Protein AF-0000000086454124 (afdb_homodimer)

InterPro domains:
  IPR001675 Glycosyl transferase family 29 [PF00777] (122-345)
  IPR012163 Sialyltransferase [PIRSF005557] (55-354)
  IPR038578 GT29-like superfamiliy [G3DSA:3.90.1480.20] (63-355)
  IPR050943 Glycosyltransferase 29 (Sialyltransferase) [PTHR11987] (55-355)

pLDDT: mean 83.04, std 25.39, range [16.98, 98.88]

Secondary structure (DSSP, 8-state):
-----TT--------S-TT--TTGGG-TT----------------HHHHHHHHHHH--GGGGTS----HHHHHHHHHHHHTT--HHHHSS--TTT--TT-EEE-TTS-TTBEEEPPHHHHHHS-SS-TTTT--EEEEEEE--BGGGTT---HHHHHTSSEEEESTT---TT-HHHH-S--SEEE--THHHHHHTGGG-BHHHHHHHHHHHHTTTTSEEE--TTS-GGGHHHHHHHHHHHHHTGGG--PEEE--STHHHHHHHHHHTTT---SS--HHHHHHHHHHHHEEEEEEES---SSB-TTT--B--SBTTSPTTPPPP-GGGGT--HHHHHHHHHHHHHHTS-EEE-S---/--S---GGGGGS--TTGGGS---S---S-----------------HHHHHHHHHHH--GGGGTS----HHHHHHHHHHHHTT--HHHHSS--TTT--TT-EEE-TTS-TTBEEEPPHHHHHHS-SS-TTTT--EEEEEEE--BGGGTT---HHHHHTSSEEEESTT---TT-HHHH-S--SEEE--THHHHHHTGGG-BHHHHHHHHHHHHTTTTSEEE--TTS-GGGHHHHHHHHHHHHHTGGG--PEEE--STHHHHHHHHHHTTT---SS--HHHHHHHHHHHHEEEEEEES---SSB-TTT--B--SBTTPPTTPPPP-GGGGT--HHHHHHHHHHHHHHTSSEEE-S---

Radius of gyration: 34.83 Å; Cα contacts (8 Å, |Δi|>4): 1162; chains: 2; bounding box: 110×134×71 Å

Foldseek 3Di:
DPPPDDDDDDDDDDPDDPPDDPPDDPPDPCPPDPPPPPPPPPPPDFVVNVVVVLVVPCVVLLPDFDADLVLLVVLQVLLVVLDDCQQQLFDALVRDDAQDWAAALLDPRVQTAGHHPLNSVQGHNGRPCRPAAFAEEEEEEFFLLLAVQQCLVVRVVGPAYEYEALDDCVVPNRRGHQDHQEYEHELVCCVPVQVLVPDPVSLVVVLVSQQSQANHEYRYAQRNDSVSRVSVVVVSVSCVVCVVVGRYRYGYGGCSQVSLQVSCVVVVFHWSHEDRSSVVVSSNSNRYSAYEYHRQDLDQAQSPPRHGGDGGSPDDPPDDHDPPCVNTGDSVVSVVVVSVCSSVNNYRYDSHHPD/DDDDPDDPPDDPDDDPDPPDDPDDDPDDDPPCPDPPPPPPPPPPDFVVNVVVVLVVPCVVLLPDFDADLVLLVVLQVLLVVLDDCQQQLFDALVNDDAQDWAAALLDPRVQTAGHHPLNSVQGHNGRPCRPAAFAEEEEEEFFLLLAVQQCLVVRVVGPAYEYEALDDCVVPNRRGHQDHQEYEHELVCCVPVQVLVPDPVSLVVVLVSQQSQANHEYRYAQRNDSVSRVSVVVVSVSCVVCVVVGRYRYGYGGCSQVSLQVSCVVVVFHWSHEDRRSVVVSSCSNRYSAYEYHRQDLGQAQSPPRHGGDGGNPDDPPDDHDPPCVNTGDSVVSVVVVSVCSSVNNYRYDSHHPD

Organism: Eptatretus burgeri (NCBI:txid7764)

Solvent-accessible surface area (backbone atoms only — not comparable to full-atom values): 39840 Å² total; per-residue (Å²): 136,96,77,80,71,84,83,73,72,99,77,84,74,93,73,78,74,92,70,73,73,89,69,71,85,72,68,87,66,78,76,73,67,74,78,70,75,77,71,73,75,66,79,70,53,70,66,66,42,41,52,50,42,53,68,63,48,53,61,71,61,57,69,73,75,59,85,25,67,66,42,30,50,48,54,34,52,58,46,52,76,58,38,59,59,54,66,32,51,12,46,24,50,83,77,52,55,64,67,42,74,40,62,24,71,72,34,66,80,62,32,44,45,67,36,40,63,68,52,44,70,60,35,31,82,60,30,75,66,58,93,54,75,39,62,30,28,24,40,36,47,52,14,18,64,30,58,84,13,46,32,2,67,67,42,53,68,34,75,36,25,37,37,44,66,63,62,82,33,84,97,38,36,60,29,64,13,74,69,59,44,30,30,31,40,54,60,69,49,39,54,69,79,26,59,61,50,38,29,65,64,35,42,47,54,52,50,51,57,45,46,74,39,50,74,11,34,43,36,31,59,51,42,37,39,63,87,35,50,55,55,44,51,54,48,45,52,52,49,63,76,40,46,94,74,47,53,47,41,62,30,41,33,59,66,41,65,53,34,51,48,53,54,40,42,75,69,77,43,81,51,84,36,79,48,70,63,59,52,50,51,55,55,44,45,70,37,34,66,36,42,37,40,36,21,80,60,83,60,54,42,37,88,82,84,56,45,80,31,41,51,37,55,83,50,62,88,86,49,72,56,72,68,69,56,62,80,38,30,48,54,67,60,54,46,51,52,50,50,51,34,28,74,54,16,40,30,43,70,51,77,60,63,63,113,141,84,85,91,74,77,80,76,73,78,79,77,76,72,89,65,71,80,72,71,78,84,72,68,83,86,65,80,89,71,76,74,71,76,78,72,76,80,74,73,78,71,79,74,58,69,67,68,44,43,53,51,41,52,67,63,48,54,61,71,60,57,68,74,72,59,85,25,69,66,43,29,50,49,54,32,54,57,46,51,74,56,40,59,58,52,69,32,51,13,48,25,48,83,78,50,55,65,68,41,77,39,62,24,70,70,35,65,78,64,34,45,45,68,35,41,64,69,53,46,70,62,35,30,83,58,31,75,65,57,93,54,76,40,64,31,28,25,39,37,47,52,16,18,63,30,58,86,14,47,31,2,68,67,42,53,68,34,75,36,24,37,36,45,66,62,62,82,31,85,98,38,36,59,30,64,11,73,69,58,45,30,29,31,40,54,59,70,49,38,55,70,78,27,59,60,49,37,27,66,63,35,40,46,55,51,50,50,56,47,47,74,36,52,74,12,33,42,36,30,60,51,41,38,39,64,87,35,51,56,56,44,52,52,48,46,52,51,48,63,77,40,48,92,74,48,53,47,39,62,28,42,32,59,66,40,63,52,36,52,49,53,54,40,42,77,67,76,43,81,50,83,37,79,48,70,63,59,51,50,51,55,53,42,45,70,38,33,66,36,41,36,39,36,21,81,62,83,60,53,43,37,87,79,83,56,45,80,31,41,50,37,56,82,52,61,89,85,48,70,56,72,68,70,56,61,80,37,31,48,52,66,62,52,46,51,50,51,51,52,34,27,75,54,16,39,31,43,70,49,76,60,63,62,113

Nearest PDB structures (foldseek):
  5bo6-assembly1_A  TM=9.804E-01  e=1.115E-44  Homo sapiens
  5bo7-assembly1_A  TM=9.816E-01  e=5.156E-44  Homo sapiens
  5bo9-assembly1_A  TM=9.900E-01  e=6.348E-43  Homo sapiens
  5bo9-assembly1_B  TM=9.878E-01  e=1.842E-41  Homo sapiens
  5bo8-assembly1_B  TM=9.859E-01  e=8.010E-41  Homo sapiens

Sequence (710 aa):
MARLAFVLGLLMVAGALLTLSLLGLASERAAMTPPVPRNSATRLTGRKNLKTYRQRLNLQELKHWSLNPAAVHHQRTELASFVDVSAELSLTRSTLLPGQLLHFDYSPKHYVFVVSAALHSLLPILPPFHGRHFNSCAVVGNGGVLTGSGCGQRIDTADFVIRCNFAPTTGYVHDVGNRTSLTTFNPSIIDGRYGGLLTANDRERFLNRLQELDGAVLWIPAFLFHTSAVITRTLVDFFLENKSRLGVQLAWPGPLVGHITRFWRTRALAPKRLSTGMLMYTIASAFCDEISLYGFWPFAWEPISGRPLPYHYYARRGARFTTAWQEAHQLPAEFRLFQQLHGQGALRLHLGSCTMARLAFVLGLLMVAGALLTLSLLGLASERAAMTPPVPRNSATRLTGRKNLKTYRQRLNLQELKHWSLNPAAVHHQRTELASFVDVSAELSLTRSTLLPGQLLHFDYSPKHYVFVVSAALHSLLPILPPFHGRHFNSCAVVGNGGVLTGSGCGQRIDTADFVIRCNFAPTTGYVHDVGNRTSLTTFNPSIIDGRYGGLLTANDRERFLNRLQELDGAVLWIPAFLFHTSAVITRTLVDFFLENKSRLGVQLAWPGPLVGHITRFWRTRALAPKRLSTGMLMYTIASAFCDEISLYGFWPFAWEPISGRPLPYHYYARRGARFTTAWQEAHQLPAEFRLFQQLHGQGALRLHLGSCT

Structure (mmCIF, N/CA/C/O backbone):
data_AF-0000000086454124-model_v1
#
loop_
_entity.id
_entity.type
_entity.pdbx_description
1 polymer 'ST8 alpha-N-acetyl-neuraminide alpha-2,8-sialyltransferase 3'
#
loop_
_atom_site.group_PDB
_atom_site.id
_atom_site.type_symbol
_atom_site.label_atom_id
_atom_site.label_alt_id
_atom_site.label_comp_id
_atom_site.label_asym_id
_atom_site.label_entity_id
_atom_site.label_seq_id
_atom_site.pdbx_PDB_ins_code
_atom_site.Cartn_x
_atom_site.Cartn_y
_atom_site.Cartn_z
_atom_site.occupancy
_atom_site.B_iso_or_equiv
_atom_site.auth_seq_id
_atom_site.auth_comp_id
_atom_site.auth_asym_id
_atom_site.auth_atom_id
_atom_site.pdbx_PDB_model_num
ATOM 1 N N . MET A 1 1 ? -44.25 -65.75 -2.162 1 18.28 1 MET A N 1
ATOM 2 C CA . MET A 1 1 ? -45.438 -65.125 -2.732 1 18.28 1 MET A CA 1
ATOM 3 C C . MET A 1 1 ? -45.469 -63.625 -2.531 1 18.28 1 MET A C 1
ATOM 5 O O . MET A 1 1 ? -45.062 -62.875 -3.428 1 18.28 1 MET A O 1
ATOM 9 N N . ALA A 1 2 ? -46.375 -63.125 -1.549 1 19.14 2 ALA A N 1
ATOM 10 C CA . ALA A 1 2 ? -47.469 -62.188 -1.529 1 19.14 2 ALA A CA 1
ATOM 11 C C . ALA A 1 2 ? -47.031 -60.781 -1.153 1 19.14 2 ALA A C 1
ATOM 13 O O . ALA A 1 2 ? -47.062 -60.406 0.017 1 19.14 2 ALA A O 1
ATOM 14 N N . ARG A 1 3 ? -45.719 -60.406 -1.26 1 18.89 3 ARG A N 1
ATOM 15 C CA . ARG A 1 3 ? -44.562 -59.594 -0.812 1 18.89 3 ARG A CA 1
ATOM 16 C C . ARG A 1 3 ? -44.75 -58.125 -1.19 1 18.89 3 ARG A C 1
ATOM 18 O O . ARG A 1 3 ? -43.875 -57.312 -0.883 1 18.89 3 ARG A O 1
ATOM 25 N N . LEU A 1 4 ? -45.5 -57.938 -2.346 1 19.77 4 LEU A N 1
ATOM 26 C CA . LEU A 1 4 ? -45.375 -56.906 -3.385 1 19.77 4 LEU A CA 1
ATOM 27 C C . LEU A 1 4 ? -45.781 -55.531 -2.855 1 19.77 4 LEU A C 1
ATOM 29 O O . LEU A 1 4 ? -45.406 -54.531 -3.441 1 19.77 4 LEU A O 1
ATOM 33 N N . ALA A 1 5 ? -46.688 -55.438 -2.023 1 17.55 5 ALA A N 1
ATOM 34 C CA . ALA A 1 5 ? -47.875 -54.562 -2.123 1 17.55 5 ALA A CA 1
ATOM 35 C C . ALA A 1 5 ? -47.531 -53.125 -1.677 1 17.55 5 ALA A C 1
ATOM 37 O O . ALA A 1 5 ? -48.094 -52.188 -2.213 1 17.55 5 ALA A O 1
ATOM 38 N N . PHE A 1 6 ? -46.875 -52.969 -0.569 1 18.17 6 PHE A N 1
ATOM 39 C CA . PHE A 1 6 ? -47.438 -52 0.36 1 18.17 6 PHE A CA 1
ATOM 40 C C . PHE A 1 6 ? -47.062 -50.594 -0.039 1 18.17 6 PHE A C 1
ATOM 42 O O . PHE A 1 6 ? -47.375 -49.625 0.686 1 18.17 6 PHE A O 1
ATOM 49 N N . VAL A 1 7 ? -46 -50.344 -0.861 1 21.08 7 VAL A N 1
ATOM 50 C CA . VAL A 1 7 ? -45.094 -49.219 -0.773 1 21.08 7 VAL A CA 1
ATOM 51 C C . VAL A 1 7 ? -45.781 -47.969 -1.356 1 21.08 7 VAL A C 1
ATOM 53 O O . VAL A 1 7 ? -45.125 -46.938 -1.551 1 21.08 7 VAL A O 1
ATOM 56 N N . LEU A 1 8 ? -46.938 -48 -1.892 1 18.8 8 LEU A N 1
ATOM 57 C CA . LEU A 1 8 ? -47.5 -47.188 -2.957 1 18.8 8 LEU A CA 1
ATOM 58 C C . LEU A 1 8 ? -47.625 -45.75 -2.514 1 18.8 8 LEU A C 1
ATOM 60 O O . LEU A 1 8 ? -47.156 -44.812 -3.199 1 18.8 8 LEU A O 1
ATOM 64 N N . GLY A 1 9 ? -48.844 -45.156 -2.025 1 17.78 9 GLY A N 1
ATOM 65 C CA . GLY A 1 9 ? -49.812 -44.219 -2.537 1 17.78 9 GLY A CA 1
ATOM 66 C C . GLY A 1 9 ? -49.594 -42.812 -2.016 1 17.78 9 GLY A C 1
ATOM 67 O O . GLY A 1 9 ? -50.219 -41.875 -2.523 1 17.78 9 GLY A O 1
ATOM 68 N N . LEU A 1 10 ? -49.062 -42.5 -0.886 1 19.31 10 LEU A N 1
ATOM 69 C CA . LEU A 1 10 ? -49.75 -41.469 -0.128 1 19.31 10 LEU A CA 1
ATOM 70 C C . LEU A 1 10 ? -49.438 -40.094 -0.706 1 19.31 10 LEU A C 1
ATOM 72 O O . LEU A 1 10 ? -48.281 -39.625 -0.637 1 19.31 10 LEU A O 1
ATOM 76 N N . LEU A 1 11 ? -49.969 -39.5 -1.928 1 18.52 11 LEU A N 1
ATOM 77 C CA . LEU A 1 11 ? -50.062 -38.438 -2.939 1 18.52 11 LEU A CA 1
ATOM 78 C C . LEU A 1 11 ? -50.375 -37.094 -2.299 1 18.52 11 LEU A C 1
ATOM 80 O O . LEU A 1 11 ? -49.781 -36.062 -2.654 1 18.52 11 LEU A O 1
ATOM 84 N N . MET A 1 12 ? -51.531 -36.781 -1.708 1 17.45 12 MET A N 1
ATOM 85 C CA . MET A 1 12 ? -52.562 -35.812 -2.039 1 17.45 12 MET A CA 1
ATOM 86 C C . MET A 1 12 ? -52.125 -34.406 -1.562 1 17.45 12 MET A C 1
ATOM 88 O O . MET A 1 12 ? -52.156 -33.469 -2.336 1 17.45 12 MET A O 1
ATOM 92 N N . VAL A 1 13 ? -52.688 -33.875 -0.429 1 19.14 13 VAL A N 1
ATOM 93 C CA . VAL A 1 13 ? -53.625 -32.781 -0.104 1 19.14 13 VAL A CA 1
ATOM 94 C C . VAL A 1 13 ? -52.812 -31.5 0.193 1 19.14 13 VAL A C 1
ATOM 96 O O . VAL A 1 13 ? -53.375 -30.406 0.188 1 19.14 13 VAL A O 1
ATOM 99 N N . ALA A 1 14 ? -51.594 -31.438 0.467 1 16.98 14 ALA A N 1
ATOM 100 C CA . ALA A 1 14 ? -51.312 -30.406 1.469 1 16.98 14 ALA A CA 1
ATOM 101 C C . ALA A 1 14 ? -51.281 -29.016 0.843 1 16.98 14 ALA A C 1
ATOM 103 O O . ALA A 1 14 ? -50.312 -28.625 0.231 1 16.98 14 ALA A O 1
ATOM 104 N N . GLY A 1 15 ? -52.125 -28.484 -0.05 1 17.19 15 GLY A N 1
ATOM 105 C CA . GLY A 1 15 ? -52.125 -27.281 -0.883 1 17.19 15 GLY A CA 1
ATOM 106 C C . GLY A 1 15 ? -52.219 -26 -0.085 1 17.19 15 GLY A C 1
ATOM 107 O O . GLY A 1 15 ? -51.688 -24.969 -0.491 1 17.19 15 GLY A O 1
ATOM 108 N N . ALA A 1 16 ? -53.125 -25.828 0.739 1 18.72 16 ALA A N 1
ATOM 109 C CA . ALA A 1 16 ? -54 -24.672 0.873 1 18.72 16 ALA A CA 1
ATOM 110 C C . ALA A 1 16 ? -53.25 -23.469 1.431 1 18.72 16 ALA A C 1
ATOM 112 O O . ALA A 1 16 ? -53.375 -22.359 0.907 1 18.72 16 ALA A O 1
ATOM 113 N N . LEU A 1 17 ? -53.094 -23.359 2.719 1 18.64 17 LEU A N 1
ATOM 114 C CA . LEU A 1 17 ? -53.531 -22.266 3.592 1 18.64 17 LEU A CA 1
ATOM 115 C C . LEU A 1 17 ? -52.5 -21.125 3.568 1 18.64 17 LEU A C 1
ATOM 117 O O . LEU A 1 17 ? -52.781 -20.031 4.07 1 18.64 17 LEU A O 1
ATOM 121 N N . LEU A 1 18 ? -51.312 -21.297 3.322 1 17.5 18 LEU A N 1
ATOM 122 C CA . LEU A 1 18 ? -50.438 -20.375 4.059 1 17.5 18 LEU A CA 1
ATOM 123 C C . LEU A 1 18 ? -50.5 -18.984 3.455 1 17.5 18 LEU A C 1
ATOM 125 O O . LEU A 1 18 ? -49.812 -18.703 2.461 1 17.5 18 LEU A O 1
ATOM 129 N N . THR A 1 19 ? -51.562 -18.328 3.027 1 18.62 19 THR A N 1
ATOM 130 C CA . THR A 1 19 ? -51.875 -17.094 2.324 1 18.62 19 THR A CA 1
ATOM 131 C C . THR A 1 19 ? -51.469 -15.875 3.158 1 18.62 19 THR A C 1
ATOM 133 O O . THR A 1 19 ? -51.125 -14.828 2.611 1 18.62 19 THR A O 1
ATOM 136 N N . LEU A 1 20 ? -51.719 -15.758 4.332 1 18.47 20 LEU A N 1
ATOM 137 C CA . LEU A 1 20 ? -52.312 -14.578 4.934 1 18.47 20 LEU A CA 1
ATOM 138 C C . LEU A 1 20 ? -51.344 -13.414 4.977 1 18.47 20 LEU A C 1
ATOM 140 O O . LEU A 1 20 ? -51.688 -12.297 4.582 1 18.47 20 LEU A O 1
ATOM 144 N N . SER A 1 21 ? -50.5 -13.305 5.98 1 18.58 21 SER A N 1
ATOM 145 C CA . SER A 1 21 ? -50.25 -12.078 6.719 1 18.58 21 SER A CA 1
ATOM 146 C C . SER A 1 21 ? -49.25 -11.195 5.973 1 18.58 21 SER A C 1
ATOM 148 O O . SER A 1 21 ? -48.812 -10.164 6.492 1 18.58 21 SER A O 1
ATOM 150 N N . LEU A 1 22 ? -48.625 -11.469 4.93 1 18.95 22 LEU A N 1
ATOM 151 C CA . LEU A 1 22 ? -47.5 -10.586 4.609 1 18.95 22 LEU A CA 1
ATOM 152 C C . LEU A 1 22 ? -48 -9.18 4.277 1 18.95 22 LEU A C 1
ATOM 154 O O . LEU A 1 22 ? -47.375 -8.453 3.521 1 18.95 22 LEU A O 1
ATOM 158 N N . LEU A 1 23 ? -49.062 -8.602 4.66 1 21.16 23 LEU A N 1
ATOM 159 C CA . LEU A 1 23 ? -49.844 -7.367 4.457 1 21.16 23 LEU A CA 1
ATOM 160 C C . LEU A 1 23 ? -49.062 -6.16 4.984 1 21.16 23 LEU A C 1
ATOM 162 O O . LEU A 1 23 ? -49.312 -5.031 4.547 1 21.16 23 LEU A O 1
ATOM 166 N N . GLY A 1 24 ? -48.531 -6.176 6.133 1 19.98 24 GLY A N 1
ATOM 167 C CA . GLY A 1 24 ? -48.562 -4.965 6.938 1 19.98 24 GLY A CA 1
ATOM 168 C C . GLY A 1 24 ? -47.656 -3.867 6.402 1 19.98 24 GLY A C 1
ATOM 169 O O . GLY A 1 24 ? -47.938 -2.68 6.566 1 19.98 24 GLY A O 1
ATOM 170 N N . LEU A 1 25 ? -46.406 -4.129 6.188 1 20.56 25 LEU A N 1
ATOM 171 C CA . LEU A 1 25 ? -45.375 -3.135 6.41 1 20.56 25 LEU A CA 1
ATOM 172 C C . LEU A 1 25 ? -45.281 -2.186 5.223 1 20.56 25 LEU A C 1
ATOM 174 O O . LEU A 1 25 ? -44.219 -1.544 5.027 1 20.56 25 LEU A O 1
ATOM 178 N N . ALA A 1 26 ? -46.125 -2.094 4.316 1 20.7 26 ALA A N 1
ATOM 179 C CA . ALA A 1 26 ? -46.094 -1.288 3.098 1 20.7 26 ALA A CA 1
ATOM 180 C C . ALA A 1 26 ? -46.094 0.202 3.426 1 20.7 26 ALA A C 1
ATOM 182 O O . ALA A 1 26 ? -45.781 1.034 2.572 1 20.7 26 ALA A O 1
ATOM 183 N N . SER A 1 27 ? -46.812 0.566 4.449 1 20.48 27 SER A N 1
ATOM 184 C CA . SER A 1 27 ? -47.5 1.856 4.426 1 20.48 27 SER A CA 1
ATOM 185 C C . SER A 1 27 ? -46.5 3.008 4.516 1 20.48 27 SER A C 1
ATOM 187 O O . SER A 1 27 ? -46.812 4.129 4.094 1 20.48 27 SER A O 1
ATOM 189 N N . GLU A 1 28 ? -45.562 2.996 5.402 1 22.2 28 GLU A N 1
ATOM 190 C CA . GLU A 1 28 ? -45.312 4.332 5.93 1 22.2 28 GLU A CA 1
ATOM 191 C C . GLU A 1 28 ? -44.406 5.137 4.988 1 22.2 28 GLU A C 1
ATOM 193 O O . GLU A 1 28 ? -43.219 5.344 5.27 1 22.2 28 GLU A O 1
ATOM 198 N N . ARG A 1 29 ? -44.281 4.879 3.846 1 21.3 29 ARG A N 1
ATOM 199 C CA . ARG A 1 29 ? -43.25 5.422 2.959 1 21.3 29 ARG A CA 1
ATOM 200 C C . ARG A 1 29 ? -43.375 6.938 2.852 1 21.3 29 ARG A C 1
ATOM 202 O O . ARG A 1 29 ? -42.375 7.645 2.803 1 21.3 29 ARG A O 1
ATOM 209 N N . ALA A 1 30 ? -44.5 7.477 2.289 1 24.25 30 ALA A N 1
ATOM 210 C CA . ALA A 1 30 ? -44.5 8.656 1.436 1 24.25 30 ALA A CA 1
ATOM 211 C C . ALA A 1 30 ? -44.5 9.938 2.27 1 24.25 30 ALA A C 1
ATOM 213 O O . ALA A 1 30 ? -45.469 10.703 2.275 1 24.25 30 ALA A O 1
ATOM 214 N N . ALA A 1 31 ? -44.031 10.023 3.402 1 24.33 31 ALA A N 1
ATOM 215 C CA . ALA A 1 31 ? -44.188 11.344 4 1 24.33 31 ALA A CA 1
ATOM 216 C C . ALA A 1 31 ? -43.375 12.391 3.23 1 24.33 31 ALA A C 1
ATOM 218 O O . ALA A 1 31 ? -42.156 12.359 3.242 1 24.33 31 ALA A O 1
ATOM 219 N N . MET A 1 32 ? -43.781 12.883 2.133 1 25.86 32 MET A N 1
ATOM 220 C CA . MET A 1 32 ? -43.281 13.914 1.233 1 25.86 32 MET A CA 1
ATOM 221 C C . MET A 1 32 ? -42.812 15.148 2.016 1 25.86 32 MET A C 1
ATOM 223 O O . MET A 1 32 ? -43.625 15.812 2.66 1 25.86 32 MET A O 1
ATOM 227 N N . THR A 1 33 ? -41.75 15.039 2.756 1 27.17 33 THR A N 1
ATOM 228 C CA . THR A 1 33 ? -41.438 16.297 3.418 1 27.17 33 THR A CA 1
ATOM 229 C C . THR A 1 33 ? -41.5 17.469 2.428 1 27.17 33 THR A C 1
ATOM 231 O O . THR A 1 33 ? -41.188 17.297 1.247 1 27.17 33 THR A O 1
ATOM 234 N N . PRO A 1 34 ? -42.188 18.531 2.742 1 31.14 34 PRO A N 1
ATOM 235 C CA . PRO A 1 34 ? -42.375 19.672 1.837 1 31.14 34 PRO A CA 1
ATOM 236 C C . PRO A 1 34 ? -41.062 20.078 1.125 1 31.14 34 PRO A C 1
ATOM 238 O O . PRO A 1 34 ? -39.969 19.828 1.632 1 31.14 34 PRO A O 1
ATOM 241 N N . PRO A 1 35 ? -41.062 20.156 -0.224 1 30.64 35 PRO A N 1
ATOM 242 C CA . PRO A 1 35 ? -39.938 20.609 -1.025 1 30.64 35 PRO A CA 1
ATOM 243 C C . PRO A 1 35 ? -39.156 21.734 -0.36 1 30.64 35 PRO A C 1
ATOM 245 O O . PRO A 1 35 ? -39.75 22.703 0.111 1 30.64 35 PRO A O 1
ATOM 248 N N . VAL A 1 36 ? -38.156 21.359 0.377 1 31.11 36 VAL A N 1
ATOM 249 C CA . VAL A 1 36 ? -37.406 22.484 0.872 1 31.11 36 VAL A CA 1
ATOM 250 C C . VAL A 1 36 ? -37.156 23.484 -0.263 1 31.11 36 VAL A C 1
ATOM 252 O O . VAL A 1 36 ? -36.844 23.078 -1.392 1 31.11 36 VAL A O 1
ATOM 255 N N . PRO A 1 37 ? -37.594 24.609 -0.187 1 29.39 37 PRO A N 1
ATOM 256 C CA . PRO A 1 37 ? -37.5 25.578 -1.278 1 29.39 37 PRO A CA 1
ATOM 257 C C . PRO A 1 37 ? -36.094 25.578 -1.922 1 29.39 37 PRO A C 1
ATOM 259 O O . PRO A 1 37 ? -35.094 25.391 -1.231 1 29.39 37 PRO A O 1
ATOM 262 N N . ARG A 1 38 ? -35.969 25.109 -3.225 1 28.23 38 ARG A N 1
ATOM 263 C CA . ARG A 1 38 ? -34.812 25.344 -4.125 1 28.23 38 ARG A CA 1
ATOM 264 C C . ARG A 1 38 ? -34.188 26.703 -3.857 1 28.23 38 ARG A C 1
ATOM 266 O O . ARG A 1 38 ? -34.75 27.734 -4.223 1 28.23 38 ARG A O 1
ATOM 273 N N . ASN A 1 39 ? -33.625 26.703 -2.701 1 25.89 39 ASN A N 1
ATOM 274 C CA . ASN A 1 39 ? -32.938 27.984 -2.576 1 25.89 39 ASN A CA 1
ATOM 275 C C . ASN A 1 39 ? -32.156 28.312 -3.836 1 25.89 39 ASN A C 1
ATOM 277 O O . ASN A 1 39 ? -31.406 27.484 -4.344 1 25.89 39 ASN A O 1
ATOM 281 N N . SER A 1 40 ? -32.594 29.094 -4.77 1 28.92 40 SER A N 1
ATOM 282 C CA . SER A 1 40 ? -32.031 29.703 -5.969 1 28.92 40 SER A CA 1
ATOM 283 C C . SER A 1 40 ? -30.547 30 -5.793 1 28.92 40 SER A C 1
ATOM 285 O O . SER A 1 40 ? -30.172 30.891 -5.031 1 28.92 40 SER A O 1
ATOM 287 N N . ALA A 1 41 ? -29.797 29 -5.887 1 31.59 41 ALA A N 1
ATOM 288 C CA . ALA A 1 41 ? -28.406 29.359 -6.168 1 31.59 41 ALA A CA 1
ATOM 289 C C . ALA A 1 41 ? -28.328 30.406 -7.277 1 31.59 41 ALA A C 1
ATOM 291 O O . ALA A 1 41 ? -28.531 30.094 -8.453 1 31.59 41 ALA A O 1
ATOM 292 N N . THR A 1 42 ? -28.766 31.562 -7.121 1 31.06 42 THR A N 1
ATOM 293 C CA . THR A 1 42 ? -28.5 32.656 -8.055 1 31.06 42 THR A CA 1
ATOM 294 C C . THR A 1 42 ? -27.094 32.562 -8.617 1 31.06 42 THR A C 1
ATOM 296 O O . THR A 1 42 ? -26.125 32.438 -7.863 1 31.06 42 THR A O 1
ATOM 299 N N . ARG A 1 43 ? -26.891 32.094 -9.805 1 32.06 43 ARG A N 1
ATOM 300 C CA . ARG A 1 43 ? -25.703 32.312 -10.633 1 32.06 43 ARG A CA 1
ATOM 301 C C . ARG A 1 43 ? -25.047 33.656 -10.289 1 32.06 43 ARG A C 1
ATOM 303 O O . ARG A 1 43 ? -25.578 34.719 -10.617 1 32.06 43 ARG A O 1
ATOM 310 N N . LEU A 1 44 ? -24.516 33.688 -9.172 1 34.69 44 LEU A N 1
ATOM 311 C CA . LEU A 1 44 ? -23.688 34.875 -8.914 1 34.69 44 LEU A CA 1
ATOM 312 C C . LEU A 1 44 ? -22.75 35.156 -10.086 1 34.69 44 LEU A C 1
ATOM 314 O O . LEU A 1 44 ? -21.797 34.406 -10.32 1 34.69 44 LEU A O 1
ATOM 318 N N . THR A 1 45 ? -23.109 35.594 -11.281 1 35.47 45 THR A N 1
ATOM 319 C CA . THR A 1 45 ? -22.266 36.219 -12.297 1 35.47 45 THR A CA 1
ATOM 320 C C . THR A 1 45 ? -21.156 37.062 -11.656 1 35.47 45 THR A C 1
ATOM 322 O O . THR A 1 45 ? -21.406 37.781 -10.68 1 35.47 45 THR A O 1
ATOM 325 N N . GLY A 1 46 ? -19.875 36.906 -12.078 1 36.59 46 GLY A N 1
ATOM 326 C CA . GLY A 1 46 ? -18.547 37.219 -11.562 1 36.59 46 GLY A CA 1
ATOM 327 C C . GLY A 1 46 ? -18.422 38.688 -11.133 1 36.59 46 GLY A C 1
ATOM 328 O O . GLY A 1 46 ? -17.859 38.969 -10.078 1 36.59 46 GLY A O 1
ATOM 329 N N . ARG A 1 47 ? -18.656 39.656 -12.172 1 40.97 47 ARG A N 1
ATOM 330 C CA . ARG A 1 47 ? -18.406 41.062 -11.914 1 40.97 47 ARG A CA 1
ATOM 331 C C . ARG A 1 47 ? -19.391 41.625 -10.898 1 40.97 47 ARG A C 1
ATOM 333 O O . ARG A 1 47 ? -19.078 42.562 -10.164 1 40.97 47 ARG A O 1
ATOM 340 N N . LYS A 1 48 ? -20.484 41.219 -11.172 1 44.94 48 LYS A N 1
ATOM 341 C CA . LYS A 1 48 ? -21.562 41.781 -10.367 1 44.94 48 LYS A CA 1
ATOM 342 C C . LYS A 1 48 ? -21.453 41.344 -8.914 1 44.94 48 LYS A C 1
ATOM 344 O O . LYS A 1 48 ? -21.781 42.094 -8 1 44.94 48 LYS A O 1
ATOM 349 N N . ASN A 1 49 ? -20.875 40.281 -8.859 1 44.47 49 ASN A N 1
ATOM 350 C CA . ASN A 1 49 ? -20.75 39.719 -7.516 1 44.47 49 ASN A CA 1
ATOM 351 C C . ASN A 1 49 ? -19.531 40.312 -6.793 1 44.47 49 ASN A C 1
ATOM 353 O O . ASN A 1 49 ? -19.531 40.406 -5.566 1 44.47 49 ASN A O 1
ATOM 357 N N . LEU A 1 50 ? -18.547 40.656 -7.613 1 45.31 50 LEU A N 1
ATOM 358 C CA . LEU A 1 50 ? -17.359 41.281 -7.047 1 45.31 50 LEU A CA 1
ATOM 359 C C . LEU A 1 50 ? -17.719 42.656 -6.488 1 45.31 50 LEU A C 1
ATOM 361 O O . LEU A 1 50 ? -17.25 43.031 -5.41 1 45.31 50 LEU A O 1
ATOM 365 N N . LYS A 1 51 ? -18.391 43.531 -7.434 1 47.06 51 LYS A N 1
ATOM 366 C CA . LYS A 1 51 ? -18.766 44.875 -6.973 1 47.06 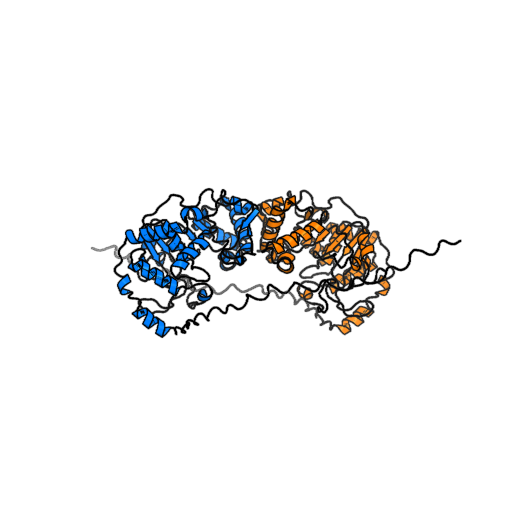51 LYS A CA 1
ATOM 367 C C . LYS A 1 51 ? -19.562 44.781 -5.672 1 47.06 51 LYS A C 1
ATOM 369 O O . LYS A 1 51 ? -19.328 45.562 -4.75 1 47.06 51 LYS A O 1
ATOM 374 N N . THR A 1 52 ? -20.344 43.906 -5.863 1 47.22 52 THR A N 1
ATOM 375 C CA . THR A 1 52 ? -21.172 43.781 -4.676 1 47.22 52 THR A CA 1
ATOM 376 C C . THR A 1 52 ? -20.359 43.25 -3.494 1 47.22 52 THR A C 1
ATOM 378 O O . THR A 1 52 ? -20.531 43.719 -2.365 1 47.22 52 THR A O 1
ATOM 381 N N . TYR A 1 53 ? -19.516 42.344 -3.84 1 49.19 53 TYR A N 1
ATOM 382 C CA . TYR A 1 53 ? -18.672 41.844 -2.766 1 49.19 53 TYR A CA 1
ATOM 383 C C . TYR A 1 53 ? -17.656 42.875 -2.326 1 49.19 53 TYR A C 1
ATOM 385 O O . TYR A 1 53 ? -17.391 43.031 -1.13 1 49.19 53 TYR A O 1
ATOM 393 N N . ARG A 1 54 ? -17.078 43.688 -3.303 1 51.34 54 ARG A N 1
ATOM 394 C CA . ARG A 1 54 ? -16.234 44.812 -2.975 1 51.34 54 ARG A CA 1
ATOM 395 C C . ARG A 1 54 ? -16.953 45.812 -2.076 1 51.34 54 ARG A C 1
ATOM 397 O O . ARG A 1 54 ? -16.359 46.375 -1.159 1 51.34 54 ARG A O 1
ATOM 404 N N . GLN A 1 55 ? -18 46.062 -2.52 1 46.88 55 GLN A N 1
ATOM 405 C CA . GLN A 1 55 ? -18.797 47.031 -1.784 1 46.88 55 GLN A CA 1
ATOM 406 C C . GLN A 1 55 ? -19.109 46.562 -0.374 1 46.88 55 GLN A C 1
ATOM 408 O O . GLN A 1 55 ? -19.141 47.344 0.572 1 46.88 55 GLN A O 1
ATOM 413 N N . ARG A 1 56 ? -19.25 45.312 -0.305 1 49.59 56 ARG A N 1
ATOM 414 C CA . ARG A 1 56 ? -19.609 44.75 0.991 1 49.59 56 ARG A CA 1
ATOM 415 C C . ARG A 1 56 ? -18.375 44.438 1.823 1 49.59 56 ARG A C 1
ATOM 417 O O . ARG A 1 56 ? -18.438 44.375 3.053 1 49.59 56 ARG A O 1
ATOM 424 N N . LEU A 1 57 ? -17.266 44.062 1.085 1 52 57 LEU A N 1
ATOM 425 C CA . LEU A 1 57 ? -16.062 43.781 1.878 1 52 57 LEU A CA 1
ATOM 426 C C . LEU A 1 57 ? -15.477 45.094 2.42 1 52 57 LEU A C 1
ATOM 428 O O . LEU A 1 57 ? -15.039 45.969 1.649 1 52 57 LEU A O 1
ATOM 432 N N . ASN A 1 58 ? -16.016 45.688 3.256 1 52.12 58 ASN A N 1
ATOM 433 C CA . ASN A 1 58 ? -15.383 46.812 3.932 1 52.12 58 ASN A CA 1
ATOM 434 C C . ASN A 1 58 ? -13.93 46.531 4.289 1 52.12 58 ASN A C 1
ATOM 436 O O . ASN A 1 58 ? -13.617 46.25 5.449 1 52.12 58 ASN A O 1
ATOM 440 N N . LEU A 1 59 ? -13.117 46.281 3.258 1 56.88 59 LEU A N 1
ATOM 441 C CA . LEU A 1 59 ? -11.695 46 3.416 1 56.88 59 LEU A CA 1
ATOM 442 C C . LEU A 1 59 ? -11.039 47.062 4.285 1 56.88 59 LEU A C 1
ATOM 444 O O . LEU A 1 59 ? -9.984 46.844 4.879 1 56.88 59 LEU A O 1
ATOM 448 N N . GLN A 1 60 ? -11.625 48.25 4.23 1 50.25 60 GLN A N 1
ATOM 449 C CA . GLN A 1 60 ? -11.148 49.312 5.109 1 50.25 60 GLN A CA 1
ATOM 450 C C . GLN A 1 60 ? -11.219 48.875 6.574 1 50.25 60 GLN A C 1
ATOM 452 O O . GLN A 1 60 ? -10.398 49.281 7.391 1 50.25 60 GLN A O 1
ATOM 457 N N . GLU A 1 61 ? -12.195 48.094 6.805 1 52.81 61 GLU A N 1
ATOM 458 C CA . GLU A 1 61 ? -12.375 47.625 8.18 1 52.81 61 GLU A CA 1
ATOM 459 C C . GLU A 1 61 ? -11.266 46.656 8.578 1 52.81 61 GLU A C 1
ATOM 461 O O . GLU A 1 61 ? -10.984 46.5 9.766 1 52.81 61 GLU A O 1
ATOM 466 N N . LEU A 1 62 ? -10.609 46.125 7.527 1 60.62 62 LEU A N 1
ATOM 467 C CA . LEU A 1 62 ? -9.523 45.219 7.859 1 60.62 62 LEU A CA 1
ATOM 468 C C . LEU A 1 62 ? -8.273 45.969 8.289 1 60.62 62 LEU A C 1
ATOM 470 O O . LEU A 1 62 ? -7.352 45.406 8.859 1 60.62 62 LEU A O 1
ATOM 474 N N . LYS A 1 63 ? -8.227 47.281 8.031 1 64.44 63 LYS A N 1
ATOM 475 C CA . LYS A 1 63 ? -7.008 48.062 8.266 1 64.44 63 LYS A CA 1
ATOM 476 C C . LYS A 1 63 ? -6.738 48.219 9.758 1 64.44 63 LYS A C 1
ATOM 478 O O . LYS A 1 63 ? -5.602 48.062 10.203 1 64.44 63 LYS A O 1
ATOM 483 N N . HIS A 1 64 ? -7.762 48.5 10.531 1 79.38 64 HIS A N 1
ATOM 484 C CA . HIS A 1 64 ? -7.434 48.656 11.945 1 79.38 64 HIS A CA 1
ATOM 485 C C . HIS A 1 64 ? -7.863 47.438 12.75 1 79.38 64 HIS A C 1
ATOM 487 O O . HIS A 1 64 ? -9.055 47.125 12.812 1 79.38 64 HIS A O 1
ATOM 493 N N . TRP A 1 65 ? -6.816 46.5 12.969 1 89.44 65 TRP A N 1
ATOM 494 C CA . TRP A 1 65 ? -7.117 45.281 13.703 1 89.44 65 TRP A CA 1
ATOM 495 C C . TRP A 1 65 ? -6.535 45.312 15.109 1 89.44 65 TRP A C 1
ATOM 497 O O . TRP A 1 65 ? -5.418 45.812 15.312 1 89.44 65 TRP A O 1
ATOM 507 N N . SER A 1 66 ? -7.387 44.969 16.031 1 94.25 66 SER A N 1
ATOM 508 C CA . SER A 1 66 ? -6.91 44.781 17.391 1 94.25 66 SER A CA 1
ATOM 509 C C . SER A 1 66 ? -7.305 43.406 17.953 1 94.25 66 SER A C 1
ATOM 511 O O . SER A 1 66 ? -8.406 42.938 17.688 1 94.25 66 SER A O 1
ATOM 513 N N . LEU A 1 67 ? -6.406 42.906 18.719 1 96.5 67 LEU A N 1
ATOM 514 C CA . LEU A 1 67 ? -6.648 41.594 19.344 1 96.5 67 LEU A CA 1
ATOM 515 C C . LEU A 1 67 ? -7.746 41.719 20.406 1 96.5 67 LEU A C 1
ATOM 517 O O . LEU A 1 67 ? -7.773 42.656 21.188 1 96.5 67 LEU A O 1
ATOM 521 N N . ASN A 1 68 ? -8.656 40.812 20.312 1 97.5 68 ASN A N 1
ATOM 522 C CA . ASN A 1 68 ? -9.68 40.625 21.344 1 97.5 68 ASN A CA 1
ATOM 523 C C . ASN A 1 68 ? -9.531 39.281 22.062 1 97.5 68 ASN A C 1
ATOM 525 O O . ASN A 1 68 ? -10.094 38.281 21.625 1 97.5 68 ASN A O 1
ATOM 529 N N . PRO A 1 69 ? -8.852 39.312 23.25 1 97.25 69 PRO A N 1
ATOM 530 C CA . PRO A 1 69 ? -8.594 38.031 23.953 1 97.25 69 PRO A CA 1
ATOM 531 C C . PRO A 1 69 ? -9.875 37.312 24.312 1 97.25 69 PRO A C 1
ATOM 533 O O . PRO A 1 69 ? -9.891 36.062 24.344 1 97.25 69 PRO A O 1
ATOM 536 N N . ALA A 1 70 ? -10.898 38.031 24.594 1 97.62 70 ALA A N 1
ATOM 537 C CA . ALA A 1 70 ? -12.172 37.406 24.938 1 97.62 70 ALA A CA 1
ATOM 538 C C . ALA A 1 70 ? -12.734 36.625 23.75 1 97.62 70 ALA A C 1
ATOM 540 O O . ALA A 1 70 ? -13.289 35.531 23.922 1 97.62 70 ALA A O 1
ATOM 541 N N . ALA A 1 71 ? -12.617 37.188 22.625 1 97.31 71 ALA A N 1
ATOM 542 C CA . ALA A 1 71 ? -13.086 36.531 21.422 1 97.31 71 ALA A CA 1
ATOM 543 C C . ALA A 1 71 ? -12.281 35.281 21.141 1 97.31 71 ALA A C 1
ATOM 545 O O . ALA A 1 71 ? -12.836 34.25 20.719 1 97.31 71 ALA A O 1
ATOM 546 N N . VAL A 1 72 ? -11.023 35.344 21.359 1 97.62 72 VAL A N 1
ATOM 547 C CA . VAL A 1 72 ? -10.148 34.219 21.156 1 97.62 72 VAL A CA 1
ATOM 548 C C . VAL A 1 72 ? -10.516 33.094 22.141 1 97.62 72 VAL A C 1
ATOM 550 O O . VAL A 1 72 ? -10.648 31.938 21.75 1 97.62 72 VAL A O 1
ATOM 553 N N . HIS A 1 73 ? -10.695 33.5 23.359 1 96.88 73 HIS A N 1
ATOM 554 C CA . HIS A 1 73 ? -11.055 32.531 24.391 1 96.88 73 HIS A CA 1
ATOM 555 C C . HIS A 1 73 ? -12.406 31.875 24.094 1 96.88 73 HIS A C 1
ATOM 557 O O . HIS A 1 73 ? -12.578 30.672 24.312 1 96.88 73 HIS A O 1
ATOM 563 N N . HIS A 1 74 ? -13.289 32.656 23.625 1 96.19 74 HIS A N 1
ATOM 564 C CA . HIS A 1 74 ? -14.609 32.156 23.297 1 96.19 74 HIS A CA 1
ATOM 565 C C . HIS A 1 74 ? -14.523 31.094 22.203 1 96.19 74 HIS A C 1
ATOM 567 O O . HIS A 1 74 ? -15.125 30.031 22.312 1 96.19 74 HIS A O 1
ATOM 573 N N . GLN A 1 75 ? -13.82 31.422 21.172 1 95.94 75 GLN A N 1
ATOM 574 C CA . GLN A 1 75 ? -13.641 30.484 20.062 1 95.94 75 GLN A CA 1
ATOM 575 C C . GLN A 1 75 ? -13.023 29.172 20.562 1 95.94 75 GLN A C 1
ATOM 577 O O . GLN A 1 75 ? -13.461 28.094 20.172 1 95.94 75 GLN A O 1
ATOM 582 N N . ARG A 1 76 ? -12.062 29.25 21.375 1 96.81 76 ARG A N 1
ATOM 583 C CA . ARG A 1 76 ? -11.352 28.094 21.891 1 96.81 76 ARG A CA 1
ATOM 584 C C . ARG A 1 76 ? -12.258 27.234 22.781 1 96.81 76 ARG A C 1
ATOM 586 O O . ARG A 1 76 ? -12.258 26.016 22.672 1 96.81 76 ARG A O 1
ATOM 593 N N . THR A 1 77 ? -13.008 27.906 23.531 1 96.81 77 THR A N 1
ATOM 594 C CA . THR A 1 77 ? -13.898 27.203 24.453 1 96.81 77 THR A CA 1
ATOM 595 C C . THR A 1 77 ? -15.008 26.484 23.688 1 96.81 77 THR A C 1
ATOM 597 O O . THR A 1 77 ? -15.359 25.344 24 1 96.81 77 THR A O 1
ATOM 600 N N . GLU A 1 78 ? -15.547 27.109 22.703 1 96.88 78 GLU A N 1
ATOM 601 C CA . GLU A 1 78 ? -16.578 26.484 21.891 1 96.88 78 GLU A CA 1
ATOM 602 C C . GLU A 1 78 ? -16.031 25.266 21.156 1 96.88 78 GLU A C 1
ATOM 604 O O . GLU A 1 78 ? -16.703 24.234 21.094 1 96.88 78 GLU A O 1
ATOM 609 N N . LEU A 1 79 ? -14.93 25.438 20.609 1 97.62 79 LEU A N 1
ATOM 610 C CA . LEU A 1 79 ? -14.297 24.328 19.906 1 97.62 79 LEU A CA 1
ATOM 611 C C . LEU A 1 79 ? -14.055 23.156 20.844 1 97.62 79 LEU A C 1
ATOM 613 O O . LEU A 1 79 ? -14.25 22 20.453 1 97.62 79 LEU A O 1
ATOM 617 N N . ALA A 1 80 ? -13.68 23.453 22.062 1 96.88 80 ALA A N 1
ATOM 618 C CA . ALA A 1 80 ? -13.336 22.422 23.047 1 96.88 80 ALA A CA 1
ATOM 619 C C . ALA A 1 80 ? -14.547 21.562 23.391 1 96.88 80 ALA A C 1
ATOM 621 O O . ALA A 1 80 ? -14.406 20.438 23.859 1 96.88 80 ALA A O 1
ATOM 622 N N . SER A 1 81 ? -15.719 22.062 23.172 1 96.62 81 SER A N 1
ATOM 623 C CA . SER A 1 81 ? -16.938 21.297 23.422 1 96.62 81 SER A CA 1
ATOM 624 C C . SER A 1 81 ? -17.141 20.234 22.344 1 96.62 81 SER A C 1
ATOM 626 O O . SER A 1 81 ? -17.906 19.281 22.547 1 96.62 81 SER A O 1
ATOM 628 N N . PHE A 1 82 ? -16.469 20.344 21.25 1 96.62 82 PHE A N 1
ATOM 629 C CA . PHE A 1 82 ? -16.641 19.422 20.141 1 96.62 82 PHE A CA 1
ATOM 630 C C . PHE A 1 82 ? -15.438 18.484 20.047 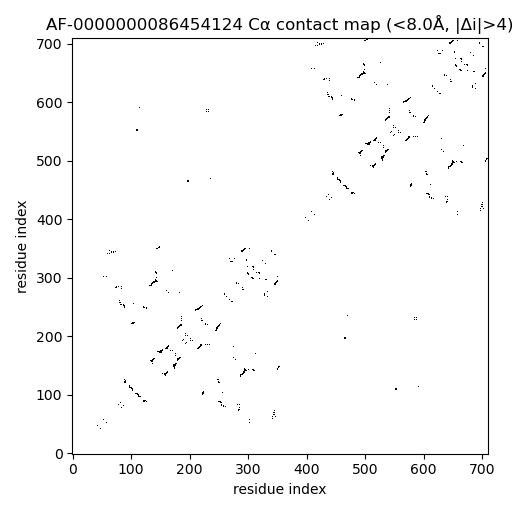1 96.62 82 PHE A C 1
ATOM 632 O O . PHE A 1 82 ? -15.57 17.344 19.594 1 96.62 82 PHE A O 1
ATOM 639 N N . VAL A 1 83 ? -14.258 19.016 20.438 1 97.19 83 VAL A N 1
ATOM 640 C CA . VAL A 1 83 ? -13.062 18.219 20.172 1 97.19 83 VAL A CA 1
ATOM 641 C C . VAL A 1 83 ? -11.922 18.672 21.078 1 97.19 83 VAL A C 1
ATOM 643 O O . VAL A 1 83 ? -11.789 19.859 21.375 1 97.19 83 VAL A O 1
ATOM 646 N N . ASP A 1 84 ? -11.203 17.719 21.547 1 96.69 84 ASP A N 1
ATOM 647 C CA . ASP A 1 84 ? -9.891 18 22.141 1 96.69 84 ASP A CA 1
ATOM 648 C C . ASP A 1 84 ? -8.797 17.969 21.062 1 96.69 84 ASP A C 1
ATOM 650 O O . ASP A 1 84 ? -8.188 16.938 20.828 1 96.69 84 ASP A O 1
ATOM 654 N N . VAL A 1 85 ? -8.508 19.141 20.531 1 97.5 85 VAL A N 1
ATOM 655 C CA . VAL A 1 85 ? -7.609 19.25 19.391 1 97.5 85 VAL A CA 1
ATOM 656 C C . VAL A 1 85 ? -6.23 18.719 19.766 1 97.5 85 VAL A C 1
ATOM 658 O O . VAL A 1 85 ? -5.602 18 18.984 1 97.5 85 VAL A O 1
ATOM 661 N N . SER A 1 86 ? -5.746 19.078 20.922 1 95.69 86 SER A N 1
ATOM 662 C CA . SER A 1 86 ? -4.43 18.641 21.375 1 95.69 86 SER A CA 1
ATOM 663 C C . SER A 1 86 ? -4.344 17.109 21.422 1 95.69 86 SER A C 1
ATOM 665 O O . SER A 1 86 ? -3.357 16.531 20.969 1 95.69 86 SER A O 1
ATOM 667 N N . ALA A 1 87 ? -5.367 16.469 21.844 1 95.44 87 ALA A N 1
ATOM 668 C CA . ALA A 1 87 ? -5.387 15.023 22.016 1 95.44 87 ALA A CA 1
ATOM 669 C C . ALA A 1 87 ? -5.59 14.32 20.672 1 95.44 87 ALA A C 1
ATOM 671 O O . ALA A 1 87 ? -5.09 13.211 20.453 1 95.44 87 ALA A O 1
ATOM 672 N N . GLU A 1 88 ? -6.266 14.977 19.797 1 96.5 88 GLU A N 1
ATOM 673 C CA . GLU A 1 88 ? -6.672 14.297 18.562 1 96.5 88 GLU A CA 1
ATOM 674 C C . GLU A 1 88 ? -5.805 14.727 17.391 1 96.5 88 GLU A C 1
ATOM 676 O O . GLU A 1 88 ? -6.059 14.328 16.25 1 96.5 88 GLU A O 1
ATOM 681 N N . LEU A 1 89 ? -4.785 15.531 17.703 1 97.81 89 LEU A N 1
ATOM 682 C CA . LEU A 1 89 ? -3.939 16.047 16.625 1 97.81 89 LEU A CA 1
ATOM 683 C C . LEU A 1 89 ? -3.32 14.891 15.836 1 97.81 89 LEU A C 1
ATOM 685 O O . LEU A 1 89 ? -3.059 15.031 14.633 1 97.81 89 LEU A O 1
ATOM 689 N N . SER A 1 90 ? -3.17 13.781 16.5 1 98.25 90 SER A N 1
ATOM 690 C CA . SER A 1 90 ? -2.662 12.555 15.898 1 98.25 90 SER A CA 1
ATOM 691 C C . SER A 1 90 ? -3.18 11.32 16.625 1 98.25 90 SER A C 1
ATOM 693 O O . SER A 1 90 ? -3.416 11.359 17.828 1 98.25 90 SER A O 1
ATOM 695 N N . LEU A 1 91 ? -3.396 10.336 15.812 1 97.5 91 LEU A N 1
ATOM 696 C CA . LEU A 1 91 ? -3.477 9.008 16.422 1 97.5 91 LEU A CA 1
ATOM 697 C C . LEU A 1 91 ? -2.174 8.656 17.125 1 97.5 91 LEU A C 1
ATOM 699 O O . LEU A 1 91 ? -1.104 9.125 16.734 1 97.5 91 LEU A O 1
ATOM 703 N N . THR A 1 92 ? -2.281 7.883 18.188 1 97.56 92 THR A N 1
ATOM 704 C CA . THR A 1 92 ? -1.106 7.508 18.953 1 97.56 92 THR A CA 1
ATOM 705 C C . THR A 1 92 ? -1.024 5.992 19.125 1 97.56 92 THR A C 1
ATOM 707 O O . THR A 1 92 ? -1.974 5.277 18.797 1 97.56 92 THR A O 1
ATOM 710 N N . ARG A 1 93 ? 0.081 5.477 19.625 1 96.44 93 ARG A N 1
ATOM 711 C CA . ARG A 1 93 ? 0.322 4.047 19.797 1 96.44 93 ARG A CA 1
ATOM 712 C C . ARG A 1 93 ? -0.625 3.461 20.844 1 96.44 93 ARG A C 1
ATOM 714 O O . ARG A 1 93 ? -0.916 2.262 20.812 1 96.44 93 ARG A O 1
ATOM 721 N N . SER A 1 94 ? -1.143 4.348 21.641 1 93.69 94 SER A N 1
ATOM 722 C CA . SER A 1 94 ? -2.016 3.865 22.703 1 93.69 94 SER A CA 1
ATOM 723 C C . SER A 1 94 ? -3.477 3.865 22.266 1 93.69 94 SER A C 1
ATOM 725 O O . SER A 1 94 ? -4.297 3.137 22.828 1 93.69 94 SER A O 1
ATOM 727 N N . THR A 1 95 ? -3.738 4.574 21.281 1 91.56 95 THR A N 1
ATOM 728 C CA . THR A 1 95 ? -5.141 4.715 20.906 1 91.56 95 THR A CA 1
ATOM 729 C C . THR A 1 95 ? -5.484 3.779 19.75 1 91.56 95 THR A C 1
ATOM 731 O O . THR A 1 95 ? -6.66 3.555 19.453 1 91.56 95 THR A O 1
ATOM 734 N N . LEU A 1 96 ? -4.598 3.271 19.125 1 93.31 96 LEU A N 1
ATOM 735 C CA . LEU A 1 96 ? -4.805 2.412 17.969 1 93.31 96 LEU A CA 1
ATOM 736 C C . LEU A 1 96 ? -3.994 1.126 18.094 1 93.31 96 LEU A C 1
ATOM 738 O O . LEU A 1 96 ? -2.844 1.152 18.531 1 93.31 96 LEU A O 1
ATOM 742 N N . LEU A 1 97 ? -4.586 0.078 17.656 1 93.81 97 LEU A N 1
ATOM 743 C CA . LEU A 1 97 ? -3.883 -1.2 17.641 1 93.81 97 LEU A CA 1
ATOM 744 C C . LEU A 1 97 ? -3.74 -1.73 16.219 1 93.81 97 LEU A C 1
ATOM 746 O O . LEU A 1 97 ? -4.586 -1.459 15.367 1 93.81 97 LEU A O 1
ATOM 750 N N . PRO A 1 98 ? -2.697 -2.527 16.031 1 93.81 98 PRO A N 1
ATOM 751 C CA . PRO A 1 98 ? -2.617 -3.193 14.727 1 93.81 98 PRO A CA 1
ATOM 752 C C . PRO A 1 98 ? -3.822 -4.09 14.445 1 93.81 98 PRO A C 1
ATOM 754 O O . PRO A 1 98 ? -4.32 -4.758 15.352 1 93.81 98 PRO A O 1
ATOM 757 N N . GLY A 1 99 ? -4.285 -3.988 13.195 1 91.94 99 GLY A N 1
ATOM 758 C CA . GLY A 1 99 ? -5.422 -4.812 12.82 1 91.94 99 GLY A CA 1
ATOM 759 C C . GLY A 1 99 ? -6.75 -4.09 12.938 1 91.94 99 GLY A C 1
ATOM 760 O O . GLY A 1 99 ? -7.758 -4.535 12.383 1 91.94 99 GLY A O 1
ATOM 761 N N . GLN A 1 100 ? -6.746 -3.049 13.672 1 94.62 100 GLN A N 1
ATOM 762 C CA . GLN A 1 100 ? -7.973 -2.275 13.836 1 94.62 100 GLN A CA 1
ATOM 763 C C . GLN A 1 100 ? -8.391 -1.628 12.523 1 94.62 100 GLN A C 1
ATOM 765 O O . GLN A 1 100 ? -7.547 -1.249 11.711 1 94.62 100 GLN A O 1
ATOM 770 N N . LEU A 1 101 ? -9.734 -1.568 12.297 1 93.62 101 LEU A N 1
ATOM 771 C CA . LEU A 1 101 ? -10.281 -0.946 11.094 1 93.62 101 LEU A CA 1
ATOM 772 C C . LEU A 1 101 ? -10.531 0.542 11.312 1 93.62 101 LEU A C 1
ATOM 774 O O . LEU A 1 101 ? -11.062 0.938 12.352 1 93.62 101 LEU A O 1
ATOM 778 N N . LEU A 1 102 ? -10.023 1.336 10.445 1 95.94 102 LEU A N 1
ATOM 779 C CA . LEU A 1 102 ? -10.32 2.764 10.414 1 95.94 102 LEU A CA 1
ATOM 780 C C . LEU A 1 102 ? -11.281 3.09 9.273 1 95.94 102 LEU A C 1
ATOM 782 O O . LEU A 1 102 ? -11.281 2.42 8.242 1 95.94 102 LEU A O 1
ATOM 786 N N . HIS A 1 103 ? -12.055 4.016 9.492 1 95.31 103 HIS A N 1
ATOM 787 C CA . HIS A 1 103 ? -12.945 4.547 8.469 1 95.31 103 HIS A CA 1
ATOM 788 C C . HIS A 1 103 ? -12.453 5.895 7.949 1 95.31 103 HIS A C 1
ATOM 790 O O . HIS A 1 103 ? -11.555 6.5 8.539 1 95.31 103 HIS A O 1
ATOM 796 N N . PHE A 1 104 ? -13.016 6.277 6.832 1 94.44 104 PHE A N 1
ATOM 797 C CA . PHE A 1 104 ? -12.633 7.531 6.195 1 94.44 104 PHE A CA 1
ATOM 798 C C . PHE A 1 104 ? -13.695 8.602 6.418 1 94.44 104 PHE A C 1
ATOM 800 O O . PHE A 1 104 ? -14.883 8.352 6.215 1 94.44 104 PHE A O 1
ATOM 807 N N . ASP A 1 105 ? -13.242 9.797 6.797 1 92.44 105 ASP A N 1
ATOM 808 C CA . ASP A 1 105 ? -14.164 10.844 7.23 1 92.44 105 ASP A CA 1
ATOM 809 C C . ASP A 1 105 ? -15.062 11.289 6.082 1 92.44 105 ASP A C 1
ATOM 811 O O . ASP A 1 105 ? -16.234 11.617 6.297 1 92.44 105 ASP A O 1
ATOM 815 N N . TYR A 1 106 ? -14.508 11.297 4.918 1 92 106 TYR A N 1
ATOM 816 C CA . TYR A 1 106 ? -15.25 11.867 3.797 1 92 106 TYR A CA 1
ATOM 817 C C . TYR A 1 106 ? -15.648 10.789 2.801 1 92 106 TYR A C 1
ATOM 819 O O . TYR A 1 106 ? -15.906 11.078 1.629 1 92 106 TYR A O 1
ATOM 827 N N . SER A 1 107 ? -15.57 9.484 3.184 1 93.94 107 SER A N 1
ATOM 828 C CA . SER A 1 107 ? -15.977 8.367 2.342 1 93.94 107 SER A CA 1
ATOM 829 C C . SER A 1 107 ? -17.094 7.562 2.99 1 93.94 107 SER A C 1
ATOM 831 O O . SER A 1 107 ? -17.297 7.645 4.203 1 93.94 107 SER A O 1
ATOM 833 N N . PRO A 1 108 ? -17.922 6.863 2.027 1 94.5 108 PRO A N 1
ATOM 834 C CA . PRO A 1 108 ? -18.922 5.965 2.613 1 94.5 108 PRO A CA 1
ATOM 835 C C . PRO A 1 108 ? -18.312 5.012 3.645 1 94.5 108 PRO A C 1
ATOM 837 O O . PRO A 1 108 ? -17.172 4.582 3.498 1 94.5 108 PRO A O 1
ATOM 840 N N . LYS A 1 109 ? -19.125 4.66 4.59 1 94.38 109 LYS A N 1
ATOM 841 C CA . LYS A 1 109 ? -18.656 3.951 5.785 1 94.38 109 LYS A CA 1
ATOM 842 C C . LYS A 1 109 ? -18.203 2.535 5.441 1 94.38 109 LYS A C 1
ATOM 844 O O . LYS A 1 109 ? -17.516 1.892 6.234 1 94.38 109 LYS A O 1
ATOM 849 N N . HIS A 1 110 ? -18.531 2.053 4.309 1 95.69 110 HIS A N 1
ATOM 850 C CA . HIS A 1 110 ? -18.141 0.687 3.979 1 95.69 110 HIS A CA 1
ATOM 851 C C . HIS A 1 110 ? -16.672 0.615 3.578 1 95.69 110 HIS A C 1
ATOM 853 O O . HIS A 1 110 ? -16.094 -0.473 3.512 1 95.69 110 HIS A O 1
ATOM 859 N N . TYR A 1 111 ? -16.094 1.773 3.236 1 96.44 111 TYR A N 1
ATOM 860 C CA . TYR A 1 111 ? -14.656 1.782 2.982 1 96.44 111 TYR A CA 1
ATOM 861 C C . TYR A 1 111 ? -13.875 1.731 4.285 1 96.44 111 TYR A C 1
ATOM 863 O O . TYR A 1 111 ? -14.18 2.463 5.23 1 96.44 111 TYR A O 1
ATOM 871 N N . VAL A 1 112 ? -12.898 0.851 4.273 1 95.94 112 VAL A N 1
ATOM 872 C CA . VAL A 1 112 ? -12.141 0.661 5.504 1 95.94 112 VAL A CA 1
ATOM 873 C C . VAL A 1 112 ? -10.641 0.643 5.191 1 95.94 112 VAL A C 1
ATOM 875 O O . VAL A 1 112 ? -10.25 0.397 4.047 1 95.94 112 VAL A O 1
ATOM 878 N N . PHE A 1 113 ? -9.883 0.945 6.16 1 95.81 113 PHE A N 1
ATOM 879 C CA . PHE A 1 113 ? -8.43 0.842 6.16 1 95.81 113 PHE A CA 1
ATOM 880 C C . PHE A 1 113 ? -7.941 0.044 7.363 1 95.81 113 PHE A C 1
ATOM 882 O O . PHE A 1 113 ? -8.234 0.396 8.508 1 95.81 113 PHE A O 1
ATOM 889 N N . VAL A 1 114 ? -7.191 -0.95 7.156 1 94.69 114 VAL A N 1
ATOM 890 C CA . VAL A 1 114 ? -6.676 -1.762 8.25 1 94.69 114 VAL A CA 1
ATOM 891 C C . VAL A 1 114 ? -5.332 -1.21 8.719 1 94.69 114 VAL A C 1
ATOM 893 O O . VAL A 1 114 ? -4.402 -1.073 7.922 1 94.69 114 VAL A O 1
ATOM 896 N N . VAL A 1 115 ? -5.227 -1 9.961 1 95.88 115 VAL A N 1
ATOM 897 C CA . VAL A 1 115 ? -3.99 -0.486 10.539 1 95.88 115 VAL A CA 1
ATOM 898 C C . VAL A 1 115 ? -2.93 -1.582 10.547 1 95.88 115 VAL A C 1
ATOM 900 O O . VAL A 1 115 ? -3.064 -2.58 11.266 1 95.88 115 VAL A O 1
ATOM 903 N N . SER A 1 116 ? -1.891 -1.333 9.836 1 94.12 116 SER A N 1
ATOM 904 C CA . SER A 1 116 ? -0.79 -2.291 9.812 1 94.12 116 SER A CA 1
ATOM 905 C C . SER A 1 116 ? 0.145 -2.084 11 1 94.12 116 SER A C 1
ATOM 907 O O . SER A 1 116 ? 0.118 -1.033 11.641 1 94.12 116 SER A O 1
ATOM 909 N N . ALA A 1 117 ? 0.998 -3.078 11.289 1 94 117 ALA A N 1
ATOM 910 C CA . ALA A 1 117 ? 2.041 -2.932 12.297 1 94 117 ALA A CA 1
ATOM 911 C C . ALA A 1 117 ? 3.021 -1.824 11.922 1 94 117 ALA A C 1
ATOM 913 O O . ALA A 1 117 ? 3.527 -1.113 12.797 1 94 117 ALA A O 1
ATOM 914 N N . ALA A 1 118 ? 3.227 -1.748 10.68 1 94 118 ALA A N 1
ATOM 915 C CA . ALA A 1 118 ? 4.137 -0.724 10.18 1 94 118 ALA A CA 1
ATOM 916 C C . ALA A 1 118 ? 3.613 0.676 10.484 1 94 118 ALA A C 1
ATOM 918 O O . ALA A 1 118 ? 4.336 1.51 11.039 1 94 118 ALA A O 1
ATOM 919 N N . LEU A 1 119 ? 2.385 0.917 10.133 1 96.5 119 LEU A N 1
ATOM 920 C CA . LEU A 1 119 ? 1.788 2.217 10.422 1 96.5 119 LEU A CA 1
ATOM 921 C C . LEU A 1 119 ? 1.764 2.484 11.922 1 96.5 119 LEU A C 1
ATOM 923 O O . LEU A 1 119 ? 2.088 3.588 12.367 1 96.5 119 LEU A O 1
ATOM 927 N N . HIS A 1 120 ? 1.427 1.495 12.672 1 97.31 120 HIS A N 1
ATOM 928 C CA . HIS A 1 120 ? 1.361 1.625 14.117 1 97.31 120 HIS A CA 1
ATOM 929 C C . HIS A 1 120 ? 2.707 2.055 14.695 1 97.31 120 HIS A C 1
ATOM 931 O O . HIS A 1 120 ? 2.762 2.877 15.609 1 97.31 120 HIS A O 1
ATOM 937 N N . SER A 1 121 ? 3.748 1.537 14.141 1 96.25 121 SER A N 1
ATOM 938 C CA . SER A 1 121 ? 5.086 1.816 14.648 1 96.25 121 SER A CA 1
ATOM 939 C C . SER A 1 121 ? 5.496 3.26 14.367 1 96.25 121 SER A C 1
ATOM 941 O O . SER A 1 121 ? 6.441 3.771 14.969 1 96.25 121 SER A O 1
ATOM 943 N N . LEU A 1 122 ? 4.828 3.93 13.453 1 97.31 122 LEU A N 1
ATOM 944 C CA . LEU A 1 122 ? 5.156 5.305 13.094 1 97.31 122 LEU A CA 1
ATOM 945 C C . LEU A 1 122 ? 4.332 6.293 13.906 1 97.31 122 LEU A C 1
ATOM 947 O O . LEU A 1 122 ? 4.59 7.5 13.875 1 97.31 122 LEU A O 1
ATOM 951 N N . LEU A 1 123 ? 3.387 5.781 14.602 1 97.81 123 LEU A N 1
ATOM 952 C CA . LEU A 1 123 ? 2.547 6.668 15.398 1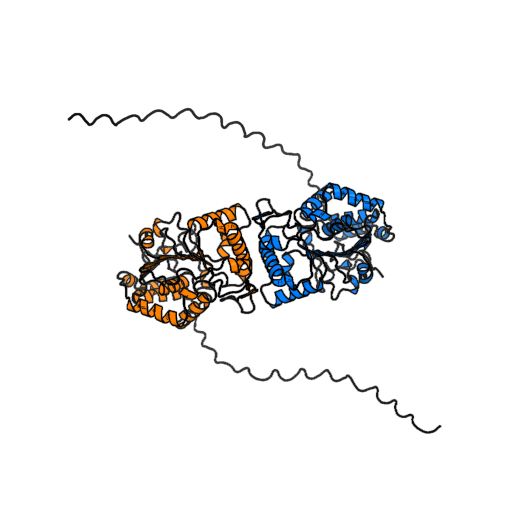 97.81 123 LEU A CA 1
ATOM 953 C C . LEU A 1 123 ? 3.322 7.223 16.594 1 97.81 123 LEU A C 1
ATOM 955 O O . LEU A 1 123 ? 4.117 6.508 17.203 1 97.81 123 LEU A O 1
ATOM 959 N N . PRO A 1 124 ? 3.068 8.484 16.938 1 97.5 124 PRO A N 1
ATOM 960 C CA . PRO A 1 124 ? 3.729 9.039 18.125 1 97.5 124 PRO A CA 1
ATOM 961 C C . PRO A 1 124 ? 3.188 8.461 19.422 1 97.5 124 PRO A C 1
ATOM 963 O O . PRO A 1 124 ? 2.082 7.91 19.453 1 97.5 124 PRO A O 1
ATOM 966 N N . ILE A 1 125 ? 3.984 8.578 20.438 1 96.19 125 ILE A N 1
ATOM 967 C CA . ILE A 1 125 ? 3.566 8.141 21.766 1 96.19 125 ILE A CA 1
ATOM 968 C C . ILE A 1 125 ? 2.533 9.117 22.328 1 96.19 125 ILE A C 1
ATOM 970 O O . ILE A 1 125 ? 1.518 8.703 22.891 1 96.19 125 ILE A O 1
ATOM 974 N N . LEU A 1 126 ? 2.865 10.438 22.125 1 96.25 126 LEU A N 1
ATOM 975 C CA . LEU A 1 126 ? 1.941 11.523 22.438 1 96.25 126 LEU A CA 1
ATOM 976 C C . LEU A 1 126 ? 1.7 12.406 21.219 1 96.25 126 LEU A C 1
ATOM 978 O O . LEU A 1 126 ? 2.584 12.562 20.375 1 96.25 126 LEU A O 1
ATOM 982 N N . PRO A 1 127 ? 0.52 12.891 21.172 1 96.31 127 PRO A N 1
ATOM 983 C CA . PRO A 1 127 ? 0.31 13.828 20.062 1 96.31 127 PRO A CA 1
ATOM 984 C C . PRO A 1 127 ? 1.283 15 20.094 1 96.31 127 PRO A C 1
ATOM 986 O O . PRO A 1 127 ? 1.659 15.469 21.172 1 96.31 127 PRO A O 1
ATOM 989 N N . PRO A 1 128 ? 1.682 15.477 18.922 1 96.38 128 PRO A N 1
ATOM 990 C CA . PRO A 1 128 ? 2.568 16.641 18.891 1 96.38 128 PRO A CA 1
ATOM 991 C C . PRO A 1 128 ? 1.987 17.844 19.625 1 96.38 128 PRO A C 1
ATOM 993 O O . PRO A 1 128 ? 0.771 18.047 19.625 1 96.38 128 PRO A O 1
ATOM 996 N N . PHE A 1 129 ? 2.844 18.594 20.297 1 95.5 129 PHE A N 1
ATOM 997 C CA . PHE A 1 129 ? 2.557 19.844 20.984 1 95.5 129 PHE A CA 1
ATOM 998 C C . PHE A 1 129 ? 1.637 19.609 22.172 1 95.5 129 PHE A C 1
ATOM 1000 O O . PHE A 1 129 ? 0.903 20.5 22.594 1 95.5 129 PHE A O 1
ATOM 1007 N N . HIS A 1 130 ? 1.612 18.375 22.562 1 91.31 130 HIS A N 1
ATOM 1008 C CA . HIS A 1 130 ? 0.815 18.078 23.75 1 91.31 130 HIS A CA 1
ATOM 1009 C C . HIS A 1 130 ? 1.23 18.969 24.922 1 91.31 130 HIS A C 1
ATOM 1011 O O . HIS A 1 130 ? 2.408 19.016 25.281 1 91.31 130 HIS A O 1
ATOM 1017 N N . GLY A 1 131 ? 0.267 19.656 25.422 1 90.75 131 GLY A N 1
ATOM 1018 C CA . GLY A 1 131 ? 0.521 20.484 26.594 1 90.75 131 GLY A CA 1
ATOM 1019 C C . GLY A 1 131 ? 1.189 21.797 26.25 1 90.75 131 GLY A C 1
ATOM 1020 O O . GLY A 1 131 ? 1.546 22.578 27.141 1 90.75 131 GLY A O 1
ATOM 1021 N N . ARG A 1 132 ? 1.345 22.094 25.047 1 95.12 132 ARG A N 1
ATOM 1022 C CA . ARG A 1 132 ? 2.004 23.328 24.656 1 95.12 132 ARG A CA 1
ATOM 1023 C C . ARG A 1 132 ? 0.983 24.391 24.281 1 95.12 132 ARG A C 1
ATOM 1025 O O . ARG A 1 132 ? -0.162 24.078 23.953 1 95.12 132 ARG A O 1
ATOM 1032 N N . HIS A 1 133 ? 1.399 25.625 24.453 1 97 133 HIS A N 1
ATOM 1033 C CA . HIS A 1 133 ? 0.629 26.812 24.094 1 97 133 HIS A CA 1
ATOM 1034 C C . HIS A 1 133 ? 1.533 27.906 23.547 1 97 133 HIS A C 1
ATOM 1036 O O . HIS A 1 133 ? 2.637 28.125 24.047 1 97 133 HIS A O 1
ATOM 1042 N N . PHE A 1 134 ? 1.054 28.562 22.562 1 98.12 134 PHE A N 1
ATOM 1043 C CA . PHE A 1 134 ? 1.872 29.578 21.891 1 98.12 134 PHE A CA 1
ATOM 1044 C C . PHE A 1 134 ? 1.204 30.938 21.953 1 98.12 134 PHE A C 1
ATOM 1046 O O . PHE A 1 134 ? -0.025 31.047 21.938 1 98.12 134 PHE A O 1
ATOM 1053 N N . ASN A 1 135 ? 2.043 31.969 21.969 1 98 135 ASN A N 1
ATOM 1054 C CA . ASN A 1 135 ? 1.49 33.312 22 1 98 135 ASN A CA 1
ATOM 1055 C C . ASN A 1 135 ? 0.988 33.75 20.625 1 98 135 ASN A C 1
ATOM 1057 O O . ASN A 1 135 ? -0.14 34.219 20.5 1 98 135 ASN A O 1
ATOM 1061 N N . SER A 1 136 ? 1.844 33.562 19.656 1 98.38 136 SER A N 1
ATOM 1062 C CA . SER A 1 136 ? 1.496 34.031 18.312 1 98.38 136 SER A CA 1
ATOM 1063 C C . SER A 1 136 ? 1.679 32.906 17.281 1 98.38 136 SER A C 1
ATOM 1065 O O . SER A 1 136 ? 2.688 32.188 17.312 1 98.38 136 SER A O 1
ATOM 1067 N N . CYS A 1 137 ? 0.655 32.75 16.469 1 98.62 137 CYS A N 1
ATOM 1068 C CA . CYS A 1 137 ? 0.715 31.812 15.375 1 98.62 137 CYS A CA 1
ATOM 1069 C C . CYS A 1 137 ? 0.492 32.5 14.031 1 98.62 137 CYS A C 1
ATOM 1071 O O . CYS A 1 137 ? -0.288 33.438 13.945 1 98.62 137 CYS A O 1
ATOM 1073 N N . ALA A 1 138 ? 1.238 32.062 13.031 1 98.88 138 ALA A N 1
ATOM 1074 C CA . ALA A 1 138 ? 0.98 32.375 11.633 1 98.88 138 ALA A CA 1
ATOM 1075 C C . ALA A 1 138 ? 0.485 31.172 10.852 1 98.88 138 ALA A C 1
ATOM 1077 O O . ALA A 1 138 ? 1.111 30.109 10.891 1 98.88 138 ALA A O 1
ATOM 1078 N N . VAL A 1 139 ? -0.691 31.281 10.258 1 98.88 139 VAL A N 1
ATOM 1079 C CA . VAL A 1 139 ? -1.197 30.281 9.328 1 98.88 139 VAL A CA 1
ATOM 1080 C C . VAL A 1 139 ? -1.023 30.766 7.895 1 98.88 139 VAL A C 1
ATOM 1082 O O . VAL A 1 139 ? -1.586 31.781 7.504 1 98.88 139 VAL A O 1
ATOM 1085 N N . VAL A 1 140 ? -0.246 29.984 7.156 1 98.88 140 VAL A N 1
ATOM 1086 C CA . VAL A 1 140 ? 0.145 30.438 5.828 1 98.88 140 VAL A CA 1
ATOM 1087 C C . VAL A 1 140 ? -0.504 29.562 4.766 1 98.88 140 VAL A C 1
ATOM 1089 O O . VAL A 1 140 ? -0.215 28.359 4.688 1 98.88 140 VAL A O 1
ATOM 1092 N N . GLY A 1 141 ? -1.42 30.141 3.947 1 98.31 141 GLY A N 1
ATOM 1093 C CA . GLY A 1 141 ? -2.043 29.469 2.82 1 98.31 141 GLY A CA 1
ATOM 1094 C C . GLY A 1 141 ? -1.229 29.562 1.544 1 98.31 141 GLY A C 1
ATOM 1095 O O . GLY A 1 141 ? -0.037 29.875 1.583 1 98.31 141 GLY A O 1
ATOM 1096 N N . ASN A 1 142 ? -1.932 29.266 0.479 1 96.69 142 ASN A N 1
ATOM 1097 C CA . ASN A 1 142 ? -1.208 29.141 -0.781 1 96.69 142 ASN A CA 1
ATOM 1098 C C . ASN A 1 142 ? -1.631 30.219 -1.781 1 96.69 142 ASN A C 1
ATOM 1100 O O . ASN A 1 142 ? -1.144 30.25 -2.912 1 96.69 142 ASN A O 1
ATOM 1104 N N . GLY A 1 143 ? -2.449 31.078 -1.434 1 94.88 143 GLY A N 1
ATOM 1105 C CA . GLY A 1 143 ? -3.094 31.984 -2.373 1 94.88 143 GLY A CA 1
ATOM 1106 C C . GLY A 1 143 ? -2.117 32.906 -3.084 1 94.88 143 GLY A C 1
ATOM 1107 O O . GLY A 1 143 ? -1.114 33.312 -2.502 1 94.88 143 GLY A O 1
ATOM 1108 N N . GLY A 1 144 ? -2.553 33.219 -4.266 1 94.06 144 GLY A N 1
ATOM 1109 C CA . GLY A 1 144 ? -1.75 34.156 -5.062 1 94.06 144 GLY A CA 1
ATOM 1110 C C . GLY A 1 144 ? -1.687 35.531 -4.488 1 94.06 144 GLY A C 1
ATOM 1111 O O . GLY A 1 144 ? -0.809 36.344 -4.852 1 94.06 144 GLY A O 1
ATOM 1112 N N . VAL A 1 145 ? -2.514 35.812 -3.561 1 92.75 145 VAL A N 1
ATOM 1113 C CA . VAL A 1 145 ? -2.562 37.125 -2.93 1 92.75 145 VAL A CA 1
ATOM 1114 C C . VAL A 1 145 ? -1.265 37.406 -2.166 1 92.75 145 VAL A C 1
ATOM 1116 O O . VAL A 1 145 ? -0.934 38.531 -1.855 1 92.75 145 VAL A O 1
ATOM 1119 N N . LEU A 1 146 ? -0.504 36.344 -2.01 1 95.44 146 LEU A N 1
ATOM 1120 C CA . LEU A 1 146 ? 0.764 36.469 -1.299 1 95.44 146 LEU A CA 1
ATOM 1121 C C . LEU A 1 146 ? 1.862 36.969 -2.227 1 95.44 146 LEU A C 1
ATOM 1123 O O . LEU A 1 146 ? 2.922 37.406 -1.766 1 95.44 146 LEU A O 1
ATOM 1127 N N . THR A 1 147 ? 1.604 36.844 -3.49 1 92.69 147 THR A N 1
ATOM 1128 C CA . THR A 1 147 ? 2.623 37.281 -4.449 1 92.69 147 THR A CA 1
ATOM 1129 C C . THR A 1 147 ? 2.926 38.75 -4.301 1 92.69 147 THR A C 1
ATOM 1131 O O . THR A 1 147 ? 2.045 39.594 -4.496 1 92.69 147 THR A O 1
ATOM 1134 N N . GLY A 1 148 ? 4.152 39.062 -3.957 1 91.5 148 GLY A N 1
ATOM 1135 C CA . GLY A 1 148 ? 4.574 40.438 -3.812 1 91.5 148 GLY A CA 1
ATOM 1136 C C . GLY A 1 148 ? 4.109 41.062 -2.514 1 91.5 148 GLY A C 1
ATOM 1137 O O . GLY A 1 148 ? 4.246 42.281 -2.324 1 91.5 148 GLY A O 1
ATOM 1138 N N . SER A 1 149 ? 3.619 40.312 -1.601 1 93.31 149 SER A N 1
ATOM 1139 C CA . SER A 1 149 ? 3.051 40.844 -0.368 1 93.31 149 SER A CA 1
ATOM 1140 C C . SER A 1 149 ? 4.145 41.312 0.586 1 93.31 149 SER A C 1
ATOM 1142 O O . SER A 1 149 ? 3.92 42.219 1.407 1 93.31 149 SER A O 1
ATOM 1144 N N . GLY A 1 150 ? 5.344 40.656 0.489 1 95.88 150 GLY A N 1
ATOM 1145 C CA . GLY A 1 150 ? 6.445 41 1.373 1 95.88 150 GLY A CA 1
ATOM 1146 C C . GLY A 1 150 ? 6.188 40.625 2.82 1 95.88 150 GLY A C 1
ATOM 1147 O O . GLY A 1 150 ? 6.695 41.281 3.736 1 95.88 150 GLY A O 1
ATOM 1148 N N . CYS A 1 151 ? 5.418 39.625 3.115 1 97.25 151 CYS A N 1
ATOM 1149 C CA . CYS A 1 151 ? 4.996 39.281 4.473 1 97.25 151 CYS A CA 1
ATOM 1150 C C . CYS A 1 151 ? 5.949 38.281 5.113 1 97.25 151 CYS A C 1
ATOM 1152 O O . CYS A 1 151 ? 5.758 37.875 6.266 1 97.25 151 CYS A O 1
ATOM 1154 N N . GLY A 1 152 ? 7.008 37.906 4.438 1 98.19 152 GLY A N 1
ATOM 1155 C CA . GLY A 1 152 ? 7.883 36.812 4.867 1 98.19 152 GLY A CA 1
ATOM 1156 C C . GLY A 1 152 ? 8.469 37.031 6.246 1 98.19 152 GLY A C 1
ATOM 1157 O O . GLY A 1 152 ? 8.359 36.188 7.121 1 98.19 152 GLY A O 1
ATOM 1158 N N . GLN A 1 153 ? 9.055 38.156 6.473 1 97.25 153 GLN A N 1
ATOM 1159 C CA . GLN A 1 153 ? 9.68 38.469 7.754 1 97.25 153 GLN A CA 1
ATOM 1160 C C . GLN A 1 153 ? 8.656 38.469 8.883 1 97.25 153 GLN A C 1
ATOM 1162 O O . GLN A 1 153 ? 8.922 37.938 9.969 1 97.25 153 GLN A O 1
ATOM 1167 N N . ARG A 1 154 ? 7.566 39.031 8.633 1 97.25 154 ARG A N 1
ATOM 1168 C CA . ARG A 1 154 ? 6.512 39.094 9.641 1 97.25 154 ARG A CA 1
ATOM 1169 C C . ARG A 1 154 ? 6.035 37.688 9.992 1 97.25 154 ARG A C 1
ATOM 1171 O O . ARG A 1 154 ? 5.832 37.375 11.164 1 97.25 154 ARG A O 1
ATOM 1178 N N . ILE A 1 155 ? 5.852 36.844 9.078 1 98.56 155 ILE A N 1
ATOM 1179 C CA . ILE A 1 155 ? 5.434 35.469 9.281 1 98.56 155 ILE A CA 1
ATOM 1180 C C . ILE A 1 155 ? 6.449 34.75 10.164 1 98.56 155 ILE A C 1
ATOM 1182 O O . ILE A 1 155 ? 6.074 34.062 11.133 1 98.56 155 ILE A O 1
ATOM 1186 N N . ASP A 1 156 ? 7.734 34.969 9.906 1 98.38 156 ASP A N 1
ATOM 1187 C CA . ASP A 1 156 ? 8.805 34.219 10.562 1 98.38 156 ASP A CA 1
ATOM 1188 C C . ASP A 1 156 ? 9 34.688 12 1 98.38 156 ASP A C 1
ATOM 1190 O O . ASP A 1 156 ? 9.695 34.062 12.789 1 98.38 156 ASP A O 1
ATOM 1194 N N . THR A 1 157 ? 8.32 35.75 12.43 1 97.81 157 THR A N 1
ATOM 1195 C CA . THR A 1 157 ? 8.445 36.25 13.805 1 97.81 157 THR A CA 1
ATOM 1196 C C . THR A 1 157 ? 7.453 35.531 14.719 1 97.81 157 THR A C 1
ATOM 1198 O O . THR A 1 157 ? 7.582 35.594 15.945 1 97.81 157 THR A O 1
ATOM 1201 N N . ALA A 1 158 ? 6.438 34.844 14.164 1 98.38 158 ALA A N 1
ATOM 1202 C CA . ALA A 1 158 ? 5.445 34.125 14.977 1 98.38 158 ALA A CA 1
ATOM 1203 C C . ALA A 1 158 ? 6.098 33 15.781 1 98.38 158 ALA A C 1
ATOM 1205 O O . ALA A 1 158 ? 7.094 32.438 15.344 1 98.38 158 ALA A O 1
ATOM 1206 N N . ASP A 1 159 ? 5.531 32.656 16.938 1 98.19 159 ASP A N 1
ATOM 1207 C CA . ASP A 1 159 ? 6.004 31.547 17.766 1 98.19 159 ASP A CA 1
ATOM 1208 C C . ASP A 1 159 ? 5.785 30.203 17.078 1 98.19 159 ASP A C 1
ATOM 1210 O O . ASP A 1 159 ? 6.543 29.25 17.297 1 98.19 159 ASP A O 1
ATOM 1214 N N . PHE A 1 160 ? 4.789 30.156 16.391 1 98.31 160 PHE A N 1
ATOM 1215 C CA . PHE A 1 160 ? 4.352 28.906 15.75 1 98.31 160 PHE A CA 1
ATOM 1216 C C . PHE A 1 160 ? 3.836 29.172 14.344 1 98.31 160 PHE A C 1
ATOM 1218 O O . PHE A 1 160 ? 2.885 29.938 14.156 1 98.31 160 PHE A O 1
ATOM 1225 N N . VAL A 1 161 ? 4.477 28.531 13.328 1 98.88 161 VAL A N 1
ATOM 1226 C CA . VAL A 1 161 ? 4.117 28.781 11.938 1 98.88 161 VAL A CA 1
ATOM 1227 C C . VAL A 1 161 ? 3.531 27.516 11.312 1 98.88 161 VAL A C 1
ATOM 1229 O O . VAL A 1 161 ? 4.223 26.5 11.188 1 98.88 161 VAL A O 1
ATOM 1232 N N . ILE A 1 162 ? 2.27 27.562 10.898 1 98.88 162 ILE A N 1
ATOM 1233 C CA . ILE A 1 162 ? 1.572 26.469 10.219 1 98.88 162 ILE A CA 1
ATOM 1234 C C . ILE A 1 162 ? 1.504 26.75 8.719 1 98.88 162 ILE A C 1
ATOM 1236 O O . ILE A 1 162 ? 1.034 27.812 8.305 1 98.88 162 ILE A O 1
ATOM 1240 N N . ARG A 1 163 ? 1.96 25.812 7.934 1 98.75 163 ARG A N 1
ATOM 1241 C CA . ARG A 1 163 ? 1.89 25.984 6.488 1 98.75 163 ARG A CA 1
ATOM 1242 C C . ARG A 1 163 ? 0.98 24.938 5.855 1 98.75 163 ARG A C 1
ATOM 1244 O O . ARG A 1 163 ? 0.994 23.781 6.262 1 98.75 163 ARG A O 1
ATOM 1251 N N . CYS A 1 164 ? 0.255 25.344 4.801 1 98.38 164 CYS A N 1
ATOM 1252 C CA . CYS A 1 164 ? -0.705 24.453 4.152 1 98.38 164 CYS A CA 1
ATOM 1253 C C . CYS A 1 164 ? -0.085 23.781 2.936 1 98.38 164 CYS A C 1
ATOM 1255 O O . CYS A 1 164 ? 0.631 24.422 2.162 1 98.38 164 CYS A O 1
ATOM 1257 N N . ASN A 1 165 ? -0.286 22.516 2.809 1 97.12 165 ASN A N 1
ATOM 1258 C CA . ASN A 1 165 ? -0.177 21.734 1.585 1 97.12 165 ASN A CA 1
ATOM 1259 C C . ASN A 1 165 ? 1.278 21.562 1.158 1 97.12 165 ASN A C 1
ATOM 1261 O O . ASN A 1 165 ? 1.578 21.516 -0.036 1 97.12 165 ASN A O 1
ATOM 1265 N N . PHE A 1 166 ? 2.092 21.578 2.145 1 98.12 166 PHE A N 1
ATOM 1266 C CA . PHE A 1 166 ? 3.48 21.25 1.831 1 98.12 166 PHE A CA 1
ATOM 1267 C C . PHE A 1 166 ? 4.027 22.203 0.77 1 98.12 166 PHE A C 1
ATOM 1269 O O . PHE A 1 166 ? 4.816 21.797 -0.084 1 98.12 166 PHE A O 1
ATOM 1276 N N . ALA A 1 167 ? 3.609 23.484 0.833 1 97.06 167 ALA A N 1
ATOM 1277 C CA . ALA A 1 167 ? 3.99 24.484 -0.163 1 97.06 167 ALA A CA 1
ATOM 1278 C C . ALA A 1 167 ? 5.461 24.859 -0.025 1 97.06 167 ALA A C 1
ATOM 1280 O O . ALA A 1 167 ? 6.004 24.891 1.083 1 97.06 167 ALA A O 1
ATOM 1281 N N . PRO A 1 168 ? 6.066 25.203 -1.153 1 95.5 168 PRO A N 1
ATOM 1282 C CA . PRO A 1 168 ? 7.48 25.594 -1.101 1 95.5 168 PRO A CA 1
ATOM 1283 C C . PRO A 1 168 ? 7.691 26.969 -0.486 1 95.5 168 PRO A C 1
ATOM 1285 O O . PRO A 1 168 ? 6.844 27.844 -0.633 1 95.5 168 PRO A O 1
ATOM 1288 N N . THR A 1 169 ? 8.797 27.078 0.185 1 96.94 169 THR A N 1
ATOM 1289 C CA . THR A 1 169 ? 9.188 28.391 0.688 1 96.94 169 THR A CA 1
ATOM 1290 C C . THR A 1 169 ? 10.43 28.891 -0.041 1 96.94 169 THR A C 1
ATOM 1292 O O . THR A 1 169 ? 10.617 30.109 -0.196 1 96.94 169 THR A O 1
ATOM 1295 N N . THR A 1 170 ? 11.25 27.891 -0.511 1 95.06 170 THR A N 1
ATOM 1296 C CA . THR A 1 170 ? 12.445 28.281 -1.249 1 95.06 170 THR A CA 1
ATOM 1297 C C . THR A 1 170 ? 12.078 29.031 -2.52 1 95.06 170 THR A C 1
ATOM 1299 O O . THR A 1 170 ? 11.242 28.578 -3.305 1 95.06 170 THR A O 1
ATOM 1302 N N . GLY A 1 171 ? 12.672 30.156 -2.736 1 94.81 171 GLY A N 1
ATOM 1303 C CA . GLY A 1 171 ? 12.359 31 -3.879 1 94.81 171 GLY A CA 1
ATOM 1304 C C . GLY A 1 171 ? 11.242 31.984 -3.604 1 94.81 171 GLY A C 1
ATOM 1305 O O . GLY A 1 171 ? 11.008 32.906 -4.398 1 94.81 171 GLY A O 1
ATOM 1306 N N . TYR A 1 172 ? 10.609 31.875 -2.414 1 97.12 172 TYR A N 1
ATOM 1307 C CA . TYR A 1 172 ? 9.453 32.719 -2.109 1 97.12 172 TYR A CA 1
ATOM 1308 C C . TYR A 1 172 ? 9.57 33.312 -0.709 1 97.12 172 TYR A C 1
ATOM 1310 O O . TYR A 1 172 ? 8.594 33.844 -0.17 1 97.12 172 TYR A O 1
ATOM 1318 N N . VAL A 1 173 ? 10.664 33.281 -0.144 1 97.81 173 VAL A N 1
ATOM 1319 C CA . VAL A 1 173 ? 10.906 33.594 1.264 1 97.81 173 VAL A CA 1
ATOM 1320 C C . VAL A 1 173 ? 10.508 35.031 1.553 1 97.81 173 VAL A C 1
ATOM 1322 O O . VAL A 1 173 ? 10 35.344 2.635 1 97.81 173 VAL A O 1
ATOM 1325 N N . HIS A 1 174 ? 10.664 35.938 0.648 1 97.94 174 HIS A N 1
ATOM 1326 C CA . HIS A 1 174 ? 10.336 37.344 0.849 1 97.94 174 HIS A CA 1
ATOM 1327 C C . HIS A 1 174 ? 8.852 37.531 1.137 1 97.94 174 HIS A C 1
ATOM 1329 O O . HIS A 1 174 ? 8.469 38.375 1.939 1 97.94 174 HIS A O 1
ATOM 1335 N N . ASP A 1 175 ? 8.047 36.719 0.48 1 97.56 175 ASP A N 1
ATOM 1336 C CA . ASP A 1 175 ? 6.598 36.875 0.574 1 97.56 175 ASP A CA 1
ATOM 1337 C C . ASP A 1 175 ? 6.008 35.969 1.642 1 97.56 175 ASP A C 1
ATOM 1339 O O . ASP A 1 175 ? 5.043 36.312 2.318 1 97.56 175 ASP A O 1
ATOM 1343 N N . VAL A 1 176 ? 6.641 34.781 1.833 1 98.44 176 VAL A N 1
ATOM 1344 C CA . VAL A 1 176 ? 5.902 33.812 2.621 1 98.44 176 VAL A CA 1
ATOM 1345 C C . VAL A 1 176 ? 6.746 33.375 3.812 1 98.44 176 VAL A C 1
ATOM 1347 O O . VAL A 1 176 ? 6.273 32.625 4.672 1 98.44 176 VAL A O 1
ATOM 1350 N N . GLY A 1 177 ? 7.93 33.781 3.943 1 98.06 177 GLY A N 1
ATOM 1351 C CA . GLY A 1 177 ? 8.812 33.312 5.004 1 98.06 177 GLY A CA 1
ATOM 1352 C C . GLY A 1 177 ? 9.336 31.906 4.785 1 98.06 177 GLY A C 1
ATOM 1353 O O . GLY A 1 177 ? 9.133 31.328 3.717 1 98.06 177 GLY A O 1
ATOM 1354 N N . ASN A 1 178 ? 10.125 31.391 5.855 1 97.31 178 ASN A N 1
ATOM 1355 C CA . ASN A 1 178 ? 10.758 30.094 5.707 1 97.31 178 ASN A CA 1
ATOM 1356 C C . ASN A 1 178 ? 10.484 29.203 6.914 1 97.31 178 ASN A C 1
ATOM 1358 O O . ASN A 1 178 ? 10.578 27.969 6.82 1 97.31 178 ASN A O 1
ATOM 1362 N N . ARG A 1 179 ? 10.242 29.766 8.031 1 97.75 179 ARG A N 1
ATOM 1363 C CA . ARG A 1 179 ? 10.016 28.984 9.242 1 97.75 179 ARG A CA 1
ATOM 1364 C C . ARG A 1 179 ? 8.766 28.125 9.117 1 97.75 179 ARG A C 1
ATOM 1366 O O . ARG A 1 179 ? 7.75 28.562 8.578 1 97.75 179 ARG A O 1
ATOM 1373 N N . THR A 1 180 ? 8.891 26.828 9.578 1 98.56 180 THR A N 1
ATOM 1374 C CA . THR A 1 180 ? 7.754 25.906 9.555 1 98.56 180 THR A CA 1
ATOM 1375 C C . THR A 1 180 ? 7.707 25.078 10.836 1 98.56 180 THR A C 1
ATOM 1377 O O . THR A 1 180 ? 8.656 24.359 11.148 1 98.56 180 THR A O 1
ATOM 1380 N N . SER A 1 181 ? 6.703 25.234 11.578 1 98.44 181 SER A N 1
ATOM 1381 C CA . SER A 1 181 ? 6.469 24.391 12.758 1 98.44 181 SER A CA 1
ATOM 1382 C C . SER A 1 181 ? 5.621 23.172 12.406 1 98.44 181 SER A C 1
ATOM 1384 O O . SER A 1 181 ? 5.828 22.094 12.953 1 98.44 181 SER A O 1
ATOM 1386 N N . LEU A 1 182 ? 4.695 23.359 11.602 1 98.75 182 LEU A N 1
ATOM 1387 C CA . LEU A 1 182 ? 3.791 22.312 11.125 1 98.75 182 LEU A CA 1
ATOM 1388 C C . LEU A 1 182 ? 3.404 22.547 9.664 1 98.75 182 LEU A C 1
ATOM 1390 O O . LEU A 1 182 ? 3.148 23.688 9.266 1 98.75 182 LEU A O 1
ATOM 1394 N N . THR A 1 183 ? 3.459 21.516 8.867 1 98.81 183 THR A N 1
ATOM 1395 C CA . THR A 1 183 ? 2.932 21.609 7.508 1 98.81 183 THR A CA 1
ATOM 1396 C C . THR A 1 183 ? 2 20.438 7.211 1 98.81 183 THR A C 1
ATOM 1398 O O . THR A 1 183 ? 2.221 19.312 7.691 1 98.81 183 THR A O 1
ATOM 1401 N N . THR A 1 184 ? 0.962 20.703 6.504 1 98.69 184 THR A N 1
ATOM 1402 C CA . THR A 1 184 ? 0.059 19.641 6.086 1 98.69 184 THR A CA 1
ATOM 1403 C C . THR A 1 184 ? 0.597 18.922 4.848 1 98.69 184 THR A C 1
ATOM 1405 O O . THR A 1 184 ? 1.201 19.562 3.977 1 98.69 184 THR A O 1
ATOM 1408 N N . PHE A 1 185 ? 0.367 17.688 4.844 1 98.19 185 PHE A N 1
ATOM 1409 C CA . PHE A 1 185 ? 0.794 16.875 3.719 1 98.19 185 PHE A CA 1
ATOM 1410 C C . PHE A 1 185 ? -0.294 15.875 3.33 1 98.19 185 PHE A C 1
ATOM 1412 O O . PHE A 1 185 ? -0.367 14.781 3.889 1 98.19 185 PHE A O 1
ATOM 1419 N N . ASN A 1 186 ? -1.025 16.312 2.359 1 95.31 186 ASN A N 1
ATOM 1420 C CA . ASN A 1 186 ? -1.979 15.359 1.798 1 95.31 186 ASN A CA 1
ATOM 1421 C C . ASN A 1 186 ? -1.277 14.266 0.997 1 95.31 186 ASN A C 1
ATOM 1423 O O . ASN A 1 186 ? -0.475 14.555 0.108 1 95.31 186 ASN A O 1
ATOM 1427 N N . PRO A 1 187 ? -1.657 13.008 1.194 1 94.94 187 PRO A N 1
ATOM 1428 C CA . PRO A 1 187 ? -0.975 11.906 0.511 1 94.94 187 PRO A CA 1
ATOM 1429 C C . PRO A 1 187 ? -1.029 12.039 -1.01 1 94.94 187 PRO A C 1
ATOM 1431 O O . PRO A 1 187 ? -0.128 11.562 -1.705 1 94.94 187 PRO A O 1
ATOM 1434 N N . SER A 1 188 ? -1.994 12.703 -1.547 1 91.19 188 SER A N 1
ATOM 1435 C CA . SER A 1 188 ? -2.127 12.844 -2.992 1 91.19 188 SER A CA 1
ATOM 1436 C C . SER A 1 188 ? -0.961 13.633 -3.582 1 91.19 188 SER A C 1
ATOM 1438 O O . SER A 1 188 ? -0.738 13.609 -4.797 1 91.19 188 SER A O 1
ATOM 1440 N N . ILE A 1 189 ? -0.205 14.312 -2.742 1 94.75 189 ILE A N 1
ATOM 1441 C CA . ILE A 1 189 ? 0.956 15.086 -3.174 1 94.75 189 ILE A CA 1
ATOM 1442 C C . ILE A 1 189 ? 2.01 14.148 -3.758 1 94.75 189 ILE A C 1
ATOM 1444 O O . ILE A 1 189 ? 2.74 14.516 -4.68 1 94.75 189 ILE A O 1
ATOM 1448 N N . ILE A 1 190 ? 2.059 12.898 -3.314 1 94.56 190 ILE A N 1
ATOM 1449 C CA . ILE A 1 190 ? 3.051 11.922 -3.736 1 94.56 190 ILE A CA 1
ATOM 1450 C C . ILE A 1 190 ? 2.836 11.562 -5.207 1 94.56 190 ILE A C 1
ATOM 1452 O O . ILE A 1 190 ? 3.795 11.469 -5.977 1 94.56 190 ILE A O 1
ATOM 1456 N N . ASP A 1 191 ? 1.666 11.359 -5.625 1 88.12 191 ASP A N 1
ATOM 1457 C CA . ASP A 1 191 ? 1.345 10.977 -6.996 1 88.12 191 ASP A CA 1
ATOM 1458 C C . ASP A 1 191 ? 1.673 12.102 -7.973 1 88.12 191 ASP A C 1
ATOM 1460 O O . ASP A 1 191 ? 2.205 11.852 -9.055 1 88.12 191 ASP A O 1
ATOM 1464 N N . GLY A 1 192 ? 1.354 13.289 -7.629 1 86.88 192 GLY A N 1
ATOM 1465 C CA . GLY A 1 192 ? 1.552 14.406 -8.531 1 86.88 192 GLY A CA 1
ATOM 1466 C C . GLY A 1 192 ? 2.975 14.938 -8.523 1 86.88 192 GLY A C 1
ATOM 1467 O O . GLY A 1 192 ? 3.709 14.773 -9.5 1 86.88 192 GLY A O 1
ATOM 1468 N N . ARG A 1 193 ? 3.477 15.258 -7.398 1 92 193 ARG A N 1
ATOM 1469 C CA . ARG A 1 193 ? 4.715 16.031 -7.305 1 92 193 ARG A CA 1
ATOM 1470 C C . ARG A 1 193 ? 5.926 15.102 -7.219 1 92 193 ARG A C 1
ATOM 1472 O O . ARG A 1 193 ? 7.027 15.469 -7.633 1 92 193 ARG A O 1
ATOM 1479 N N . TYR A 1 194 ? 5.703 13.883 -6.805 1 96.56 194 TYR A N 1
ATOM 1480 C CA . TYR A 1 194 ? 6.852 13.008 -6.586 1 96.56 194 TYR A CA 1
ATOM 1481 C C . TYR A 1 194 ? 6.68 11.688 -7.332 1 96.56 194 TYR A C 1
ATOM 1483 O O . TYR A 1 194 ? 7.199 10.656 -6.902 1 96.56 194 TYR A O 1
ATOM 1491 N N . GLY A 1 195 ? 5.969 11.625 -8.289 1 94 195 GLY A N 1
ATOM 1492 C CA . GLY A 1 195 ? 5.855 10.508 -9.211 1 94 195 GLY A CA 1
ATOM 1493 C C . GLY A 1 195 ? 5.484 9.211 -8.531 1 94 195 GLY A C 1
ATOM 1494 O O . GLY A 1 195 ? 5.949 8.141 -8.93 1 94 195 GLY A O 1
ATOM 1495 N N . GLY A 1 196 ? 4.848 9.273 -7.426 1 93.69 196 GLY A N 1
ATOM 1496 C CA . GLY A 1 196 ? 4.438 8.07 -6.711 1 93.69 196 GLY A CA 1
ATOM 1497 C C . GLY A 1 196 ? 5.59 7.375 -6.012 1 93.69 196 GLY A C 1
ATOM 1498 O O . GLY A 1 196 ? 5.441 6.246 -5.539 1 93.69 196 GLY A O 1
ATOM 1499 N N . LEU A 1 197 ? 6.801 7.984 -6.078 1 96 197 LEU A N 1
ATOM 1500 C CA . LEU A 1 197 ? 8.023 7.441 -5.496 1 96 197 LEU A CA 1
ATOM 1501 C C . LEU A 1 197 ? 8.469 6.184 -6.238 1 96 197 LEU A C 1
ATOM 1503 O O . LEU A 1 197 ? 8.93 5.227 -5.621 1 96 197 LEU A O 1
ATOM 1507 N N . LEU A 1 198 ? 8.359 6.211 -7.477 1 95.56 198 LEU A N 1
ATOM 1508 C CA . LEU A 1 198 ? 8.609 5.027 -8.289 1 95.56 198 LEU A CA 1
ATOM 1509 C C . LEU A 1 198 ? 10.039 5.031 -8.828 1 95.56 198 LEU A C 1
ATOM 1511 O O . LEU A 1 198 ? 10.484 4.047 -9.414 1 95.56 198 LEU A O 1
ATOM 1515 N N . THR A 1 199 ? 10.773 6.125 -8.656 1 96.25 199 THR A N 1
ATOM 1516 C CA . THR A 1 199 ? 12.156 6.211 -9.094 1 96.25 199 THR A CA 1
ATOM 1517 C C . THR A 1 199 ? 13.062 6.629 -7.938 1 96.25 199 THR A C 1
ATOM 1519 O O . THR A 1 199 ? 12.602 7.234 -6.965 1 96.25 199 THR A O 1
ATOM 1522 N N . ALA A 1 200 ? 14.297 6.309 -8.133 1 94.88 200 ALA A N 1
ATOM 1523 C CA . ALA A 1 200 ? 15.266 6.723 -7.125 1 94.88 200 ALA A CA 1
ATOM 1524 C C . ALA A 1 200 ? 15.312 8.242 -7.004 1 94.88 200 ALA A C 1
ATOM 1526 O O . ALA A 1 200 ? 15.43 8.781 -5.902 1 94.88 200 ALA A O 1
ATOM 1527 N N . ASN A 1 201 ? 15.148 8.883 -8.109 1 96.44 201 ASN A N 1
ATOM 1528 C CA . ASN A 1 201 ? 15.195 10.344 -8.117 1 96.44 201 ASN A CA 1
ATOM 1529 C C . ASN A 1 201 ? 14 10.945 -7.383 1 96.44 201 ASN A C 1
ATOM 1531 O O . ASN A 1 201 ? 14.156 11.883 -6.602 1 96.44 201 ASN A O 1
ATOM 1535 N N . ASP A 1 202 ? 12.797 10.516 -7.668 1 97 202 ASP A N 1
ATOM 1536 C CA . ASP A 1 202 ? 11.602 11 -6.984 1 97 202 ASP A CA 1
ATOM 1537 C C . ASP A 1 202 ? 11.711 10.797 -5.477 1 97 202 ASP A C 1
ATOM 1539 O O . ASP A 1 202 ? 11.359 11.68 -4.695 1 97 202 ASP A O 1
ATOM 1543 N N . ARG A 1 203 ? 12.227 9.688 -5.137 1 96.75 203 ARG A N 1
ATOM 1544 C CA . ARG A 1 203 ? 12.391 9.352 -3.725 1 96.75 203 ARG A CA 1
ATOM 1545 C C . ARG A 1 203 ? 13.414 10.266 -3.059 1 96.75 203 ARG A C 1
ATOM 1547 O O . ARG A 1 203 ? 13.195 10.734 -1.942 1 96.75 203 ARG A O 1
ATOM 1554 N N . GLU A 1 204 ? 14.422 10.508 -3.789 1 97.31 204 GLU A N 1
ATOM 1555 C CA . GLU A 1 204 ? 15.461 11.383 -3.256 1 97.31 204 GLU A CA 1
ATOM 1556 C C . GLU A 1 204 ? 14.953 12.812 -3.111 1 97.31 204 GLU A C 1
ATOM 1558 O O . GLU A 1 204 ? 15.25 13.484 -2.123 1 97.31 204 GLU A O 1
ATOM 1563 N N . ARG A 1 205 ? 14.227 13.305 -4.047 1 97.19 205 ARG A N 1
ATOM 1564 C CA . ARG A 1 205 ? 13.664 14.648 -3.988 1 97.19 205 ARG A CA 1
ATOM 1565 C C . ARG A 1 205 ? 12.727 14.797 -2.795 1 97.19 205 ARG A C 1
ATOM 1567 O O . ARG A 1 205 ? 12.758 15.805 -2.096 1 97.19 205 ARG A O 1
ATOM 1574 N N . PHE A 1 206 ? 11.945 13.875 -2.611 1 98.31 206 PHE A N 1
ATOM 1575 C CA . PHE A 1 206 ? 11.016 13.898 -1.483 1 98.31 206 PHE A CA 1
ATOM 1576 C C . PHE A 1 206 ? 11.773 13.852 -0.161 1 98.31 206 PHE A C 1
ATOM 1578 O O . PHE A 1 206 ? 11.469 14.617 0.759 1 98.31 206 PHE A O 1
ATOM 1585 N N . LEU A 1 207 ? 12.758 12.953 -0.111 1 98.12 207 LEU A N 1
ATOM 1586 C CA . LEU A 1 207 ? 13.586 12.844 1.084 1 98.12 207 LEU A CA 1
ATOM 1587 C C . LEU A 1 207 ? 14.258 14.172 1.401 1 98.12 207 LEU A C 1
ATOM 1589 O O . LEU A 1 207 ? 14.25 14.617 2.551 1 98.12 207 LEU A O 1
ATOM 1593 N N . ASN A 1 208 ? 14.758 14.766 0.35 1 97.69 208 ASN A N 1
ATOM 1594 C CA . ASN A 1 208 ? 15.438 16.047 0.537 1 97.69 208 ASN A CA 1
ATOM 1595 C C . ASN A 1 208 ? 14.492 17.109 1.079 1 97.69 208 ASN A C 1
ATOM 1597 O O . ASN A 1 208 ? 14.852 17.859 1.986 1 97.69 208 ASN A O 1
ATOM 1601 N N . ARG A 1 209 ? 13.305 17.188 0.537 1 97.31 209 ARG A N 1
ATOM 1602 C CA . ARG A 1 209 ? 12.328 18.172 1.001 1 97.31 209 ARG A CA 1
ATOM 1603 C C . ARG A 1 209 ? 11.945 17.906 2.457 1 97.31 209 ARG A C 1
ATOM 1605 O O . ARG A 1 209 ? 11.781 18.859 3.234 1 97.31 209 ARG A O 1
ATOM 1612 N N . LEU A 1 210 ? 11.812 16.688 2.814 1 98.19 210 LEU A N 1
ATOM 1613 C CA . LEU A 1 210 ? 11.492 16.328 4.191 1 98.19 210 LEU A CA 1
ATOM 1614 C C . LEU A 1 210 ? 12.625 16.719 5.133 1 98.19 210 LEU A C 1
ATOM 1616 O O . LEU A 1 210 ? 12.383 17.172 6.254 1 98.19 210 LEU A O 1
ATOM 1620 N N . GLN A 1 211 ? 13.781 16.547 4.664 1 97.56 211 GLN A N 1
ATOM 1621 C CA . GLN A 1 211 ? 14.938 16.875 5.484 1 97.56 211 GLN A CA 1
ATOM 1622 C C . GLN A 1 211 ? 15.031 18.375 5.734 1 97.56 211 GLN A C 1
ATOM 1624 O O . GLN A 1 211 ? 15.516 18.812 6.781 1 97.56 211 GLN A O 1
ATOM 1629 N N . GLU A 1 212 ? 14.508 19.172 4.809 1 95.44 212 GLU A N 1
ATOM 1630 C CA . GLU A 1 212 ? 14.445 20.625 4.996 1 95.44 212 GLU A CA 1
ATOM 1631 C C . GLU A 1 212 ? 13.469 20.984 6.113 1 95.44 212 GLU A C 1
ATOM 1633 O O . GLU A 1 212 ? 13.5 22.109 6.625 1 95.44 212 GLU A O 1
ATOM 1638 N N . LEU A 1 213 ? 12.609 20.078 6.484 1 96.75 213 LEU A N 1
ATOM 1639 C CA . LEU A 1 213 ? 11.57 20.328 7.477 1 96.75 213 LEU A CA 1
ATOM 1640 C C . LEU A 1 213 ? 11.961 19.75 8.836 1 96.75 213 LEU A C 1
ATOM 1642 O O . LEU A 1 213 ? 11.102 19.5 9.672 1 96.75 213 LEU A O 1
ATOM 1646 N N . ASP A 1 214 ? 13.258 19.531 9.023 1 92.06 214 ASP A N 1
ATOM 1647 C CA . ASP A 1 214 ? 13.742 18.953 10.273 1 92.06 214 ASP A CA 1
ATOM 1648 C C . ASP A 1 214 ? 13.211 19.734 11.484 1 92.06 214 ASP A C 1
ATOM 1650 O O . ASP A 1 214 ? 13.266 20.969 11.508 1 92.06 214 ASP A O 1
ATOM 1654 N N . GLY A 1 215 ? 12.609 19 12.406 1 95.19 215 GLY A N 1
ATOM 1655 C CA . GLY A 1 215 ? 12.078 19.578 13.625 1 95.19 215 GLY A CA 1
ATOM 1656 C C . GLY A 1 215 ? 10.602 19.938 13.516 1 95.19 215 GLY A C 1
ATOM 1657 O O . GLY A 1 215 ? 9.938 20.156 14.531 1 95.19 215 GLY A O 1
ATOM 1658 N N . ALA A 1 216 ? 10.07 19.984 12.32 1 98.25 216 ALA A N 1
ATOM 1659 C CA . ALA A 1 216 ? 8.672 20.328 12.109 1 98.25 216 ALA A CA 1
ATOM 1660 C C . ALA A 1 216 ? 7.781 19.094 12.211 1 98.25 216 ALA A C 1
ATOM 1662 O O . ALA A 1 216 ? 8.281 17.969 12.312 1 98.25 216 ALA A O 1
ATOM 1663 N N . VAL A 1 217 ? 6.52 19.344 12.32 1 98.56 217 VAL A N 1
ATOM 1664 C CA . VAL A 1 217 ? 5.527 18.281 12.273 1 98.56 217 VAL A CA 1
ATOM 1665 C C . VAL A 1 217 ? 4.938 18.188 10.867 1 98.56 217 VAL A C 1
ATOM 1667 O O . VAL A 1 217 ? 4.52 19.188 10.289 1 98.56 217 VAL A O 1
ATOM 1670 N N . LEU A 1 218 ? 5.035 16.984 10.32 1 98.81 218 LEU A N 1
ATOM 1671 C CA . LEU A 1 218 ? 4.309 16.672 9.094 1 98.81 218 LEU A CA 1
ATOM 1672 C C . LEU A 1 218 ? 2.926 16.109 9.414 1 98.81 218 LEU A C 1
ATOM 1674 O O . LEU A 1 218 ? 2.807 14.977 9.883 1 98.81 218 LEU A O 1
ATOM 1678 N N . TRP A 1 219 ? 1.915 16.906 9.195 1 98.81 219 TRP A N 1
ATOM 1679 C CA . TRP A 1 219 ? 0.536 16.516 9.484 1 98.81 219 TRP A CA 1
ATOM 1680 C C . TRP A 1 219 ? -0.115 15.867 8.273 1 98.81 219 TRP A C 1
ATOM 1682 O O . TRP A 1 219 ? -0.355 16.531 7.254 1 98.81 219 TRP A O 1
ATOM 1692 N N . ILE A 1 220 ? -0.448 14.531 8.391 1 98.5 220 ILE A N 1
ATOM 1693 C CA . ILE A 1 220 ? -0.811 13.711 7.234 1 98.5 220 ILE A CA 1
ATOM 1694 C C . ILE A 1 220 ? -2.252 13.227 7.383 1 98.5 220 ILE A C 1
ATOM 1696 O O . ILE A 1 220 ? -2.498 12.148 7.938 1 98.5 220 ILE A O 1
ATOM 1700 N N . PRO A 1 221 ? -3.197 13.953 6.816 1 97.44 221 PRO A N 1
ATOM 1701 C CA . PRO A 1 221 ? -4.59 13.508 6.867 1 97.44 221 PRO A CA 1
ATOM 1702 C C . PRO A 1 221 ? -4.879 12.359 5.898 1 97.44 221 PRO A C 1
ATOM 1704 O O . PRO A 1 221 ? -5.672 12.516 4.969 1 97.44 221 PRO A O 1
ATOM 1707 N N . ALA A 1 222 ? -4.41 11.18 6.23 1 97.06 222 ALA A N 1
ATOM 1708 C CA . ALA A 1 222 ? -4.418 10.031 5.332 1 97.06 222 ALA A CA 1
ATOM 1709 C C . ALA A 1 222 ? -5.785 9.352 5.316 1 97.06 222 ALA A C 1
ATOM 1711 O O . ALA A 1 222 ? -6.086 8.562 4.418 1 97.06 222 ALA A O 1
ATOM 1712 N N . PHE A 1 223 ? -6.656 9.664 6.238 1 96.69 223 PHE A N 1
ATOM 1713 C CA . PHE A 1 223 ? -7.875 8.883 6.406 1 96.69 223 PHE A CA 1
ATOM 1714 C C . PHE A 1 223 ? -9.109 9.734 6.148 1 96.69 223 PHE A C 1
ATOM 1716 O O . PHE A 1 223 ? -10.141 9.555 6.793 1 96.69 223 PHE A O 1
ATOM 1723 N N . LEU A 1 224 ? -8.945 10.656 5.293 1 95.31 224 LEU A N 1
ATOM 1724 C CA . LEU A 1 224 ? -10.078 11.477 4.879 1 95.31 224 LEU A CA 1
ATOM 1725 C C . LEU A 1 224 ? -10.867 10.797 3.77 1 95.31 224 LEU A C 1
ATOM 1727 O O . LEU A 1 224 ? -12.102 10.75 3.818 1 95.31 224 LEU A O 1
ATOM 1731 N N . PHE A 1 225 ? -10.148 10.242 2.725 1 94.31 225 PHE A N 1
ATOM 1732 C CA . PHE A 1 225 ? -10.766 9.57 1.591 1 94.31 225 PHE A CA 1
ATOM 1733 C C . PHE A 1 225 ? -10.18 8.172 1.406 1 94.31 225 PHE A C 1
ATOM 1735 O O . PHE A 1 225 ? -8.977 7.973 1.568 1 94.31 225 PHE A O 1
ATOM 1742 N N . HIS A 1 226 ? -11.016 7.281 0.943 1 94.69 226 HIS A N 1
ATOM 1743 C CA . HIS A 1 226 ? -10.562 5.91 0.728 1 94.69 226 HIS A CA 1
ATOM 1744 C C . HIS A 1 226 ? -9.578 5.828 -0.433 1 94.69 226 HIS A C 1
ATOM 1746 O O . HIS A 1 226 ? -8.758 4.914 -0.49 1 94.69 226 HIS A O 1
ATOM 1752 N N . THR A 1 227 ? -9.625 6.734 -1.343 1 91.75 227 THR A N 1
ATOM 1753 C CA . THR A 1 227 ? -8.734 6.762 -2.498 1 91.75 227 THR A CA 1
ATOM 1754 C C . THR A 1 227 ? -7.285 6.973 -2.061 1 91.75 227 THR A C 1
ATOM 1756 O O . THR A 1 227 ? -6.355 6.766 -2.846 1 91.75 227 THR A O 1
ATOM 1759 N N . SER A 1 228 ? -7.062 7.395 -0.765 1 93.25 228 SER A N 1
ATOM 1760 C CA . SER A 1 228 ? -5.715 7.605 -0.244 1 93.25 228 SER A CA 1
ATOM 1761 C C . SER A 1 228 ? -5.137 6.312 0.323 1 93.25 228 SER A C 1
ATOM 1763 O O . SER A 1 228 ? -3.949 6.25 0.654 1 93.25 228 SER A O 1
ATOM 1765 N N . ALA A 1 229 ? -5.898 5.289 0.375 1 93 229 ALA A N 1
ATOM 1766 C CA . ALA A 1 229 ? -5.508 4.07 1.081 1 93 229 ALA A CA 1
ATOM 1767 C C . ALA A 1 229 ? -4.211 3.498 0.512 1 93 229 ALA A C 1
ATOM 1769 O O . ALA A 1 229 ? -3.266 3.227 1.255 1 93 229 ALA A O 1
ATOM 1770 N N . VAL A 1 230 ? -4.152 3.369 -0.755 1 89.19 230 VAL A N 1
ATOM 1771 C CA . VAL A 1 230 ? -3.033 2.682 -1.391 1 89.19 230 VAL A CA 1
ATOM 1772 C C . VAL A 1 230 ? -1.771 3.535 -1.281 1 89.19 230 VAL A C 1
ATOM 1774 O O . VAL A 1 230 ? -0.692 3.021 -0.978 1 89.19 230 VAL A O 1
ATOM 1777 N N . ILE A 1 231 ? -1.897 4.816 -1.473 1 93.06 231 ILE A N 1
ATOM 1778 C CA . ILE A 1 231 ? -0.744 5.707 -1.407 1 93.06 231 ILE A CA 1
ATOM 1779 C C . ILE A 1 231 ? -0.269 5.828 0.039 1 93.06 231 ILE A C 1
ATOM 1781 O O . ILE A 1 231 ? 0.925 6.004 0.294 1 93.06 231 ILE A O 1
ATOM 1785 N N . THR A 1 232 ? -1.135 5.684 0.983 1 95.69 232 THR A N 1
ATOM 1786 C CA . THR A 1 232 ? -0.778 5.723 2.396 1 95.69 232 THR A CA 1
ATOM 1787 C C . THR A 1 232 ? 0.193 4.598 2.742 1 95.69 232 THR A C 1
ATOM 1789 O O . THR A 1 232 ? 1.153 4.805 3.486 1 95.69 232 THR A O 1
ATOM 1792 N N . ARG A 1 233 ? 0.025 3.496 2.168 1 93.88 233 ARG A N 1
ATOM 1793 C CA . ARG A 1 233 ? 0.924 2.375 2.422 1 93.88 233 ARG A CA 1
ATOM 1794 C C . ARG A 1 233 ? 2.314 2.65 1.859 1 93.88 233 ARG A C 1
ATOM 1796 O O . ARG A 1 233 ? 3.32 2.25 2.451 1 93.88 233 ARG A O 1
ATOM 1803 N N . THR A 1 234 ? 2.344 3.279 0.742 1 94.25 234 THR A N 1
ATOM 1804 C CA . THR A 1 234 ? 3.615 3.699 0.161 1 94.25 234 THR A CA 1
ATOM 1805 C C . THR A 1 234 ? 4.34 4.668 1.089 1 94.25 234 THR A C 1
ATOM 1807 O O . THR A 1 234 ? 5.547 4.547 1.304 1 94.25 234 THR A O 1
ATOM 1810 N N . LEU A 1 235 ? 3.582 5.559 1.643 1 96.69 235 LEU A N 1
ATOM 1811 C CA . LEU A 1 235 ? 4.148 6.551 2.551 1 96.69 235 LEU A CA 1
ATOM 1812 C C . LEU A 1 235 ? 4.684 5.887 3.814 1 96.69 235 LEU A C 1
ATOM 1814 O O . LEU A 1 235 ? 5.773 6.223 4.285 1 96.69 235 LEU A O 1
ATOM 1818 N N . VAL A 1 236 ? 3.924 5.004 4.293 1 96.75 236 VAL A N 1
ATOM 1819 C CA . VAL A 1 236 ? 4.316 4.297 5.508 1 96.75 236 VAL A CA 1
ATOM 1820 C C . VAL A 1 236 ? 5.641 3.568 5.277 1 96.75 236 VAL A C 1
ATOM 1822 O O . VAL A 1 236 ? 6.566 3.684 6.086 1 96.75 236 VAL A O 1
ATOM 1825 N N . ASP A 1 237 ? 5.781 2.896 4.18 1 95.25 237 ASP A N 1
ATOM 1826 C CA . ASP A 1 237 ? 7.02 2.203 3.85 1 95.25 237 ASP A CA 1
ATOM 1827 C C . ASP A 1 237 ? 8.188 3.184 3.73 1 95.25 237 ASP A C 1
ATOM 1829 O O . ASP A 1 237 ? 9.281 2.914 4.223 1 95.25 237 ASP A O 1
ATOM 1833 N N . PHE A 1 238 ? 7.922 4.289 3.076 1 96.94 238 PHE A N 1
ATOM 1834 C CA . PHE A 1 238 ? 8.969 5.277 2.852 1 96.94 238 PHE A CA 1
ATOM 1835 C C . PHE A 1 238 ? 9.492 5.828 4.176 1 96.94 238 PHE A C 1
ATOM 1837 O O . PHE A 1 238 ? 10.703 5.941 4.371 1 96.94 238 PHE A O 1
ATOM 1844 N N . PHE A 1 239 ? 8.578 6.133 5.039 1 98 239 PHE A N 1
ATOM 1845 C CA . PHE A 1 239 ? 8.977 6.707 6.32 1 98 239 PHE A CA 1
ATOM 1846 C C . PHE A 1 239 ? 9.742 5.688 7.152 1 98 239 PHE A C 1
ATOM 1848 O O . PHE A 1 239 ? 10.719 6.031 7.824 1 98 239 PHE A O 1
ATOM 1855 N N . LEU A 1 240 ? 9.328 4.488 7.109 1 96.19 240 LEU A N 1
ATOM 1856 C CA . LEU A 1 240 ? 10.023 3.455 7.875 1 96.19 240 LEU A CA 1
ATOM 1857 C C . LEU A 1 240 ? 11.43 3.221 7.324 1 96.19 240 LEU A C 1
ATOM 1859 O O . LEU A 1 240 ? 12.383 3.08 8.086 1 96.19 240 LEU A O 1
ATOM 1863 N N . GLU A 1 241 ? 11.523 3.15 6.051 1 94.5 241 GLU A N 1
ATOM 1864 C CA . GLU A 1 241 ? 12.797 2.957 5.367 1 94.5 241 GLU A CA 1
ATOM 1865 C C . GLU A 1 241 ? 13.789 4.062 5.727 1 94.5 241 GLU A C 1
ATOM 1867 O O . GLU A 1 241 ? 15 3.826 5.773 1 94.5 241 GLU A O 1
ATOM 1872 N N . ASN A 1 242 ? 13.273 5.277 5.895 1 96.19 242 ASN A N 1
ATOM 1873 C CA . ASN A 1 242 ? 14.141 6.441 6.055 1 96.19 242 ASN A CA 1
ATOM 1874 C C . ASN A 1 242 ? 14.055 7.016 7.465 1 96.19 242 ASN A C 1
ATOM 1876 O O . ASN A 1 242 ? 14.414 8.172 7.691 1 96.19 242 ASN A O 1
ATOM 1880 N N . LYS A 1 243 ? 13.586 6.254 8.367 1 95.69 243 LYS A N 1
ATOM 1881 C CA . LYS A 1 243 ? 13.297 6.723 9.719 1 95.69 243 LYS A CA 1
ATOM 1882 C C . LYS A 1 243 ? 14.523 7.355 10.367 1 95.69 243 LYS A C 1
ATOM 1884 O O . LYS A 1 243 ? 14.43 8.398 11.008 1 95.69 243 LYS A O 1
ATOM 1889 N N . SER A 1 244 ? 15.68 6.809 10.172 1 95.69 244 SER A N 1
ATOM 1890 C CA . SER A 1 244 ? 16.906 7.266 10.82 1 95.69 244 SER A CA 1
ATOM 1891 C C . SER A 1 244 ? 17.438 8.531 10.148 1 95.69 244 SER A C 1
ATOM 1893 O O . SER A 1 244 ? 18.297 9.219 10.711 1 95.69 244 SER A O 1
ATOM 1895 N N . ARG A 1 245 ? 16.906 8.891 8.984 1 96.38 245 ARG A N 1
ATOM 1896 C CA . ARG A 1 245 ? 17.438 10.023 8.227 1 96.38 245 ARG A CA 1
ATOM 1897 C C . ARG A 1 245 ? 16.516 11.227 8.336 1 96.38 245 ARG A C 1
ATOM 1899 O O . ARG A 1 245 ? 16.828 12.305 7.816 1 96.38 245 ARG A O 1
ATOM 1906 N N . LEU A 1 246 ? 15.414 11.023 8.969 1 97.44 246 LEU A N 1
ATOM 1907 C CA . LEU A 1 246 ? 14.406 12.078 9.008 1 97.44 246 LEU A CA 1
ATOM 1908 C C . LEU A 1 246 ? 14.25 12.625 10.422 1 97.44 246 LEU A C 1
ATOM 1910 O O . LEU A 1 246 ? 14.219 11.859 11.383 1 97.44 246 LEU A O 1
ATOM 1914 N N . GLY A 1 247 ? 14.211 13.984 10.469 1 96.88 247 GLY A N 1
ATOM 1915 C CA . GLY A 1 247 ? 14 14.656 11.742 1 96.88 247 GLY A CA 1
ATOM 1916 C C . GLY A 1 247 ? 12.594 15.211 11.898 1 96.88 247 GLY A C 1
ATOM 1917 O O . GLY A 1 247 ? 12.258 15.781 12.938 1 96.88 247 GLY A O 1
ATOM 1918 N N . VAL A 1 248 ? 11.805 14.977 10.883 1 97.44 248 VAL A N 1
ATOM 1919 C CA . VAL A 1 248 ? 10.43 15.461 10.93 1 97.44 248 VAL A CA 1
ATOM 1920 C C . VAL A 1 248 ? 9.586 14.555 11.82 1 97.44 248 VAL A C 1
ATOM 1922 O O . VAL A 1 248 ? 9.805 13.344 11.859 1 97.44 248 VAL A O 1
ATOM 1925 N N . GLN A 1 249 ? 8.68 15.117 12.555 1 97.56 249 GLN A N 1
ATOM 1926 C CA . GLN A 1 249 ? 7.719 14.352 13.344 1 97.56 249 GLN A CA 1
ATOM 1927 C C . GLN A 1 249 ? 6.426 14.117 12.562 1 97.56 249 GLN A C 1
ATOM 1929 O O . GLN A 1 249 ? 5.891 15.047 11.953 1 97.56 249 GLN A O 1
ATOM 1934 N N . LEU A 1 250 ? 5.988 12.883 12.578 1 98.31 250 LEU A N 1
ATOM 1935 C CA . LEU A 1 250 ? 4.785 12.547 11.828 1 98.31 250 LEU A CA 1
ATOM 1936 C C . LEU A 1 250 ? 3.543 12.641 12.711 1 98.31 250 LEU A C 1
ATOM 1938 O O . LEU A 1 250 ? 3.58 12.258 13.883 1 98.31 250 LEU A O 1
ATOM 1942 N N . ALA A 1 251 ? 2.512 13.18 12.195 1 98.62 251 ALA A N 1
ATOM 1943 C CA . ALA A 1 251 ? 1.192 13.211 12.82 1 98.62 251 ALA A CA 1
ATOM 1944 C C . ALA A 1 251 ? 0.117 12.711 11.859 1 98.62 251 ALA A C 1
ATOM 1946 O O . ALA A 1 251 ? 0.043 13.164 10.719 1 98.62 251 ALA A O 1
ATOM 1947 N N . TRP A 1 252 ? -0.662 11.742 12.367 1 98.12 252 TRP A N 1
ATOM 1948 C CA . TRP A 1 252 ? -1.724 11.102 11.602 1 98.12 252 TRP A CA 1
ATOM 1949 C C . TRP A 1 252 ? -3.084 11.336 12.25 1 98.12 252 TRP A C 1
ATOM 1951 O O . TRP A 1 252 ? -3.512 10.555 13.102 1 98.12 252 TRP A O 1
ATOM 1961 N N . PRO A 1 253 ? -3.75 12.391 11.781 1 97.19 253 PRO A N 1
ATOM 1962 C CA . PRO A 1 253 ? -5.039 12.625 12.438 1 97.19 253 PRO A CA 1
ATOM 1963 C C . PRO A 1 253 ? -6.062 11.539 12.141 1 97.19 253 PRO A C 1
ATOM 1965 O O . PRO A 1 253 ? -6.129 11.039 11.016 1 97.19 253 PRO A O 1
ATOM 1968 N N . GLY A 1 254 ? -6.805 11.133 13.211 1 93.12 254 GLY A N 1
ATOM 1969 C CA . GLY A 1 254 ? -7.926 10.219 13.078 1 93.12 254 GLY A CA 1
ATOM 1970 C C . GLY A 1 254 ? -9.25 10.93 12.859 1 93.12 254 GLY A C 1
ATOM 1971 O O . GLY A 1 254 ? -9.492 11.508 11.797 1 93.12 254 GLY A O 1
ATOM 1972 N N . PRO A 1 255 ? -10 11.008 13.922 1 92.69 255 PRO A N 1
ATOM 1973 C CA . PRO A 1 255 ? -11.344 11.586 13.766 1 92.69 255 PRO A CA 1
ATOM 1974 C C . PRO A 1 255 ? -11.352 13.102 13.914 1 92.69 255 PRO A C 1
ATOM 1976 O O . PRO A 1 255 ? -12.414 13.727 13.852 1 92.69 255 PRO A O 1
ATOM 1979 N N . LEU A 1 256 ? -10.281 13.711 14.109 1 96.69 256 LEU A N 1
ATOM 1980 C CA . LEU A 1 256 ? -10.156 15.133 14.375 1 96.69 256 LEU A CA 1
ATOM 1981 C C . LEU A 1 256 ? -10.898 15.953 13.328 1 96.69 256 LEU A C 1
ATOM 1983 O O . LEU A 1 256 ? -11.672 16.859 13.664 1 96.69 256 LEU A O 1
ATOM 1987 N N . VAL A 1 257 ? -10.664 15.648 12.062 1 97.12 257 VAL A N 1
ATOM 1988 C CA . VAL A 1 257 ? -11.227 16.438 10.969 1 97.12 257 VAL A CA 1
ATOM 1989 C C . VAL A 1 257 ? -12.75 16.328 10.977 1 97.12 257 VAL A C 1
ATOM 1991 O O . VAL A 1 257 ? -13.453 17.297 10.719 1 97.12 257 VAL A O 1
ATOM 1994 N N . GLY A 1 258 ? -13.25 15.117 11.312 1 95.31 258 GLY A N 1
ATOM 1995 C CA . GLY A 1 258 ? -14.688 14.945 11.438 1 95.31 258 GLY A CA 1
ATOM 1996 C C . GLY A 1 258 ? -15.297 15.812 12.523 1 95.31 258 GLY A C 1
ATOM 1997 O O . GLY A 1 258 ? -16.344 16.422 12.32 1 95.31 258 GLY A O 1
ATOM 1998 N N . HIS A 1 259 ? -14.664 15.922 13.648 1 96.62 259 HIS A N 1
ATOM 1999 C CA . HIS A 1 259 ? -15.148 16.719 14.766 1 96.62 259 HIS A CA 1
ATOM 2000 C C . HIS A 1 259 ? -15.094 18.219 14.43 1 96.62 259 HIS A C 1
ATOM 2002 O O . HIS A 1 259 ? -16.016 18.953 14.758 1 96.62 259 HIS A O 1
ATOM 2008 N N . ILE A 1 260 ? -14.031 18.516 13.773 1 97.25 260 ILE A N 1
ATOM 2009 C CA . ILE A 1 260 ? -13.906 19.906 13.359 1 97.25 260 ILE A CA 1
ATOM 2010 C C . ILE A 1 260 ? -15 20.25 12.352 1 97.25 260 ILE A C 1
ATOM 2012 O O . ILE A 1 260 ? -15.586 21.328 12.406 1 97.25 260 ILE A O 1
ATOM 2016 N N . THR A 1 261 ? -15.219 19.375 11.492 1 95.56 261 THR A N 1
ATOM 2017 C CA . THR A 1 261 ? -16.266 19.562 10.5 1 95.56 261 THR A CA 1
ATOM 2018 C C . THR A 1 261 ? -17.625 19.75 11.172 1 95.56 261 THR A C 1
ATOM 2020 O O . THR A 1 261 ? -18.406 20.609 10.766 1 95.56 261 THR A O 1
ATOM 2023 N N . ARG A 1 262 ? -17.938 18.984 12.164 1 94.56 262 ARG A N 1
ATOM 2024 C CA . ARG A 1 262 ? -19.188 19.109 12.906 1 94.56 262 ARG A CA 1
ATOM 2025 C C . ARG A 1 262 ? -19.281 20.469 13.586 1 94.56 262 ARG A C 1
ATOM 2027 O O . ARG A 1 262 ? -20.359 21.078 13.617 1 94.56 262 ARG A O 1
ATOM 2034 N N . PHE A 1 263 ? -18.219 20.875 14.227 1 96.88 263 PHE A N 1
ATOM 2035 C CA . PHE A 1 263 ? -18.172 22.188 14.859 1 96.88 263 PHE A CA 1
ATOM 2036 C C . PHE A 1 263 ? -18.578 23.281 13.875 1 96.88 263 PHE A C 1
ATOM 2038 O O . PHE A 1 263 ? -19.453 24.094 14.164 1 96.88 263 PHE A O 1
ATOM 2045 N N . TRP A 1 264 ? -18.01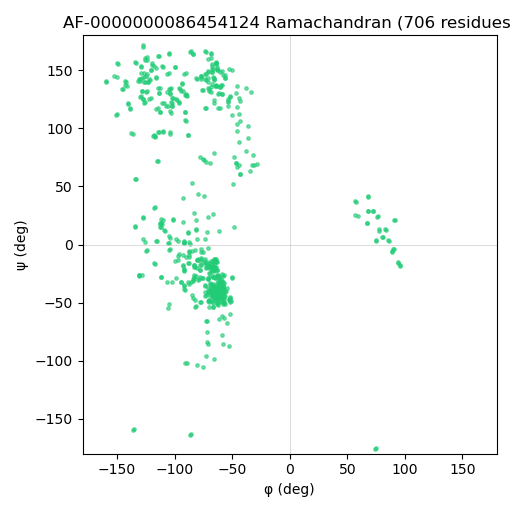6 23.266 12.648 1 95.94 264 TRP A N 1
ATOM 2046 C CA . TRP A 1 264 ? -18.266 24.344 11.695 1 95.94 264 TRP A CA 1
ATOM 2047 C C . TRP A 1 264 ? -19.641 24.188 11.047 1 95.94 264 TRP A C 1
ATOM 2049 O O . TRP A 1 264 ? -20.203 25.156 10.531 1 95.94 264 TRP A O 1
ATOM 2059 N N . ARG A 1 265 ? -20.156 22.984 11.07 1 93.62 265 ARG A N 1
ATOM 2060 C CA . ARG A 1 265 ? -21.531 22.797 10.602 1 93.62 265 ARG A CA 1
ATOM 2061 C C . ARG A 1 265 ? -22.516 23.578 11.445 1 93.62 265 ARG A C 1
ATOM 2063 O O . ARG A 1 265 ? -23.531 24.062 10.938 1 93.62 265 ARG A O 1
ATOM 2070 N N . THR A 1 266 ? -22.203 23.797 12.68 1 92.75 266 THR A N 1
ATOM 2071 C CA . THR A 1 266 ? -23.062 24.562 13.562 1 92.75 266 THR A CA 1
ATOM 2072 C C . THR A 1 266 ? -22.984 26.047 13.25 1 92.75 266 THR A C 1
ATOM 2074 O O . THR A 1 266 ? -23.781 26.844 13.734 1 92.75 266 THR A O 1
ATOM 2077 N N . ARG A 1 267 ? -22.062 26.391 12.531 1 89.69 267 ARG A N 1
ATOM 2078 C CA . ARG A 1 267 ? -21.875 27.781 12.148 1 89.69 267 ARG A CA 1
ATOM 2079 C C . ARG A 1 267 ? -22.172 27.984 10.664 1 89.69 267 ARG A C 1
ATOM 2081 O O . ARG A 1 267 ? -21.516 28.797 10.008 1 89.69 267 ARG A O 1
ATOM 2088 N N . ALA A 1 268 ? -22.875 27.141 10.117 1 84.81 268 ALA A N 1
ATOM 2089 C CA . ALA A 1 268 ? -23.484 27.234 8.789 1 84.81 268 ALA A CA 1
ATOM 2090 C C . ALA A 1 268 ? -22.453 26.984 7.699 1 84.81 268 ALA A C 1
ATOM 2092 O O . ALA A 1 268 ? -22.5 27.594 6.629 1 84.81 268 ALA A O 1
ATOM 2093 N N . LEU A 1 269 ? -21.469 26.312 8.008 1 88.19 269 LEU A N 1
ATOM 2094 C CA . LEU A 1 269 ? -20.531 25.828 6.996 1 88.19 269 LEU A CA 1
ATOM 2095 C C . LEU A 1 269 ? -20.734 24.344 6.734 1 88.19 269 LEU A C 1
ATOM 2097 O O . LEU A 1 269 ? -20.594 23.531 7.641 1 88.19 269 LEU A O 1
ATOM 2101 N N . ALA A 1 270 ? -21.188 24.016 5.457 1 84.38 270 ALA A N 1
ATOM 2102 C CA . ALA A 1 270 ? -21.438 22.609 5.168 1 84.38 270 ALA A CA 1
ATOM 2103 C C . ALA A 1 270 ? -20.844 22.203 3.822 1 84.38 270 ALA A C 1
ATOM 2105 O O . ALA A 1 270 ? -21.547 21.688 2.955 1 84.38 270 ALA A O 1
ATOM 2106 N N . PRO A 1 271 ? -19.625 22.406 3.695 1 82.25 271 PRO A N 1
ATOM 2107 C CA . PRO A 1 271 ? -19 21.906 2.469 1 82.25 271 PRO A CA 1
ATOM 2108 C C . PRO A 1 271 ? -18.844 20.391 2.455 1 82.25 271 PRO A C 1
ATOM 2110 O O . PRO A 1 271 ? -19.047 19.734 3.484 1 82.25 271 PRO A O 1
ATOM 2113 N N . LYS A 1 272 ? -18.531 19.891 1.189 1 87.69 272 LYS A N 1
ATOM 2114 C CA . LYS A 1 272 ? -18.156 18.484 1.133 1 87.69 272 LYS A CA 1
ATOM 2115 C C . LYS A 1 272 ? -16.922 18.203 1.99 1 87.69 272 LYS A C 1
ATOM 2117 O O . LYS A 1 272 ? -16.859 17.203 2.707 1 87.69 272 LYS A O 1
ATOM 2122 N N . ARG A 1 273 ? -15.984 19.141 1.875 1 92.62 273 ARG A N 1
ATOM 2123 C CA . ARG A 1 273 ? -14.758 19.109 2.664 1 92.62 273 ARG A CA 1
ATOM 2124 C C . ARG A 1 273 ? -14.32 20.5 3.074 1 92.62 273 ARG A C 1
ATOM 2126 O O . ARG A 1 273 ? -14.359 21.438 2.264 1 92.62 273 ARG A O 1
ATOM 2133 N N . LEU A 1 274 ? -13.922 20.609 4.266 1 95.12 274 LEU A N 1
ATOM 2134 C CA . LEU A 1 274 ? -13.312 21.859 4.691 1 95.12 274 LEU A CA 1
ATOM 2135 C C . LEU A 1 274 ? -11.992 22.109 3.971 1 95.12 274 LEU A C 1
ATOM 2137 O O . LEU A 1 274 ? -11.25 21.156 3.691 1 95.12 274 LEU A O 1
ATOM 2141 N N . SER A 1 275 ? -11.75 23.328 3.637 1 95.19 275 SER A N 1
ATOM 2142 C CA . SER A 1 275 ? -10.43 23.625 3.094 1 95.19 275 SER A CA 1
ATOM 2143 C C . SER A 1 275 ? -9.336 23.375 4.129 1 95.19 275 SER A C 1
ATOM 2145 O O . SER A 1 275 ? -9.602 23.391 5.332 1 95.19 275 SER A O 1
ATOM 2147 N N . THR A 1 276 ? -8.125 23.156 3.625 1 96.75 276 THR A N 1
ATOM 2148 C CA . THR A 1 276 ? -6.984 22.984 4.52 1 96.75 276 THR A CA 1
ATOM 2149 C C . THR A 1 276 ? -6.797 24.234 5.387 1 96.75 276 THR A C 1
ATOM 2151 O O . THR A 1 276 ? -6.434 24.125 6.559 1 96.75 276 THR A O 1
ATOM 2154 N N . GLY A 1 277 ? -7.066 25.406 4.82 1 97.44 277 GLY A N 1
ATOM 2155 C CA . GLY A 1 277 ? -6.953 26.641 5.578 1 97.44 277 GLY A CA 1
ATOM 2156 C C . GLY A 1 277 ? -7.895 26.703 6.766 1 97.44 277 GLY A C 1
ATOM 2157 O O . GLY A 1 277 ? -7.496 27.109 7.863 1 97.44 277 GLY A O 1
ATOM 2158 N N . MET A 1 278 ? -9.109 26.328 6.531 1 97.19 278 MET A N 1
ATOM 2159 C CA . MET A 1 278 ? -10.086 26.312 7.613 1 97.19 278 MET A CA 1
ATOM 2160 C C . MET A 1 278 ? -9.688 25.328 8.703 1 97.19 278 MET A C 1
ATOM 2162 O O . MET A 1 278 ? -9.828 25.625 9.891 1 97.19 278 MET A O 1
ATOM 2166 N N . LEU A 1 279 ? -9.195 24.219 8.305 1 97.88 279 LEU A N 1
ATOM 2167 C CA . LEU A 1 279 ? -8.734 23.219 9.266 1 97.88 279 LEU A CA 1
ATOM 2168 C C . LEU A 1 279 ? -7.566 23.75 10.086 1 97.88 279 LEU A C 1
ATOM 2170 O O . LEU A 1 279 ? -7.559 23.625 11.312 1 97.88 279 LEU A O 1
ATOM 2174 N N . MET A 1 280 ? -6.625 24.391 9.461 1 98.62 280 MET A N 1
ATOM 2175 C CA . MET A 1 280 ? -5.41 24.828 10.141 1 98.62 280 MET A CA 1
ATOM 2176 C C . MET A 1 280 ? -5.695 26.031 11.047 1 98.62 280 MET A C 1
ATOM 2178 O O . MET A 1 280 ? -5.109 26.156 12.117 1 98.62 280 MET A O 1
ATOM 2182 N N . TYR A 1 281 ? -6.602 26.891 10.609 1 98.44 281 TYR A N 1
ATOM 2183 C CA . TYR A 1 281 ? -7.047 27.938 11.523 1 98.44 281 TYR A CA 1
ATOM 2184 C C . TYR A 1 281 ? -7.652 27.328 12.789 1 98.44 281 TYR A C 1
ATOM 2186 O O . TYR A 1 281 ? -7.352 27.781 13.898 1 98.44 281 TYR A O 1
ATOM 2194 N N . THR A 1 282 ? -8.516 26.359 12.547 1 98.44 282 THR A N 1
ATOM 2195 C CA . THR A 1 282 ? -9.195 25.734 13.672 1 98.44 282 THR A CA 1
ATOM 2196 C C . THR A 1 282 ? -8.188 25.125 14.641 1 98.44 282 THR A C 1
ATOM 2198 O O . THR A 1 282 ? -8.289 25.312 15.859 1 98.44 282 THR A O 1
ATOM 2201 N N . ILE A 1 283 ? -7.211 24.5 14.148 1 98.31 283 ILE A N 1
ATOM 2202 C CA . ILE A 1 283 ? -6.176 23.906 14.977 1 98.31 283 ILE A CA 1
ATOM 2203 C C . ILE A 1 283 ? -5.383 25 15.688 1 98.31 283 ILE A C 1
ATOM 2205 O O . ILE A 1 283 ? -5.129 24.906 16.891 1 98.31 283 ILE A O 1
ATOM 2209 N N . ALA A 1 284 ? -5.02 26.047 14.961 1 98.5 284 ALA A N 1
ATOM 2210 C CA . ALA A 1 284 ? -4.293 27.156 15.57 1 98.5 284 ALA A CA 1
ATOM 2211 C C . ALA A 1 284 ? -5.09 27.766 16.719 1 98.5 284 ALA A C 1
ATOM 2213 O O . ALA A 1 284 ? -4.516 28.172 17.734 1 98.5 284 ALA A O 1
ATOM 2214 N N . SER A 1 285 ? -6.402 27.828 16.609 1 97.88 285 SER A N 1
ATOM 2215 C CA . SER A 1 285 ? -7.242 28.469 17.609 1 97.88 285 SER A CA 1
ATOM 2216 C C . SER A 1 285 ? -7.219 27.688 18.922 1 97.88 285 SER A C 1
ATOM 2218 O O . SER A 1 285 ? -7.523 28.25 19.984 1 97.88 285 SER A O 1
ATOM 2220 N N . ALA A 1 286 ? -6.852 26.469 18.844 1 97.44 286 ALA A N 1
ATOM 2221 C CA . ALA A 1 286 ? -6.746 25.656 20.047 1 97.44 286 ALA A CA 1
ATOM 2222 C C . ALA A 1 286 ? -5.414 25.875 20.75 1 97.44 286 ALA A C 1
ATOM 2224 O O . ALA A 1 286 ? -5.301 25.672 21.969 1 97.44 286 ALA A O 1
ATOM 2225 N N . PHE A 1 287 ? -4.414 26.391 20.062 1 97.31 287 PHE A N 1
ATOM 2226 C CA . PHE A 1 287 ? -3.055 26.375 20.594 1 97.31 287 PHE A CA 1
ATOM 2227 C C . PHE A 1 287 ? -2.531 27.781 20.812 1 97.31 287 PHE A C 1
ATOM 2229 O O . PHE A 1 287 ? -1.544 28 21.516 1 97.31 287 PHE A O 1
ATOM 2236 N N . CYS A 1 288 ? -3.199 28.812 20.188 1 97.94 288 CYS A N 1
ATOM 2237 C CA . CYS A 1 288 ? -2.516 30.109 20.109 1 97.94 288 CYS A CA 1
ATOM 2238 C C . CYS A 1 288 ? -3.408 31.234 20.609 1 97.94 288 CYS A C 1
ATOM 2240 O O . CYS A 1 288 ? -4.633 31.172 20.453 1 97.94 288 CYS A O 1
ATOM 2242 N N . ASP A 1 289 ? -2.795 32.281 21.078 1 98.06 289 ASP A N 1
ATOM 2243 C CA . ASP A 1 289 ? -3.52 33.438 21.594 1 98.06 289 ASP A CA 1
ATOM 2244 C C . ASP A 1 289 ? -3.736 34.469 20.5 1 98.06 289 ASP A C 1
ATOM 2246 O O . ASP A 1 289 ? -4.703 35.25 20.547 1 98.06 289 ASP A O 1
ATOM 2250 N N . GLU A 1 290 ? -2.814 34.594 19.641 1 98.38 290 GLU A N 1
ATOM 2251 C CA . GLU A 1 290 ? -2.908 35.5 18.5 1 98.38 290 GLU A CA 1
ATOM 2252 C C . GLU A 1 290 ? -2.654 34.75 17.188 1 98.38 290 GLU A C 1
ATOM 2254 O O . GLU A 1 290 ? -1.601 34.125 17.016 1 98.38 290 GLU A O 1
ATOM 2259 N N . ILE A 1 291 ? -3.619 34.844 16.344 1 98.56 291 ILE A N 1
ATOM 2260 C CA . ILE A 1 291 ? -3.523 34.062 15.109 1 98.56 291 ILE A CA 1
ATOM 2261 C C . ILE A 1 291 ? -3.598 35.031 13.914 1 98.56 291 ILE A C 1
ATOM 2263 O O . ILE A 1 291 ? -4.539 35.812 13.797 1 98.56 291 ILE A O 1
ATOM 2267 N N . SER A 1 292 ? -2.609 34.969 13.039 1 98.19 292 SER A N 1
ATOM 2268 C CA . SER A 1 292 ? -2.592 35.719 11.789 1 98.19 292 SER A CA 1
ATOM 2269 C C . SER A 1 292 ? -2.682 34.781 10.586 1 98.19 292 SER A C 1
ATOM 2271 O O . SER A 1 292 ? -1.959 33.781 10.508 1 98.19 292 SER A O 1
ATOM 2273 N N . LEU A 1 293 ? -3.609 35.125 9.68 1 98.31 293 LEU A N 1
ATOM 2274 C CA . LEU A 1 293 ? -3.801 34.344 8.461 1 98.31 293 LEU A CA 1
ATOM 2275 C C . LEU A 1 293 ? -3.203 35.062 7.258 1 98.31 293 LEU A C 1
ATOM 2277 O O . LEU A 1 293 ? -3.43 36.281 7.074 1 98.31 293 LEU A O 1
ATOM 2281 N N . TYR A 1 294 ? -2.404 34.312 6.535 1 97.69 294 TYR A N 1
ATOM 2282 C CA . TYR A 1 294 ? -1.793 34.844 5.316 1 97.69 294 TYR A CA 1
ATOM 2283 C C . TYR A 1 294 ? -2.135 33.969 4.117 1 97.69 294 TYR A C 1
ATOM 2285 O O . TYR A 1 294 ? -2.059 32.75 4.199 1 97.69 294 TYR A O 1
ATOM 2293 N N . GLY A 1 295 ? -2.566 34.562 3.041 1 96.81 295 GLY A N 1
ATOM 2294 C CA . GLY A 1 295 ? -2.693 33.812 1.802 1 96.81 295 GLY A CA 1
ATOM 2295 C C . GLY A 1 295 ? -4.062 33.188 1.617 1 96.81 295 GLY A C 1
ATOM 2296 O O . GLY A 1 295 ? -4.219 32.219 0.86 1 96.81 295 GLY A O 1
ATOM 2297 N N . PHE A 1 296 ? -5.062 33.656 2.268 1 95.88 296 PHE A N 1
ATOM 2298 C CA . PHE A 1 296 ? -6.414 33.125 2.148 1 95.88 296 PHE A CA 1
ATOM 2299 C C . PHE A 1 296 ? -7.324 34.094 1.431 1 95.88 296 PHE A C 1
ATOM 2301 O O . PHE A 1 296 ? -7.832 35.062 2.043 1 95.88 296 PHE A O 1
ATOM 2308 N N . TRP A 1 297 ? -7.457 33.844 0.158 1 91.69 297 TRP A N 1
ATOM 2309 C CA . TRP A 1 297 ? -8.25 34.688 -0.743 1 91.69 297 TRP A CA 1
ATOM 2310 C C . TRP A 1 297 ? -8.828 33.844 -1.882 1 91.69 297 TRP A C 1
ATOM 2312 O O . TRP A 1 297 ? -8.094 33.375 -2.75 1 91.69 297 TRP A O 1
ATOM 2322 N N . PRO A 1 298 ? -10.164 33.688 -1.876 1 91.5 298 PRO A N 1
ATOM 2323 C CA . PRO A 1 298 ? -10.758 32.75 -2.82 1 91.5 298 PRO A CA 1
ATOM 2324 C C . PRO A 1 298 ? -11.086 33.375 -4.168 1 91.5 298 PRO A C 1
ATOM 2326 O O . PRO A 1 298 ? -11.773 32.781 -4.992 1 91.5 298 PRO A O 1
ATOM 2329 N N . PHE A 1 299 ? -10.641 34.562 -4.41 1 88 299 PHE A N 1
ATOM 2330 C CA . PHE A 1 299 ? -11.047 35.281 -5.621 1 88 299 PHE A CA 1
ATOM 2331 C C . PHE A 1 299 ? -9.859 35.469 -6.555 1 88 299 PHE A C 1
ATOM 2333 O O . PHE A 1 299 ? -8.711 35.5 -6.105 1 88 299 PHE A O 1
ATOM 2340 N N . ALA A 1 300 ? -10.203 35.75 -7.75 1 88.5 300 ALA A N 1
ATOM 2341 C CA . ALA A 1 300 ? -9.188 35.75 -8.797 1 88.5 300 ALA A CA 1
ATOM 2342 C C . ALA A 1 300 ? -8.586 37.156 -8.969 1 88.5 300 ALA A C 1
ATOM 2344 O O . ALA A 1 300 ? -7.699 37.344 -9.797 1 88.5 300 ALA A O 1
ATOM 2345 N N . TRP A 1 301 ? -9.023 38.062 -8.188 1 85.31 301 TRP A N 1
ATOM 2346 C CA . TRP A 1 301 ? -8.555 39.438 -8.328 1 85.31 301 TRP A CA 1
ATOM 2347 C C . TRP A 1 301 ? -8.023 39.969 -6.996 1 85.31 301 TRP A C 1
ATOM 2349 O O . TRP A 1 301 ? -8.586 39.688 -5.938 1 85.31 301 TRP A O 1
ATOM 2359 N N . GLU A 1 302 ? -7.047 40.625 -7.121 1 85.5 302 GLU A N 1
ATOM 2360 C CA . GLU A 1 302 ? -6.465 41.25 -5.93 1 85.5 302 GLU A CA 1
ATOM 2361 C C . GLU A 1 302 ? -7.445 42.219 -5.262 1 85.5 302 GLU A C 1
ATOM 2363 O O . GLU A 1 302 ? -8.117 43 -5.941 1 85.5 302 GLU A O 1
ATOM 2368 N N . PRO A 1 303 ? -7.547 42.156 -3.949 1 83.75 303 PRO A N 1
ATOM 2369 C CA . PRO A 1 303 ? -8.609 42.875 -3.238 1 83.75 303 PRO A CA 1
ATOM 2370 C C . PRO A 1 303 ? -8.445 44.375 -3.311 1 83.75 303 PRO A C 1
ATOM 2372 O O . PRO A 1 303 ? -9.438 45.125 -3.236 1 83.75 303 PRO A O 1
ATOM 2375 N N . ILE A 1 304 ? -7.309 44.844 -3.537 1 79.19 304 ILE A N 1
ATOM 2376 C CA . ILE A 1 304 ? -7.09 46.281 -3.516 1 79.19 304 ILE A CA 1
ATOM 2377 C C . ILE A 1 304 ? -6.945 46.812 -4.945 1 79.19 304 ILE A C 1
ATOM 2379 O O . ILE A 1 304 ? -7.723 47.656 -5.383 1 79.19 304 ILE A O 1
ATOM 2383 N N . SER A 1 305 ? -6.125 46.25 -5.691 1 79 305 SER A N 1
ATOM 2384 C CA . SER A 1 305 ? -5.812 46.75 -7.027 1 79 305 SER A CA 1
ATOM 2385 C C . SER A 1 305 ? -6.793 46.219 -8.062 1 79 305 SER A C 1
ATOM 2387 O O . SER A 1 305 ? -6.988 46.812 -9.117 1 79 305 SER A O 1
ATOM 2389 N N . GLY A 1 306 ? -7.27 45.062 -7.852 1 84.25 306 GLY A N 1
ATOM 2390 C CA . GLY A 1 306 ? -8.164 44.438 -8.812 1 84.25 306 GLY A CA 1
ATOM 2391 C C . GLY A 1 306 ? -7.43 43.688 -9.898 1 84.25 306 GLY A C 1
ATOM 2392 O O . GLY A 1 306 ? -8.055 43.156 -10.82 1 84.25 306 GLY A O 1
ATOM 2393 N N . ARG A 1 307 ? -6.199 43.656 -9.781 1 83.69 307 ARG A N 1
ATOM 2394 C CA . ARG A 1 307 ? -5.434 42.875 -10.773 1 83.69 307 ARG A CA 1
ATOM 2395 C C . ARG A 1 307 ? -5.699 41.375 -10.641 1 83.69 307 ARG A C 1
ATOM 2397 O O . ARG A 1 307 ? -5.988 40.906 -9.547 1 83.69 307 ARG A O 1
ATOM 2404 N N . PRO A 1 308 ? -5.473 40.719 -11.797 1 86.19 308 PRO A N 1
ATOM 2405 C CA . PRO A 1 308 ? -5.66 39.281 -11.734 1 86.19 308 PRO A CA 1
ATOM 2406 C C . PRO A 1 308 ? -4.613 38.594 -10.859 1 86.19 308 PRO A C 1
ATOM 2408 O O . PRO A 1 308 ? -3.445 38.969 -10.859 1 86.19 308 PRO A O 1
ATOM 2411 N N . LEU A 1 309 ? -5.023 37.5 -10.227 1 89.06 309 LEU A N 1
ATOM 2412 C CA . LEU A 1 309 ? -4.164 36.719 -9.344 1 89.06 309 LEU A CA 1
ATOM 2413 C C . LEU A 1 309 ? -4.082 35.281 -9.812 1 89.06 309 LEU A C 1
ATOM 2415 O O . LEU A 1 309 ? -5.066 34.719 -10.305 1 89.06 309 LEU A O 1
ATOM 2419 N N . PRO A 1 310 ? -2.857 34.781 -9.695 1 90.75 310 PRO A N 1
ATOM 2420 C CA . PRO A 1 310 ? -2.832 33.312 -9.797 1 90.75 310 PRO A CA 1
ATOM 2421 C C . PRO A 1 310 ? -3.504 32.625 -8.609 1 90.75 310 PRO A C 1
ATOM 2423 O O . PRO A 1 310 ? -3.729 33.25 -7.57 1 90.75 310 PRO A O 1
ATOM 2426 N N . TYR A 1 311 ? -3.793 31.344 -8.812 1 92.38 311 TYR A N 1
ATOM 2427 C CA . TYR A 1 311 ? -4.445 30.609 -7.73 1 92.38 311 TYR A CA 1
ATOM 2428 C C . TYR A 1 311 ? -3.48 30.375 -6.574 1 92.38 311 TYR A C 1
ATOM 2430 O O . TYR A 1 311 ? -3.828 30.609 -5.41 1 92.38 311 TYR A O 1
ATOM 2438 N N . HIS A 1 312 ? -2.242 29.875 -6.918 1 94.56 312 HIS A N 1
ATOM 2439 C CA . HIS A 1 312 ? -1.179 29.703 -5.934 1 94.56 312 HIS A CA 1
ATOM 2440 C C . HIS A 1 312 ? -0.047 30.703 -6.168 1 94.56 312 HIS A C 1
ATOM 2442 O O . HIS A 1 312 ? 0.248 31.062 -7.312 1 94.56 312 HIS A O 1
ATOM 2448 N N . TYR A 1 313 ? 0.683 31.031 -5.008 1 94.12 313 TYR A N 1
ATOM 2449 C CA . TYR A 1 313 ? 1.79 31.969 -5.148 1 94.12 313 TYR A CA 1
ATOM 2450 C C . TYR A 1 313 ? 2.967 31.328 -5.871 1 94.12 313 TYR A C 1
ATOM 2452 O O . TYR A 1 313 ? 3.859 32.031 -6.359 1 94.12 313 TYR A O 1
ATOM 2460 N N . TYR A 1 314 ? 2.975 30 -5.984 1 94.38 314 TYR A N 1
ATOM 2461 C CA . TYR A 1 314 ? 4.059 29.297 -6.656 1 94.38 314 TYR A CA 1
ATOM 2462 C C . TYR A 1 314 ? 3.586 28.719 -7.988 1 94.38 314 TYR A C 1
ATOM 2464 O O . TYR A 1 314 ? 4.199 27.781 -8.523 1 94.38 314 TYR A O 1
ATOM 2472 N N . ALA A 1 315 ? 2.432 29.141 -8.414 1 91.81 315 ALA A N 1
ATOM 2473 C CA . ALA A 1 315 ? 1.964 28.703 -9.734 1 91.81 315 ALA A CA 1
ATOM 2474 C C . ALA A 1 315 ? 2.885 29.219 -10.836 1 91.81 315 ALA A C 1
ATOM 2476 O O . ALA A 1 315 ? 3.537 30.25 -10.68 1 91.81 315 ALA A O 1
ATOM 2477 N N . ARG A 1 316 ? 2.76 28.438 -11.859 1 83.5 316 ARG A N 1
ATOM 2478 C CA . ARG A 1 316 ? 3.527 28.891 -13.016 1 83.5 316 ARG A CA 1
ATOM 2479 C C . ARG A 1 316 ? 2.963 30.203 -13.57 1 83.5 316 ARG A C 1
ATOM 2481 O O . ARG A 1 316 ? 1.761 30.453 -13.477 1 83.5 316 ARG A O 1
ATOM 2488 N N . ARG A 1 317 ? 3.844 30.875 -14.117 1 84.38 317 ARG A N 1
ATOM 2489 C CA . ARG A 1 317 ? 3.424 32.125 -14.727 1 84.38 317 ARG A CA 1
ATOM 2490 C C . ARG A 1 317 ? 2.369 31.891 -15.805 1 84.38 317 ARG A C 1
ATOM 2492 O O . ARG A 1 317 ? 2.514 31 -16.641 1 84.38 317 ARG A O 1
ATOM 2499 N N . GLY A 1 318 ? 1.279 32.656 -15.695 1 76.44 318 GLY A N 1
ATOM 2500 C CA . GLY A 1 318 ? 0.234 32.531 -16.703 1 76.44 318 GLY A CA 1
ATOM 2501 C C . GLY A 1 318 ? -0.81 31.5 -16.375 1 76.44 318 GLY A C 1
ATOM 2502 O O . GLY A 1 318 ? -1.789 31.328 -17.109 1 76.44 318 GLY A O 1
ATOM 2503 N N . ALA A 1 319 ? -0.565 30.875 -15.336 1 79.25 319 ALA A N 1
ATOM 2504 C CA . ALA A 1 319 ? -1.558 29.875 -14.961 1 79.25 319 ALA A CA 1
ATOM 2505 C C . ALA A 1 319 ? -2.9 30.531 -14.633 1 79.25 319 ALA A C 1
ATOM 2507 O O . ALA A 1 319 ? -2.949 31.594 -14.031 1 79.25 319 ALA A O 1
ATOM 2508 N N . ARG A 1 320 ? -3.947 29.906 -15.133 1 79.38 320 ARG A N 1
ATOM 2509 C CA . ARG A 1 320 ? -5.293 30.422 -14.898 1 79.38 320 ARG A CA 1
ATOM 2510 C C . ARG A 1 320 ? -5.766 30.094 -13.484 1 79.38 320 ARG A C 1
ATOM 2512 O O . ARG A 1 320 ? -5.379 29.062 -12.922 1 79.38 320 ARG A O 1
ATOM 2519 N N . PHE A 1 321 ? -6.488 31.047 -13.023 1 80.81 321 PHE A N 1
ATOM 2520 C CA . PHE A 1 321 ? -7.121 30.812 -11.727 1 80.81 321 PHE A CA 1
ATOM 2521 C C . PHE A 1 321 ? -8.156 29.703 -11.82 1 80.81 321 PHE A C 1
ATOM 2523 O O . PHE A 1 321 ? -9.094 29.781 -12.617 1 80.81 321 PHE A O 1
ATOM 2530 N N . THR A 1 322 ? -7.93 28.734 -10.969 1 80.56 322 THR A N 1
ATOM 2531 C CA . THR A 1 322 ? -8.812 27.578 -11.078 1 80.56 322 THR A CA 1
ATOM 2532 C C . THR A 1 322 ? -10.023 27.719 -10.164 1 80.56 322 THR A C 1
ATOM 2534 O O . THR A 1 322 ? -9.961 28.422 -9.148 1 80.56 322 THR A O 1
ATOM 2537 N N . THR A 1 323 ? -11.172 27.172 -10.633 1 80.69 323 THR A N 1
ATOM 2538 C CA . THR A 1 323 ? -12.367 27.094 -9.797 1 80.69 323 THR A CA 1
ATOM 2539 C C . THR A 1 323 ? -12.695 25.641 -9.453 1 80.69 323 THR A C 1
ATOM 2541 O O . THR A 1 323 ? -13.805 25.344 -9 1 80.69 323 THR A O 1
ATOM 2544 N N . ALA A 1 324 ? -11.711 24.859 -9.633 1 82.12 324 ALA A N 1
ATOM 2545 C CA . ALA A 1 324 ? -11.914 23.438 -9.391 1 82.12 324 ALA A CA 1
ATOM 2546 C C . ALA A 1 324 ? -12.211 23.172 -7.914 1 82.12 324 ALA A C 1
ATOM 2548 O O . ALA A 1 324 ? -12.781 22.141 -7.562 1 82.12 324 ALA A O 1
ATOM 2549 N N . TRP A 1 325 ? -11.859 24.109 -7.117 1 82.75 325 TRP A N 1
ATOM 2550 C CA . TRP A 1 325 ? -12.094 23.984 -5.684 1 82.75 325 TRP A CA 1
ATOM 2551 C C . TRP A 1 325 ? -13.586 23.906 -5.375 1 82.75 325 TRP A C 1
ATOM 2553 O O . TRP A 1 325 ? -13.984 23.391 -4.328 1 82.75 325 TRP A O 1
ATOM 2563 N N . GLN A 1 326 ? -14.438 24.344 -6.184 1 83.31 326 GLN A N 1
ATOM 2564 C CA . GLN A 1 326 ? -15.875 24.391 -5.965 1 83.31 326 GLN A CA 1
ATOM 2565 C C . GLN A 1 326 ? -16.469 23 -5.816 1 83.31 326 GLN A C 1
ATOM 2567 O O . GLN A 1 326 ? -17.531 22.828 -5.23 1 83.31 326 GLN A O 1
ATOM 2572 N N . GLU A 1 327 ? -15.711 22.078 -6.344 1 82.31 327 GLU A N 1
ATOM 2573 C CA . GLU A 1 327 ? -16.203 20.719 -6.262 1 82.31 327 GLU A CA 1
ATOM 2574 C C . GLU A 1 327 ? -16.125 20.188 -4.832 1 82.31 327 GLU A C 1
ATOM 2576 O O . GLU A 1 327 ? -16.875 19.281 -4.457 1 82.31 327 GLU A O 1
ATOM 2581 N N . ALA A 1 328 ? -15.328 20.859 -4.059 1 88.25 328 ALA A N 1
ATOM 2582 C CA . ALA A 1 328 ? -15.062 20.25 -2.758 1 88.25 328 ALA A CA 1
ATOM 2583 C C . ALA A 1 328 ? -15.258 21.266 -1.62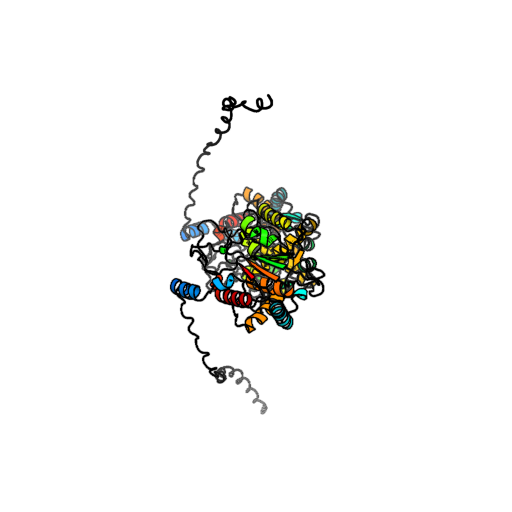8 1 88.25 328 ALA A C 1
ATOM 2585 O O . ALA A 1 328 ? -15.617 20.891 -0.51 1 88.25 328 ALA A O 1
ATOM 2586 N N . HIS A 1 329 ? -15.078 22.5 -1.941 1 90.25 329 HIS A N 1
ATOM 2587 C CA . HIS A 1 329 ? -14.984 23.5 -0.889 1 90.25 329 HIS A CA 1
ATOM 2588 C C . HIS A 1 329 ? -16.016 24.609 -1.092 1 90.25 329 HIS A C 1
ATOM 2590 O O . HIS A 1 329 ? -16.625 24.703 -2.156 1 90.25 329 HIS A O 1
ATOM 2596 N N . GLN A 1 330 ? -16.266 25.328 -0.004 1 92.12 330 GLN A N 1
ATOM 2597 C CA . GLN A 1 330 ? -16.984 26.594 -0.031 1 92.12 330 GLN A CA 1
ATOM 2598 C C . GLN A 1 330 ? -16.094 27.75 0.4 1 92.12 330 GLN A C 1
ATOM 2600 O O . GLN A 1 330 ? -16.328 28.375 1.439 1 92.12 330 GLN A O 1
ATOM 2605 N N . LEU A 1 331 ? -15.219 28.047 -0.48 1 92.5 331 LEU A N 1
ATOM 2606 C CA . LEU A 1 331 ? -14.133 28.953 -0.103 1 92.5 331 LEU A CA 1
ATOM 2607 C C . LEU A 1 331 ? -14.672 30.359 0.189 1 92.5 331 LEU A C 1
ATOM 2609 O O . LEU A 1 331 ? -14.266 30.984 1.168 1 92.5 331 LEU A O 1
ATOM 2613 N N . PRO A 1 332 ? -15.664 30.875 -0.554 1 90.88 332 PRO A N 1
ATOM 2614 C CA . PRO A 1 332 ? -16.203 32.188 -0.211 1 90.88 332 PRO A CA 1
ATOM 2615 C C . PRO A 1 332 ? -16.906 32.219 1.144 1 90.88 332 PRO A C 1
ATOM 2617 O O . PRO A 1 332 ? -16.797 33.188 1.889 1 90.88 332 PRO A O 1
ATOM 2620 N N . ALA A 1 333 ? -17.578 31.156 1.408 1 93 333 ALA A N 1
ATOM 2621 C CA . ALA A 1 333 ? -18.25 31.062 2.699 1 93 333 ALA A CA 1
ATOM 2622 C C . ALA A 1 333 ? -17.234 30.953 3.84 1 93 333 ALA A C 1
ATOM 2624 O O . ALA A 1 333 ? -17.422 31.562 4.898 1 93 333 ALA A O 1
ATOM 2625 N N . GLU A 1 334 ? -16.25 30.219 3.654 1 95 334 GLU A N 1
ATOM 2626 C CA . GLU A 1 334 ? -15.18 30.109 4.645 1 95 334 GLU A CA 1
ATOM 2627 C C . GLU A 1 334 ? -14.477 31.438 4.848 1 95 334 GLU A C 1
ATOM 2629 O O . GLU A 1 334 ? -14.156 31.828 5.977 1 95 334 GLU A O 1
ATOM 2634 N N . PHE A 1 335 ? -14.328 32.094 3.768 1 94.12 335 PHE A N 1
ATOM 2635 C CA . PHE A 1 335 ? -13.688 33.406 3.84 1 94.12 335 PHE A CA 1
ATOM 2636 C C . PHE A 1 335 ? -14.555 34.375 4.613 1 94.12 335 PHE A C 1
ATOM 2638 O O . PHE A 1 335 ? -14.047 35.188 5.402 1 94.12 335 PHE A O 1
ATOM 2645 N N . ARG A 1 336 ? -15.812 34.375 4.445 1 92.62 336 ARG A N 1
ATOM 2646 C CA . ARG A 1 336 ? -16.719 35.25 5.184 1 92.62 336 ARG A CA 1
ATOM 2647 C C . ARG A 1 336 ? -16.625 35 6.688 1 92.62 336 ARG A C 1
ATOM 2649 O O . ARG A 1 336 ? -16.688 35.938 7.484 1 92.62 336 ARG A O 1
ATOM 2656 N N . LEU A 1 337 ? -16.469 33.812 6.98 1 93.81 337 LEU A N 1
ATOM 2657 C CA . LEU A 1 337 ? -16.281 33.469 8.383 1 93.81 337 LEU A CA 1
ATOM 2658 C C . LEU A 1 337 ? -14.969 34.031 8.914 1 93.81 337 LEU A C 1
ATOM 2660 O O . LEU A 1 337 ? -14.914 34.562 10.031 1 93.81 337 LEU A O 1
ATOM 2664 N N . PHE A 1 338 ? -13.961 33.969 8.148 1 94.69 338 PHE A N 1
ATOM 2665 C CA . PHE A 1 338 ? -12.688 34.562 8.531 1 94.69 338 PHE A CA 1
ATOM 2666 C C . PHE A 1 338 ? -12.82 36.062 8.719 1 94.69 338 PHE A C 1
ATOM 2668 O O . PHE A 1 338 ? -12.266 36.625 9.656 1 94.69 338 PHE A O 1
ATOM 2675 N N . GLN A 1 339 ? -13.562 36.625 7.871 1 93.12 339 GLN A N 1
ATOM 2676 C CA . GLN A 1 339 ? -13.781 38.062 7.961 1 93.12 339 GLN A CA 1
ATOM 2677 C C . GLN A 1 339 ? -14.516 38.438 9.25 1 93.12 339 GLN A C 1
ATOM 2679 O O . GLN A 1 339 ? -14.18 39.406 9.898 1 93.12 339 GLN A O 1
ATOM 2684 N N . GLN A 1 340 ? -15.453 37.688 9.516 1 93 340 GLN A N 1
ATOM 2685 C CA . GLN A 1 340 ? -16.203 37.906 10.742 1 93 340 GLN A CA 1
ATOM 2686 C C . GLN A 1 340 ? -15.312 37.75 11.969 1 93 340 GLN A C 1
ATOM 2688 O O . GLN A 1 340 ? -15.352 38.594 12.867 1 93 340 GLN A O 1
ATOM 2693 N N . LEU A 1 341 ? -14.555 36.812 11.992 1 94.94 341 LEU A N 1
ATOM 2694 C CA . LEU A 1 341 ? -13.648 36.562 13.109 1 94.94 341 LEU A CA 1
ATOM 2695 C C . LEU A 1 341 ? -12.578 37.656 13.195 1 94.94 341 LEU A C 1
ATOM 2697 O O . LEU A 1 341 ? -12.148 38 14.289 1 94.94 341 LEU A O 1
ATOM 2701 N N . HIS A 1 342 ? -12.156 38.062 12.055 1 94.88 342 HIS A N 1
ATOM 2702 C CA . HIS A 1 342 ? -11.25 39.188 12.016 1 94.88 342 HIS A CA 1
ATOM 2703 C C . HIS A 1 342 ? -11.883 40.406 12.664 1 94.88 342 HIS A C 1
ATOM 2705 O O . HIS A 1 342 ? -11.242 41.094 13.477 1 94.88 342 HIS A O 1
ATOM 2711 N N . GLY A 1 343 ? -13.109 40.688 12.32 1 93.88 343 GLY A N 1
ATOM 2712 C CA . GLY A 1 343 ? -13.828 41.812 12.883 1 93.88 343 GLY A CA 1
ATOM 2713 C C . GLY A 1 343 ? -14.016 41.719 14.383 1 93.88 343 GLY A C 1
ATOM 2714 O O . GLY A 1 343 ? -14.031 42.719 15.086 1 93.88 343 GLY A O 1
ATOM 2715 N N . GLN A 1 344 ? -14.039 40.5 14.875 1 94.5 344 GLN A N 1
ATOM 2716 C CA . GLN A 1 344 ? -14.234 40.281 16.297 1 94.5 344 GLN A CA 1
ATOM 2717 C C . GLN A 1 344 ? -12.906 40.312 17.062 1 94.5 344 GLN A C 1
ATOM 2719 O O . GLN A 1 344 ? -12.883 40.312 18.281 1 94.5 344 GLN A O 1
ATOM 2724 N N . GLY A 1 345 ? -11.836 40.344 16.266 1 96.19 345 GLY A N 1
ATOM 2725 C CA . GLY A 1 345 ? -10.523 40.344 16.891 1 96.19 345 GLY A CA 1
ATOM 2726 C C . GLY A 1 345 ? -10.031 38.969 17.281 1 96.19 345 GLY A C 1
ATOM 2727 O O . GLY A 1 345 ? -9.062 38.844 18.031 1 96.19 345 GLY A O 1
ATOM 2728 N N . ALA A 1 346 ? -10.695 37.969 16.766 1 97.12 346 ALA A N 1
ATOM 2729 C CA . ALA A 1 346 ? -10.344 36.594 17.094 1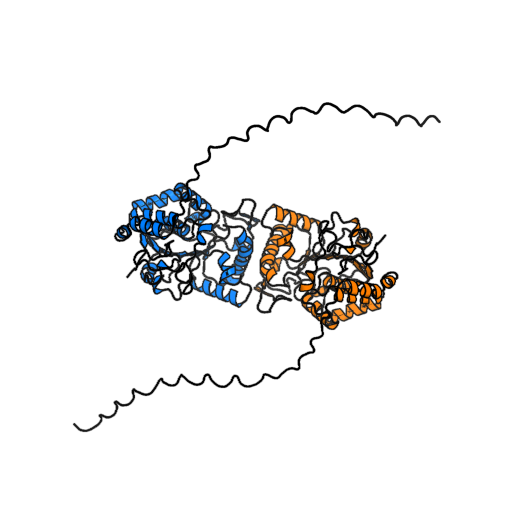 97.12 346 ALA A CA 1
ATOM 2730 C C . ALA A 1 346 ? -9.188 36.094 16.234 1 97.12 346 ALA A C 1
ATOM 2732 O O . ALA A 1 346 ? -8.445 35.188 16.625 1 97.12 346 ALA A O 1
ATOM 2733 N N . LEU A 1 347 ? -9.102 36.656 15.062 1 97.88 347 LEU A N 1
ATOM 2734 C CA . LEU A 1 347 ? -7.984 36.406 14.156 1 97.88 347 LEU A CA 1
ATOM 2735 C C . LEU A 1 347 ? -7.703 37.625 13.297 1 97.88 347 LEU A C 1
ATOM 2737 O O . LEU A 1 347 ? -8.562 38.5 13.156 1 97.88 347 LEU A O 1
ATOM 2741 N N . ARG A 1 348 ? -6.461 37.688 12.852 1 96.44 348 ARG A N 1
ATOM 2742 C CA . ARG A 1 348 ? -6.074 38.75 11.93 1 96.44 348 ARG A CA 1
ATOM 2743 C C . ARG A 1 348 ? -5.914 38.219 10.508 1 96.44 348 ARG A C 1
ATOM 2745 O O . ARG A 1 348 ? -5.09 37.344 10.266 1 96.44 348 ARG A O 1
ATOM 2752 N N . LEU A 1 349 ? -6.695 38.75 9.625 1 94.69 349 LEU A N 1
ATOM 2753 C CA . LEU A 1 349 ? -6.617 38.375 8.211 1 94.69 349 LEU A CA 1
ATOM 2754 C C . LEU A 1 349 ? -5.75 39.375 7.449 1 94.69 349 LEU A C 1
ATOM 2756 O O . LEU A 1 349 ? -6.039 40.594 7.434 1 94.69 349 LEU A O 1
ATOM 2760 N N . HIS A 1 350 ? -4.707 38.875 6.836 1 91.69 350 HIS A N 1
ATOM 2761 C CA . HIS A 1 350 ? -3.826 39.719 6.039 1 91.69 350 HIS A CA 1
ATOM 2762 C C . HIS A 1 350 ? -4.102 39.562 4.551 1 91.69 350 HIS A C 1
ATOM 2764 O O . HIS A 1 350 ? -3.932 38.469 3.998 1 91.69 350 HIS A O 1
ATOM 2770 N N . LEU A 1 351 ? -4.438 40.594 3.832 1 86.5 351 LEU A N 1
ATOM 2771 C CA . LEU A 1 351 ? -4.793 40.531 2.418 1 86.5 351 LEU A CA 1
ATOM 2772 C C . LEU A 1 351 ? -3.941 41.5 1.594 1 86.5 351 LEU A C 1
ATOM 2774 O O . LEU A 1 351 ? -4.07 41.531 0.369 1 86.5 351 LEU A O 1
ATOM 2778 N N . GLY A 1 352 ? -3.057 42.156 2.211 1 81 352 GLY A N 1
ATOM 2779 C CA . GLY A 1 352 ? -2.262 43.125 1.48 1 81 352 GLY A CA 1
ATOM 2780 C C . GLY A 1 352 ? -0.781 43.062 1.796 1 81 352 GLY A C 1
ATOM 2781 O O . GLY A 1 352 ? -0.285 42 2.207 1 81 352 GLY A O 1
ATOM 2782 N N . SER A 1 353 ? -0.149 44.156 1.512 1 86.12 353 SER A N 1
ATOM 2783 C CA . SER A 1 353 ? 1.294 44.25 1.715 1 86.12 353 SER A CA 1
ATOM 2784 C C . SER A 1 353 ? 1.638 44.344 3.195 1 86.12 353 SER A C 1
ATOM 2786 O O . SER A 1 353 ? 0.886 44.969 3.969 1 86.12 353 SER A O 1
ATOM 2788 N N . CYS A 1 354 ? 2.625 43.75 3.584 1 88.56 354 CYS A N 1
ATOM 2789 C CA . CYS A 1 354 ? 3.104 43.812 4.961 1 88.56 354 CYS A CA 1
ATOM 2790 C C . CYS A 1 354 ? 4.223 44.844 5.105 1 88.56 354 CYS A C 1
ATOM 2792 O O . CYS A 1 354 ? 4.828 44.938 6.172 1 88.56 354 CYS A O 1
ATOM 2794 N N . THR A 1 355 ? 4.488 45.5 4.047 1 75.88 355 THR A N 1
ATOM 2795 C CA . THR A 1 355 ? 5.508 46.531 4.094 1 75.88 355 THR A CA 1
ATOM 2796 C C . THR A 1 355 ? 4.867 47.906 4.281 1 75.88 355 THR A C 1
ATOM 2798 O O . THR A 1 355 ? 3.713 48.125 3.904 1 75.88 355 THR A O 1
ATOM 2801 N N . MET B 1 1 ? 56.156 68.188 -7.23 1 20.72 1 MET B N 1
ATOM 2802 C CA . MET B 1 1 ? 55.156 68.5 -8.25 1 20.72 1 MET B CA 1
ATOM 2803 C C . MET B 1 1 ? 55.031 67.375 -9.258 1 20.72 1 MET B C 1
ATOM 2805 O O . MET B 1 1 ? 54.094 67.375 -10.078 1 20.72 1 MET B O 1
ATOM 2809 N N . ALA B 1 2 ? 56.125 66.812 -9.844 1 19.34 2 ALA B N 1
ATOM 2810 C CA . ALA B 1 2 ? 56.438 66.188 -11.133 1 19.34 2 ALA B CA 1
ATOM 2811 C C . ALA B 1 2 ? 55.562 65 -11.391 1 19.34 2 ALA B C 1
ATOM 2813 O O . ALA B 1 2 ? 55.031 64.812 -12.484 1 19.34 2 ALA B O 1
ATOM 2814 N N . ARG B 1 3 ? 55.875 63.656 -10.68 1 17.47 3 ARG B N 1
ATOM 2815 C CA . ARG B 1 3 ? 56.031 62.312 -11.211 1 17.47 3 ARG B CA 1
ATOM 2816 C C . ARG B 1 3 ? 54.656 61.719 -11.57 1 17.47 3 ARG B C 1
ATOM 2818 O O . ARG B 1 3 ? 54.469 61.25 -12.688 1 17.47 3 ARG B O 1
ATOM 2825 N N . LEU B 1 4 ? 54.031 60.656 -10.672 1 19.72 4 LEU B N 1
ATOM 2826 C CA . LEU B 1 4 ? 53.594 59.281 -10.766 1 19.72 4 LEU B CA 1
ATOM 2827 C C . LEU B 1 4 ? 52.125 59.188 -11.125 1 19.72 4 LEU B C 1
ATOM 2829 O O . LEU B 1 4 ? 51.25 59.312 -10.25 1 19.72 4 LEU B O 1
ATOM 2833 N N . ALA B 1 5 ? 51.531 59.875 -11.906 1 19.5 5 ALA B N 1
ATOM 2834 C CA . ALA B 1 5 ? 50.156 60.219 -12.328 1 19.5 5 ALA B CA 1
ATOM 2835 C C . ALA B 1 5 ? 49.438 59 -12.898 1 19.5 5 ALA B C 1
ATOM 2837 O O . ALA B 1 5 ? 48.25 59.031 -13.102 1 19.5 5 ALA B O 1
ATOM 2838 N N . PHE B 1 6 ? 50.281 58 -13.461 1 19.75 6 PHE B N 1
ATOM 2839 C CA . PHE B 1 6 ? 49.906 57.344 -14.703 1 19.75 6 PHE B CA 1
ATOM 2840 C C . PHE B 1 6 ? 48.719 56.438 -14.469 1 19.75 6 PHE B C 1
ATOM 2842 O O . PHE B 1 6 ? 48.094 55.938 -15.422 1 19.75 6 PHE B O 1
ATOM 2849 N N . VAL B 1 7 ? 48.5 55.875 -13.25 1 22.14 7 VAL B N 1
ATOM 2850 C CA . VAL B 1 7 ? 48.188 54.438 -13.062 1 22.14 7 VAL B CA 1
ATOM 2851 C C . VAL B 1 7 ? 46.719 54.188 -13.344 1 22.14 7 VAL B C 1
ATOM 2853 O O . VAL B 1 7 ? 46.156 53.188 -12.867 1 22.14 7 VAL B O 1
ATOM 2856 N N . LEU B 1 8 ? 45.969 55.188 -13.789 1 21.78 8 LEU B N 1
ATOM 2857 C CA . LEU B 1 8 ? 44.5 55.188 -13.703 1 21.78 8 LEU B CA 1
ATOM 2858 C C . LEU B 1 8 ? 43.906 54.062 -14.562 1 21.78 8 LEU B C 1
ATOM 2860 O O . LEU B 1 8 ? 42.688 53.969 -14.688 1 21.78 8 LEU B O 1
ATOM 2864 N N . GLY B 1 9 ? 44.719 53.469 -15.492 1 20.5 9 GLY B N 1
ATOM 2865 C CA . GLY B 1 9 ? 44.281 53.031 -16.797 1 20.5 9 GLY B CA 1
ATOM 2866 C C . GLY B 1 9 ? 43.25 51.938 -16.734 1 20.5 9 GLY B C 1
ATOM 2867 O O . GLY B 1 9 ? 42.5 51.719 -17.688 1 20.5 9 GLY B O 1
ATOM 2868 N N . LEU B 1 10 ? 43.281 51.031 -15.734 1 21.11 10 LEU B N 1
ATOM 2869 C CA . LEU B 1 10 ? 43.219 49.594 -15.969 1 21.11 10 LEU B CA 1
ATOM 2870 C C . LEU B 1 10 ? 41.781 49.125 -16.094 1 21.11 10 LEU B C 1
ATOM 2872 O O . LEU B 1 10 ? 41.5 47.906 -16.094 1 21.11 10 LEU B O 1
ATOM 2876 N N . LEU B 1 11 ? 40.75 49.906 -15.891 1 21 11 LEU B N 1
ATOM 2877 C CA . LEU B 1 11 ? 39.469 49.406 -15.43 1 21 11 LEU B CA 1
ATOM 2878 C C . LEU B 1 11 ? 38.812 48.562 -16.531 1 21 11 LEU B C 1
ATOM 2880 O O . LEU B 1 11 ? 37.781 47.938 -16.297 1 21 11 LEU B O 1
ATOM 2884 N N . MET B 1 12 ? 39.031 48.906 -17.797 1 19.75 12 MET B N 1
ATOM 2885 C CA . MET B 1 12 ? 38.062 48.812 -18.891 1 19.75 12 MET B CA 1
ATOM 2886 C C . MET B 1 12 ? 37.656 47.344 -19.141 1 19.75 12 MET B C 1
ATOM 2888 O O . MET B 1 12 ? 36.594 47.094 -19.719 1 19.75 12 MET B O 1
ATOM 2892 N N . VAL B 1 13 ? 38.531 46.438 -19.281 1 21.16 13 VAL B N 1
ATOM 2893 C CA . VAL B 1 13 ? 38.656 45.5 -20.406 1 21.16 13 VAL B CA 1
ATOM 2894 C C . VAL B 1 13 ? 37.656 44.375 -20.25 1 21.16 13 VAL B C 1
ATOM 2896 O O . VAL B 1 13 ? 37.312 43.688 -21.219 1 21.16 13 VAL B O 1
ATOM 2899 N N . ALA B 1 14 ? 37.25 43.938 -19.047 1 17.61 14 ALA B N 1
ATOM 2900 C CA . ALA B 1 14 ? 37.281 42.5 -18.906 1 17.61 14 ALA B CA 1
ATOM 2901 C C . ALA B 1 14 ? 36.156 41.844 -19.734 1 17.61 14 ALA B C 1
ATOM 2903 O O . ALA B 1 14 ? 36.406 40.875 -20.438 1 17.61 14 ALA B O 1
ATOM 2904 N N . GLY B 1 15 ? 34.844 41.906 -19.281 1 18.61 15 GLY B N 1
ATOM 2905 C CA . GLY B 1 15 ? 34 40.719 -19.125 1 18.61 15 GLY B CA 1
ATOM 2906 C C . GLY B 1 15 ? 33.375 40.25 -20.422 1 18.61 15 GLY B C 1
ATOM 2907 O O . GLY B 1 15 ? 32.312 40.719 -20.812 1 18.61 15 GLY B O 1
ATOM 2908 N N . ALA B 1 16 ? 33.75 40.688 -21.469 1 19.58 16 ALA B N 1
ATOM 2909 C CA . ALA B 1 16 ? 33.125 40.625 -22.781 1 19.58 16 ALA B CA 1
ATOM 2910 C C . ALA B 1 16 ? 32.75 39.188 -23.141 1 19.58 16 ALA B C 1
ATOM 2912 O O . ALA B 1 16 ? 31.812 38.969 -23.906 1 19.58 16 ALA B O 1
ATOM 2913 N N . LEU B 1 17 ? 33.688 38.344 -22.891 1 19.75 17 LEU B N 1
ATOM 2914 C CA . LEU B 1 17 ? 34 37.312 -23.891 1 19.75 17 LEU B CA 1
ATOM 2915 C C . LEU B 1 17 ? 32.844 36.344 -24.031 1 19.75 17 LEU B C 1
ATOM 2917 O O . LEU B 1 17 ? 32.906 35.375 -24.797 1 19.75 17 LEU B O 1
ATOM 2921 N N . LEU B 1 18 ? 31.969 36.344 -23.172 1 19.34 18 LEU B N 1
ATOM 2922 C CA . LEU B 1 18 ? 31.406 35 -22.953 1 19.34 18 LEU B CA 1
ATOM 2923 C C . LEU B 1 18 ? 30.562 34.562 -24.141 1 19.34 18 LEU B C 1
ATOM 2925 O O . LEU B 1 18 ? 29.875 33.562 -24.078 1 19.34 18 LEU B O 1
ATOM 2929 N N . THR B 1 19 ? 30.406 35.375 -25.078 1 18.41 19 THR B N 1
ATOM 2930 C CA . THR B 1 19 ? 29.312 35.188 -26.016 1 18.41 19 THR B CA 1
ATOM 2931 C C . THR B 1 19 ? 29.422 33.812 -26.719 1 18.41 19 THR B C 1
ATOM 2933 O O . THR B 1 19 ? 28.422 33.125 -26.922 1 18.41 19 THR B O 1
ATOM 2936 N N . LEU B 1 20 ? 30.469 33.656 -27.406 1 18.27 20 LEU B N 1
ATOM 2937 C CA . LEU B 1 20 ? 30.469 33.188 -28.797 1 18.27 20 LEU B CA 1
ATOM 2938 C C . LEU B 1 20 ? 30.125 31.703 -28.891 1 18.27 20 LEU B C 1
ATOM 2940 O O . LEU B 1 20 ? 29.375 31.297 -29.766 1 18.27 20 LEU B O 1
ATOM 2944 N N . SER B 1 21 ? 31.016 30.875 -28.359 1 18.45 21 SER B N 1
ATOM 2945 C CA . SER B 1 21 ? 31.453 29.641 -29.016 1 18.45 21 SER B CA 1
ATOM 2946 C C . SER B 1 21 ? 30.344 28.594 -28.984 1 18.45 21 SER B C 1
ATOM 2948 O O . SER B 1 21 ? 30.625 27.391 -29 1 18.45 21 SER B O 1
ATOM 2950 N N . LEU B 1 22 ? 29.219 28.781 -28.672 1 19.44 22 LEU B N 1
ATOM 2951 C CA . LEU B 1 22 ? 28.406 27.562 -28.578 1 19.44 22 LEU B CA 1
ATOM 2952 C C . LEU B 1 22 ? 28.328 26.859 -29.922 1 19.44 22 LEU B C 1
ATOM 2954 O O . LEU B 1 22 ? 27.422 26.062 -30.156 1 19.44 22 LEU B O 1
ATOM 2958 N N . LEU B 1 23 ? 29.047 27.109 -30.984 1 20.38 23 LEU B N 1
ATOM 2959 C CA . LEU B 1 23 ? 28.984 26.594 -32.344 1 20.38 23 LEU B CA 1
ATOM 2960 C C . LEU B 1 23 ? 29.125 25.062 -32.344 1 20.38 23 LEU B C 1
ATOM 2962 O O . LEU B 1 23 ? 28.375 24.375 -33.031 1 20.38 23 LEU B O 1
ATOM 2966 N N . GLY B 1 24 ? 30.359 24.562 -32.344 1 18.83 24 GLY B N 1
ATOM 2967 C CA . GLY B 1 24 ? 30.953 23.578 -33.25 1 18.83 24 GLY B CA 1
ATOM 2968 C C . GLY B 1 24 ? 30.438 22.172 -33.031 1 18.83 24 GLY B C 1
ATOM 2969 O O . GLY B 1 24 ? 30.297 21.391 -33.969 1 18.83 24 GLY B O 1
ATOM 2970 N N . LEU B 1 25 ? 30.688 21.594 -31.969 1 19.3 25 LEU B N 1
ATOM 2971 C CA . LEU B 1 25 ? 31.078 20.188 -31.922 1 19.3 25 LEU B CA 1
ATOM 2972 C C . LEU B 1 25 ? 29.875 19.281 -32.188 1 19.3 25 LEU B C 1
ATOM 2974 O O . LEU B 1 25 ? 29.906 18.094 -31.844 1 19.3 25 LEU B O 1
ATOM 2978 N N . ALA B 1 26 ? 28.719 19.625 -32.5 1 21.47 26 ALA B N 1
ATOM 2979 C CA . ALA B 1 26 ? 27.766 18.562 -32.781 1 21.47 26 ALA B CA 1
ATOM 2980 C C . ALA B 1 26 ? 28.109 17.875 -34.094 1 21.47 26 ALA B C 1
ATOM 2982 O O . ALA B 1 26 ? 27.375 18 -35.094 1 21.47 26 ALA B O 1
ATOM 2983 N N . SER B 1 27 ? 29.172 17.812 -34.656 1 19.98 27 SER B N 1
ATOM 2984 C CA . SER B 1 27 ? 29.594 17.172 -35.906 1 19.98 27 SER B CA 1
ATOM 2985 C C . SER B 1 27 ? 29.203 15.703 -35.938 1 19.98 27 SER B C 1
ATOM 2987 O O . SER B 1 27 ? 28.641 15.242 -36.938 1 19.98 27 SER B O 1
ATOM 2989 N N . GLU B 1 28 ? 30.031 14.766 -35.406 1 20.7 28 GLU B N 1
ATOM 2990 C CA . GLU B 1 28 ? 30.406 13.586 -36.188 1 20.7 28 GLU B CA 1
ATOM 2991 C C . GLU B 1 28 ? 29.234 12.625 -36.312 1 20.7 28 GLU B C 1
ATOM 2993 O O . GLU B 1 28 ? 28.922 12.172 -37.406 1 20.7 28 GLU B O 1
ATOM 2998 N N . ARG B 1 29 ? 29.062 11.43 -35.375 1 19.61 29 ARG B N 1
ATOM 2999 C CA . ARG B 1 29 ? 28.938 10 -35.656 1 19.61 29 ARG B CA 1
ATOM 3000 C C . ARG B 1 29 ? 27.5 9.633 -35.969 1 19.61 29 ARG B C 1
ATOM 3002 O O . ARG B 1 29 ? 26.672 9.484 -35.062 1 19.61 29 ARG B O 1
ATOM 3009 N N . ALA B 1 30 ? 26.875 10.125 -36.719 1 23.17 30 ALA B N 1
ATOM 3010 C CA . ALA B 1 30 ? 25.688 9.641 -37.438 1 23.17 30 ALA B CA 1
ATOM 3011 C C . ALA B 1 30 ? 25.922 8.258 -38.031 1 23.17 30 ALA B C 1
ATOM 3013 O O . ALA B 1 30 ? 25.984 8.109 -39.25 1 23.17 30 ALA B O 1
ATOM 3014 N N . ALA B 1 31 ? 26.938 7.438 -37.688 1 22.88 31 ALA B N 1
ATOM 3015 C CA . ALA B 1 31 ? 27.109 6.301 -38.594 1 22.88 31 ALA B CA 1
ATOM 3016 C C . ALA B 1 31 ? 25.797 5.535 -38.75 1 22.88 31 ALA B C 1
ATOM 3018 O O . ALA B 1 31 ? 25.141 5.191 -37.781 1 22.88 31 ALA B O 1
ATOM 3019 N N . MET B 1 32 ? 25.188 5.395 -39.938 1 22.98 32 MET B N 1
ATOM 3020 C CA . MET B 1 32 ? 24.047 4.809 -40.625 1 22.98 32 MET B CA 1
ATOM 3021 C C . MET B 1 32 ? 23.891 3.332 -40.281 1 22.98 32 MET B C 1
ATOM 3023 O O . MET B 1 32 ? 24.703 2.504 -40.688 1 22.98 32 MET B O 1
ATOM 3027 N N . THR B 1 33 ? 23.844 2.916 -39 1 27.55 33 THR B N 1
ATOM 3028 C CA . THR B 1 33 ? 23.75 1.462 -39.062 1 27.55 33 THR B CA 1
ATOM 3029 C C . THR B 1 33 ? 22.703 1.046 -40.094 1 27.55 33 THR B C 1
ATOM 3031 O O . THR B 1 33 ? 21.719 1.756 -40.312 1 27.55 33 THR B O 1
ATOM 3034 N N . PRO B 1 34 ? 23 0.056 -40.906 1 29.03 34 PRO B N 1
ATOM 3035 C CA . PRO B 1 34 ? 22.203 -0.4 -42.062 1 29.03 34 PRO B CA 1
ATOM 3036 C C . PRO B 1 34 ? 20.75 -0.696 -41.656 1 29.03 34 PRO B C 1
ATOM 3038 O O . PRO B 1 34 ? 20.469 -1.031 -40.5 1 29.03 34 PRO B O 1
ATOM 3041 N N . PRO B 1 35 ? 19.766 -0.12 -42.281 1 29.95 35 PRO B N 1
ATOM 3042 C CA . PRO B 1 35 ? 18.344 -0.329 -42.062 1 29.95 35 PRO B CA 1
ATOM 3043 C C . PRO B 1 35 ? 17.969 -1.803 -41.906 1 29.95 35 PRO B C 1
ATOM 3045 O O . PRO B 1 35 ? 18.359 -2.635 -42.719 1 29.95 35 PRO B O 1
ATOM 3048 N N . VAL B 1 36 ? 18.031 -2.305 -40.688 1 30.61 36 VAL B N 1
ATOM 3049 C CA . VAL B 1 36 ? 17.562 -3.684 -40.594 1 30.61 36 VAL B CA 1
ATOM 3050 C C . VAL B 1 36 ? 16.281 -3.857 -41.406 1 30.61 36 VAL B C 1
ATOM 3052 O O . VAL B 1 36 ? 15.414 -2.979 -41.406 1 30.61 36 VAL B O 1
ATOM 3055 N N . PRO B 1 37 ? 16.203 -4.715 -42.312 1 27.67 37 PRO B N 1
ATOM 3056 C CA . PRO B 1 37 ? 15.07 -4.875 -43.219 1 27.67 37 PRO B CA 1
ATOM 3057 C C . PRO B 1 37 ? 13.734 -4.938 -42.5 1 27.67 37 PRO B C 1
ATOM 3059 O O . PRO B 1 37 ? 13.656 -5.508 -41.406 1 27.67 37 PRO B O 1
ATOM 3062 N N . ARG B 1 38 ? 12.789 -3.957 -42.594 1 28.14 38 ARG B N 1
ATOM 3063 C CA . ARG B 1 38 ? 11.367 -3.92 -42.281 1 28.14 38 ARG B CA 1
ATOM 3064 C C . ARG B 1 38 ? 10.703 -5.258 -42.562 1 28.14 38 ARG B C 1
ATOM 3066 O O . ARG B 1 38 ? 10.414 -5.578 -43.719 1 28.14 38 ARG B O 1
ATOM 3073 N N . ASN B 1 39 ? 11.172 -6.219 -41.812 1 25.22 39 ASN B N 1
ATOM 3074 C CA . ASN B 1 39 ? 10.422 -7.445 -42.062 1 25.22 39 ASN B CA 1
ATOM 3075 C C . ASN B 1 39 ? 8.922 -7.188 -42.094 1 25.22 39 ASN B C 1
ATOM 3077 O O . ASN B 1 39 ? 8.391 -6.508 -41.188 1 25.22 39 ASN B O 1
ATOM 3081 N N . SER B 1 40 ? 8.18 -7.125 -43.156 1 28.31 40 SER B N 1
ATOM 3082 C CA . SER B 1 40 ? 6.773 -7.012 -43.531 1 28.31 40 SER B CA 1
ATOM 3083 C C . SER B 1 40 ? 5.891 -7.812 -42.594 1 28.31 40 SER B C 1
ATOM 3085 O O . SER B 1 40 ? 5.93 -9.047 -42.594 1 28.31 40 SER B O 1
ATOM 3087 N N . ALA B 1 41 ? 5.605 -7.305 -41.5 1 31.75 41 ALA B N 1
ATOM 3088 C CA . ALA B 1 41 ? 4.441 -7.824 -40.781 1 31.75 41 ALA B CA 1
ATOM 3089 C C . ALA B 1 41 ? 3.24 -7.957 -41.719 1 31.75 41 ALA B C 1
ATOM 3091 O O . ALA B 1 41 ? 2.609 -6.957 -42.062 1 31.75 41 ALA B O 1
ATOM 3092 N N . THR B 1 42 ? 3.162 -8.844 -42.656 1 31.14 42 THR B N 1
ATOM 3093 C CA . THR B 1 42 ? 1.958 -9.156 -43.438 1 31.14 42 THR B CA 1
ATOM 3094 C C . THR B 1 42 ? 0.741 -9.227 -42.5 1 31.14 42 THR B C 1
ATOM 3096 O O . THR B 1 42 ? 0.759 -9.938 -41.5 1 31.14 42 THR B O 1
ATOM 3099 N N . ARG B 1 43 ? -0.15 -8.297 -42.469 1 31.89 43 ARG B N 1
ATOM 3100 C CA . ARG B 1 43 ? -1.523 -8.312 -42 1 31.89 43 ARG B CA 1
ATOM 3101 C C . ARG B 1 43 ? -2.16 -9.688 -42.188 1 31.89 43 ARG B C 1
ATOM 3103 O O . ARG B 1 43 ? -2.473 -10.062 -43.312 1 31.89 43 ARG B O 1
ATOM 3110 N N . LEU B 1 44 ? -1.751 -10.602 -41.5 1 35.06 44 LEU B N 1
ATOM 3111 C CA . LEU B 1 44 ? -2.453 -11.883 -41.5 1 35.06 44 LEU B CA 1
ATOM 3112 C C . LEU B 1 44 ? -3.955 -11.68 -41.312 1 35.06 44 LEU B C 1
ATOM 3114 O O . LEU B 1 44 ? -4.414 -11.32 -40.25 1 35.06 44 LEU B O 1
ATOM 3118 N N . THR B 1 45 ? -4.84 -11.234 -42.219 1 35.78 45 THR B N 1
ATOM 3119 C CA . THR B 1 45 ? -6.297 -11.336 -42.281 1 35.78 45 THR B CA 1
ATOM 3120 C C . THR B 1 45 ? -6.766 -12.695 -41.781 1 35.78 45 THR B C 1
ATOM 3122 O O . THR B 1 45 ? -6.141 -13.719 -42.062 1 35.78 45 THR B O 1
ATOM 3125 N N . GLY B 1 46 ? -7.793 -12.789 -40.938 1 36.91 46 GLY B N 1
ATOM 3126 C CA . GLY B 1 46 ? -8.336 -13.734 -39.969 1 36.91 46 GLY B CA 1
ATOM 3127 C C . GLY B 1 46 ? -8.625 -15.094 -40.594 1 36.91 46 GLY B C 1
ATOM 3128 O O . GLY B 1 46 ? -8.305 -16.125 -40 1 36.91 46 GLY B O 1
ATOM 3129 N N . ARG B 1 47 ? -9.648 -15.141 -41.656 1 42.06 47 ARG B N 1
ATOM 3130 C CA . ARG B 1 47 ? -10.125 -16.391 -42.219 1 42.06 47 ARG B CA 1
ATOM 3131 C C . ARG B 1 47 ? -9.008 -17.125 -42.969 1 42.06 47 ARG B C 1
ATOM 3133 O O . ARG B 1 47 ? -8.984 -18.359 -43 1 42.06 47 ARG B O 1
ATOM 3140 N N . LYS B 1 48 ? -8.43 -16.328 -43.688 1 46.25 48 LYS B N 1
ATOM 3141 C CA . LYS B 1 48 ? -7.422 -16.891 -44.594 1 46.25 48 LYS B CA 1
ATOM 3142 C C . LYS B 1 48 ? -6.281 -17.516 -43.781 1 46.25 48 LYS B C 1
ATOM 3144 O O . LYS B 1 48 ? -5.691 -18.516 -44.219 1 46.25 48 LYS B O 1
ATOM 3149 N N . ASN B 1 49 ? -6.219 -16.938 -42.688 1 45.03 49 ASN B N 1
ATOM 3150 C CA . ASN B 1 49 ? -5.125 -17.422 -41.844 1 45.03 49 ASN B CA 1
ATOM 3151 C C . ASN B 1 49 ? -5.52 -18.672 -41.094 1 45.03 49 ASN B C 1
ATOM 3153 O O . ASN B 1 49 ? -4.668 -19.5 -40.75 1 45.03 49 ASN B O 1
ATOM 3157 N N . LEU B 1 50 ? -6.836 -18.766 -40.812 1 44.84 50 LEU B N 1
ATOM 3158 C CA . LEU B 1 50 ? -7.344 -19.953 -40.156 1 44.84 50 LEU B CA 1
ATOM 3159 C C . LEU B 1 50 ? -7.23 -21.172 -41.062 1 44.84 50 LEU B C 1
ATOM 3161 O O . LEU B 1 50 ? -6.867 -22.266 -40.625 1 44.84 50 LEU B O 1
ATOM 3165 N N . LYS B 1 51 ? -7.754 -21.016 -42.375 1 48.97 51 LYS B N 1
ATOM 3166 C CA . LYS B 1 51 ? -7.676 -22.109 -43.344 1 48.97 51 LYS B CA 1
ATOM 3167 C C . LYS B 1 51 ? -6.238 -22.609 -43.469 1 48.97 51 LYS B C 1
ATOM 3169 O O . LYS B 1 51 ? -5.992 -23.812 -43.5 1 48.97 51 LYS B O 1
ATOM 3174 N N . THR B 1 52 ? -5.621 -21.609 -43.594 1 47.16 52 THR B N 1
ATOM 3175 C CA . THR B 1 52 ? -4.215 -21.969 -43.75 1 47.16 52 THR B CA 1
ATOM 3176 C C . THR B 1 52 ? -3.66 -22.578 -42.469 1 47.16 52 THR B C 1
ATOM 3178 O O . THR B 1 52 ? -2.891 -23.547 -42.5 1 47.16 52 THR B O 1
ATOM 3181 N N . TYR B 1 53 ? -4.121 -21.969 -41.438 1 49.09 53 TYR B N 1
ATOM 3182 C CA . TYR B 1 53 ? -3.654 -22.531 -40.156 1 49.09 53 TYR B CA 1
ATOM 3183 C C . TYR B 1 53 ? -4.285 -23.891 -39.906 1 49.09 53 TYR B C 1
ATOM 3185 O O . TYR B 1 53 ? -3.619 -24.812 -39.438 1 49.09 53 TYR B O 1
ATOM 3193 N N . ARG B 1 54 ? -5.562 -24.047 -40.25 1 51.62 54 ARG B N 1
ATOM 3194 C CA . ARG B 1 54 ? -6.223 -25.344 -40.188 1 51.62 54 ARG B CA 1
ATOM 3195 C C . ARG B 1 54 ? -5.48 -26.375 -41.031 1 51.62 54 ARG B C 1
ATOM 3197 O O . ARG B 1 54 ? -5.363 -27.547 -40.656 1 51.62 54 ARG B O 1
ATOM 3204 N N . GLN B 1 55 ? -5.273 -25.969 -42.125 1 47.03 55 GLN B N 1
ATOM 3205 C CA . GLN B 1 55 ? -4.602 -26.875 -43.062 1 47.03 55 GLN B CA 1
ATOM 3206 C C . GLN B 1 55 ? -3.223 -27.281 -42.531 1 47.03 55 GLN B C 1
ATOM 3208 O O . GLN B 1 55 ? -2.791 -28.422 -42.719 1 47.03 55 GLN B O 1
ATOM 3213 N N . ARG B 1 56 ? -2.658 -26.391 -41.906 1 49.69 56 ARG B N 1
ATOM 3214 C CA . ARG B 1 56 ? -1.303 -26.641 -41.438 1 49.69 56 ARG B CA 1
ATOM 3215 C C . ARG B 1 56 ? -1.319 -27.312 -40.062 1 49.69 56 ARG B C 1
ATOM 3217 O O . ARG B 1 56 ? -0.351 -27.984 -39.688 1 49.69 56 ARG B O 1
ATOM 3224 N N . LEU B 1 57 ? -2.355 -26.906 -39.25 1 51.78 57 LEU B N 1
ATOM 3225 C CA . LEU B 1 57 ? -2.391 -27.578 -37.938 1 51.78 57 LEU B CA 1
ATOM 3226 C C . LEU B 1 57 ? -2.779 -29.047 -38.094 1 51.78 57 LEU B C 1
ATOM 3228 O O . LEU B 1 57 ? -3.893 -29.359 -38.531 1 51.78 57 LEU B O 1
ATOM 3232 N N . ASN B 1 58 ? -2.023 -29.797 -38.594 1 51.69 58 ASN B N 1
ATOM 3233 C CA . ASN B 1 58 ? -2.273 -31.234 -38.562 1 51.69 58 ASN B CA 1
ATOM 3234 C C . ASN B 1 58 ? -2.752 -31.703 -37.188 1 51.69 58 ASN B C 1
ATOM 3236 O O . ASN B 1 58 ? -1.985 -32.281 -36.438 1 51.69 58 ASN B O 1
ATOM 3240 N N . LEU B 1 59 ? -3.893 -31.156 -36.781 1 56.62 59 LEU B N 1
ATOM 3241 C CA . LEU B 1 59 ? -4.52 -31.531 -35.5 1 56.62 59 LEU B CA 1
ATOM 3242 C C . LEU B 1 59 ? -4.629 -33.031 -35.375 1 56.62 59 LEU B C 1
ATOM 3244 O O . LEU B 1 59 ? -4.723 -33.562 -34.25 1 56.62 59 LEU B O 1
ATOM 3248 N N . GLN B 1 60 ? -4.719 -33.688 -36.5 1 49.97 60 GLN B N 1
ATOM 3249 C CA . GLN B 1 60 ? -4.711 -35.125 -36.5 1 49.97 60 GLN B CA 1
ATOM 3250 C C . GLN B 1 60 ? -3.445 -35.688 -35.844 1 49.97 60 GLN B C 1
ATOM 3252 O O . GLN B 1 60 ? -3.471 -36.719 -35.188 1 49.97 60 GLN B O 1
ATOM 3257 N N . GLU B 1 61 ? -2.434 -34.938 -36.031 1 52.38 61 GLU B N 1
ATOM 3258 C CA . GLU B 1 61 ? -1.16 -35.344 -35.469 1 52.38 61 GLU B CA 1
ATOM 3259 C C . GLU B 1 61 ? -1.178 -35.219 -33.938 1 52.38 61 GLU B C 1
ATOM 3261 O O . GLU B 1 61 ? -0.406 -35.906 -33.25 1 52.38 61 GLU B O 1
ATOM 3266 N N . LEU B 1 62 ? -2.152 -34.406 -33.469 1 59.66 62 LEU B N 1
ATOM 3267 C CA . LEU B 1 62 ? -2.229 -34.281 -32.031 1 59.66 62 LEU B CA 1
ATOM 3268 C C . LEU B 1 62 ? -2.891 -35.5 -31.406 1 59.66 62 LEU B C 1
ATOM 3270 O O . LEU B 1 62 ? -2.791 -35.75 -30.203 1 59.66 62 LEU B O 1
ATOM 3274 N N . LYS B 1 63 ? -3.52 -36.344 -32.25 1 63.53 63 LYS B N 1
ATOM 3275 C CA . LYS B 1 63 ? -4.312 -37.438 -31.703 1 63.53 63 LYS B CA 1
ATOM 3276 C C . LYS B 1 63 ? -3.418 -38.531 -31.141 1 63.53 63 LYS B C 1
ATOM 3278 O O . LYS B 1 63 ? -3.695 -39.062 -30.062 1 63.53 63 LYS B O 1
ATOM 3283 N N . HIS B 1 64 ? -2.326 -38.875 -31.812 1 79.19 64 HIS B N 1
ATOM 3284 C CA . HIS B 1 64 ? -1.523 -39.938 -31.219 1 79.19 64 HIS B CA 1
ATOM 3285 C C . HIS B 1 64 ? -0.265 -39.375 -30.562 1 79.19 64 HIS B C 1
ATOM 3287 O O . HIS B 1 64 ? 0.593 -38.812 -31.25 1 79.19 64 HIS B O 1
ATOM 3293 N N . TRP B 1 65 ? -0.397 -39.125 -29.172 1 89.56 65 TRP B N 1
ATOM 3294 C CA . TRP B 1 65 ? 0.736 -38.562 -28.453 1 89.56 65 TRP B CA 1
ATOM 3295 C C . TRP B 1 65 ? 1.423 -39.625 -27.609 1 89.56 65 TRP B C 1
ATOM 3297 O O . TRP B 1 65 ? 0.759 -40.469 -27 1 89.56 65 TRP B O 1
ATOM 3307 N N . SER B 1 66 ? 2.744 -39.625 -27.719 1 94.31 66 SER B N 1
ATOM 3308 C CA . SER B 1 66 ? 3.541 -40.469 -26.828 1 94.31 66 SER B CA 1
ATOM 3309 C C . SER B 1 66 ? 4.641 -39.656 -26.141 1 94.31 66 SER B C 1
ATOM 3311 O O . SER B 1 66 ? 5.254 -38.781 -26.766 1 94.31 66 SER B O 1
ATOM 3313 N N . LEU B 1 67 ? 4.844 -40.031 -24.922 1 96.5 67 LEU B N 1
ATOM 3314 C CA . LEU B 1 67 ? 5.891 -39.375 -24.141 1 96.5 67 LEU B CA 1
ATOM 3315 C C . LEU B 1 67 ? 7.273 -39.719 -24.688 1 96.5 67 LEU B C 1
ATOM 3317 O O . LEU B 1 67 ? 7.547 -40.875 -25.016 1 96.5 67 LEU B O 1
ATOM 3321 N N . ASN B 1 68 ? 8.062 -38.688 -24.875 1 97.38 68 ASN B N 1
ATOM 3322 C CA . ASN B 1 68 ? 9.477 -38.844 -25.203 1 97.38 68 ASN B CA 1
ATOM 3323 C C . ASN B 1 68 ? 10.367 -38.312 -24.078 1 97.38 68 ASN B C 1
ATOM 3325 O O . ASN B 1 68 ? 10.711 -37.125 -24.047 1 97.38 68 ASN B O 1
ATOM 3329 N N . PRO B 1 69 ? 10.836 -39.281 -23.172 1 97.25 69 PRO B N 1
ATOM 3330 C CA . PRO B 1 69 ? 11.633 -38.844 -22.031 1 97.25 69 PRO B CA 1
ATOM 3331 C C . PRO B 1 69 ? 12.898 -38.094 -22.438 1 97.25 69 PRO B C 1
ATOM 3333 O O . PRO B 1 69 ? 13.344 -37.188 -21.703 1 97.25 69 PRO B O 1
ATOM 3336 N N . ALA B 1 70 ? 13.453 -38.438 -23.562 1 97.69 70 ALA B N 1
ATOM 3337 C CA . ALA B 1 70 ? 14.664 -37.781 -24.016 1 97.69 70 ALA B CA 1
ATOM 3338 C C . ALA B 1 70 ? 14.375 -36.312 -24.359 1 97.69 70 ALA B C 1
ATOM 3340 O O . ALA B 1 70 ? 15.195 -35.438 -24.078 1 97.69 70 ALA B O 1
ATOM 3341 N N . ALA B 1 71 ? 13.258 -36.094 -24.969 1 97.19 71 ALA B N 1
ATOM 3342 C CA . ALA B 1 71 ? 12.859 -34.75 -25.312 1 97.19 71 ALA B CA 1
ATOM 3343 C C . ALA B 1 71 ? 12.609 -33.906 -24.062 1 97.19 71 ALA B C 1
ATOM 3345 O O . ALA B 1 71 ? 12.969 -32.75 -24 1 97.19 71 ALA B O 1
ATOM 3346 N N . VAL B 1 72 ? 12.031 -34.531 -23.109 1 97.56 72 VAL B N 1
ATOM 3347 C CA . VAL B 1 72 ? 11.766 -33.875 -21.828 1 97.56 72 VAL B CA 1
ATOM 3348 C C . VAL B 1 72 ? 13.086 -33.5 -21.156 1 97.56 72 VAL B C 1
ATOM 3350 O O . VAL B 1 72 ? 13.258 -32.375 -20.688 1 97.56 72 VAL B O 1
ATOM 3353 N N . HIS B 1 73 ? 13.953 -34.438 -21.125 1 96.81 73 HIS B N 1
ATOM 3354 C CA . HIS B 1 73 ? 15.258 -34.219 -20.516 1 96.81 73 HIS B CA 1
ATOM 3355 C C . HIS B 1 73 ? 16.047 -33.125 -21.234 1 96.81 73 HIS B C 1
ATOM 3357 O O . HIS B 1 73 ? 16.703 -32.312 -20.578 1 96.81 73 HIS B O 1
ATOM 3363 N N . HIS B 1 74 ? 15.93 -33.156 -22.5 1 96.19 74 HIS B N 1
ATOM 3364 C CA . HIS B 1 74 ? 16.609 -32.125 -23.281 1 96.19 74 HIS B CA 1
ATOM 3365 C C . HIS B 1 74 ? 16.109 -30.734 -22.938 1 96.19 74 HIS B C 1
ATOM 3367 O O . HIS B 1 74 ? 16.906 -29.828 -22.734 1 96.19 74 HIS B O 1
ATOM 3373 N N . GLN B 1 75 ? 14.836 -30.594 -22.938 1 95.81 75 GLN B N 1
ATOM 3374 C CA . GLN B 1 75 ? 14.234 -29.312 -22.578 1 95.81 75 GLN B CA 1
ATOM 3375 C C . GLN B 1 75 ? 14.688 -28.859 -21.203 1 95.81 75 GLN B C 1
ATOM 3377 O O . GLN B 1 75 ? 15.016 -27.672 -21.016 1 95.81 75 GLN B O 1
ATOM 3382 N N . ARG B 1 76 ? 14.711 -29.719 -20.281 1 96.75 76 ARG B N 1
ATOM 3383 C CA . ARG B 1 76 ? 15.078 -29.422 -18.906 1 96.75 76 ARG B CA 1
ATOM 3384 C C . ARG B 1 76 ? 16.547 -29 -18.812 1 96.75 76 ARG B C 1
ATOM 3386 O O . ARG B 1 76 ? 16.891 -28.047 -18.109 1 96.75 76 ARG B O 1
ATOM 3393 N N . THR B 1 77 ? 17.344 -29.688 -19.5 1 96.81 77 THR B N 1
ATOM 3394 C CA . THR B 1 77 ? 18.781 -29.422 -19.469 1 96.81 77 THR B CA 1
ATOM 3395 C C . THR B 1 77 ? 19.094 -28.078 -20.109 1 96.81 77 THR B C 1
ATOM 3397 O O . THR B 1 77 ? 19.922 -27.328 -19.609 1 96.81 77 THR B O 1
ATOM 3400 N N . GLU B 1 78 ? 18.453 -27.766 -21.219 1 96.75 78 GLU B N 1
ATOM 3401 C CA . GLU B 1 78 ? 18.641 -26.484 -21.875 1 96.75 78 GLU B CA 1
ATOM 3402 C C . GLU B 1 78 ? 18.203 -25.328 -20.984 1 96.75 78 GLU B C 1
ATOM 3404 O O . GLU B 1 78 ? 18.891 -24.312 -20.891 1 96.75 78 GLU B O 1
ATOM 3409 N N . LEU B 1 79 ? 17.109 -25.516 -20.391 1 97.62 79 LEU B N 1
ATOM 3410 C CA . LEU B 1 79 ? 16.594 -24.5 -19.5 1 97.62 79 LEU B CA 1
ATOM 3411 C C . LEU B 1 79 ? 17.547 -24.266 -18.328 1 97.62 79 LEU B C 1
ATOM 3413 O O . LEU B 1 79 ? 17.766 -23.125 -17.922 1 97.62 79 LEU B O 1
ATOM 3417 N N . ALA B 1 80 ? 18.141 -25.328 -17.875 1 96.69 80 ALA B N 1
ATOM 3418 C CA . ALA B 1 80 ? 19.016 -25.266 -16.703 1 96.69 80 ALA B CA 1
ATOM 3419 C C . ALA B 1 80 ? 20.266 -24.438 -16.984 1 96.69 80 ALA B C 1
ATOM 3421 O O . ALA B 1 80 ? 20.906 -23.922 -16.062 1 96.69 80 ALA B O 1
ATOM 3422 N N . SER B 1 81 ? 20.609 -24.312 -18.172 1 96.81 81 SER B N 1
ATOM 3423 C CA . SER B 1 81 ? 21.75 -23.484 -18.547 1 96.81 81 SER B CA 1
ATOM 3424 C C . SER B 1 81 ? 21.438 -22 -18.406 1 96.81 81 SER B C 1
ATOM 3426 O O . SER B 1 81 ? 22.344 -21.172 -18.359 1 96.81 81 SER B O 1
ATOM 3428 N N . PHE B 1 82 ? 20.188 -21.625 -18.375 1 96.44 82 PHE B N 1
ATOM 3429 C CA . PHE B 1 82 ? 19.766 -20.234 -18.297 1 96.44 82 PHE B CA 1
ATOM 3430 C C . PHE B 1 82 ? 19.328 -19.891 -16.891 1 96.44 82 PHE B C 1
ATOM 3432 O O . PHE B 1 82 ? 19.438 -18.734 -16.453 1 96.44 82 PHE B O 1
ATOM 3439 N N . VAL B 1 83 ? 18.75 -20.922 -16.188 1 97.19 83 VAL B N 1
ATOM 3440 C CA . VAL B 1 83 ? 18.141 -20.562 -14.906 1 97.19 83 VAL B CA 1
ATOM 3441 C C . VAL B 1 83 ? 18 -21.812 -14.039 1 97.19 83 VAL B C 1
ATOM 3443 O O . VAL B 1 83 ? 17.75 -22.906 -14.547 1 97.19 83 VAL B O 1
ATOM 3446 N N . ASP B 1 84 ? 18.25 -21.625 -12.805 1 96.69 84 ASP B N 1
ATOM 3447 C CA . ASP B 1 84 ? 17.828 -22.594 -11.805 1 96.69 84 ASP B CA 1
ATOM 3448 C C . ASP B 1 84 ? 16.422 -22.312 -11.312 1 96.69 84 ASP B C 1
ATOM 3450 O O . ASP B 1 84 ? 16.234 -21.594 -10.32 1 96.69 84 ASP B O 1
ATOM 3454 N N . VAL B 1 85 ? 15.445 -22.969 -11.938 1 97.5 85 VAL B N 1
ATOM 3455 C CA . VAL B 1 85 ? 14.039 -22.656 -11.68 1 97.5 85 VAL B CA 1
ATOM 3456 C C . VAL B 1 85 ? 13.703 -22.953 -10.219 1 97.5 85 VAL B C 1
ATOM 3458 O O . VAL B 1 85 ? 13.008 -22.172 -9.57 1 97.5 85 VAL B O 1
ATOM 3461 N N . SER B 1 86 ? 14.164 -24.047 -9.75 1 95.75 86 SER B N 1
ATOM 3462 C CA . SER B 1 86 ? 13.883 -24.422 -8.367 1 95.75 86 SER B CA 1
ATOM 3463 C C . SER B 1 86 ? 14.383 -23.375 -7.391 1 95.75 86 SER B C 1
ATOM 3465 O O . SER B 1 86 ? 13.68 -23 -6.453 1 95.75 86 SER B O 1
ATOM 3467 N N . ALA B 1 87 ? 15.516 -22.812 -7.613 1 95.56 87 ALA B N 1
ATOM 3468 C CA . ALA B 1 87 ? 16.141 -21.844 -6.719 1 95.56 87 ALA B CA 1
ATOM 3469 C C . ALA B 1 87 ? 15.5 -20.469 -6.879 1 95.56 87 ALA B C 1
ATOM 3471 O O . ALA B 1 87 ? 15.43 -19.688 -5.918 1 95.56 87 ALA B O 1
ATOM 3472 N N . GLU B 1 88 ? 14.992 -20.219 -8.07 1 96.44 88 GLU B N 1
ATOM 3473 C CA . GLU B 1 88 ? 14.547 -18.859 -8.352 1 96.44 88 GLU B CA 1
ATOM 3474 C C . GLU B 1 88 ? 13.023 -18.766 -8.328 1 96.44 88 GLU B C 1
ATOM 3476 O O . GLU B 1 88 ? 12.453 -17.703 -8.648 1 96.44 88 GLU B O 1
ATOM 3481 N N . LEU B 1 89 ? 12.43 -19.844 -7.922 1 97.75 89 LEU B N 1
ATOM 3482 C CA . LEU B 1 89 ? 10.969 -19.859 -7.93 1 97.75 89 LEU B CA 1
ATOM 3483 C C . LEU B 1 89 ? 10.414 -18.75 -7.047 1 97.75 89 LEU B C 1
ATOM 3485 O O . LEU B 1 89 ? 9.328 -18.234 -7.309 1 97.75 89 LEU B O 1
ATOM 3489 N N . SER B 1 90 ? 11.156 -18.438 -6.082 1 98.25 90 SER B N 1
ATOM 3490 C CA . SER B 1 90 ? 10.82 -17.344 -5.18 1 98.25 90 SER B CA 1
ATOM 3491 C C . SER B 1 90 ? 12.078 -16.688 -4.605 1 98.25 90 SER B C 1
ATOM 3493 O O . SER B 1 90 ? 13.094 -17.359 -4.422 1 98.25 90 SER B O 1
ATOM 3495 N N . LEU B 1 91 ? 11.977 -15.352 -4.43 1 97.44 91 LEU B N 1
ATOM 3496 C CA . LEU B 1 91 ? 12.922 -14.711 -3.52 1 97.44 91 LEU B CA 1
ATOM 3497 C C . LEU B 1 91 ? 12.812 -15.305 -2.119 1 97.44 91 LEU B C 1
ATOM 3499 O O . LEU B 1 91 ? 11.75 -15.781 -1.724 1 97.44 91 LEU B O 1
ATOM 3503 N N . THR B 1 92 ? 13.883 -15.336 -1.4 1 97.69 92 THR B N 1
ATOM 3504 C CA . THR B 1 92 ? 13.906 -15.922 -0.062 1 97.69 92 THR B CA 1
ATOM 3505 C C . THR B 1 92 ? 14.484 -14.93 0.945 1 97.69 92 THR B C 1
ATOM 3507 O O . THR B 1 92 ? 15.031 -13.891 0.561 1 97.69 92 THR B O 1
ATOM 3510 N N . ARG B 1 93 ? 14.414 -15.258 2.193 1 96.44 93 ARG B N 1
ATOM 3511 C CA . ARG B 1 93 ? 14.883 -14.398 3.273 1 96.44 93 ARG B CA 1
ATOM 3512 C C . ARG B 1 93 ? 16.406 -14.258 3.24 1 96.44 93 ARG B C 1
ATOM 3514 O O . ARG B 1 93 ? 16.953 -13.266 3.719 1 96.44 93 ARG B O 1
ATOM 3521 N N . SER B 1 94 ? 17 -15.156 2.643 1 93.69 94 SER B N 1
ATOM 3522 C CA . SER B 1 94 ? 18.453 -15.141 2.611 1 93.69 94 SER B CA 1
ATOM 3523 C C . SER B 1 94 ? 18.969 -14.398 1.385 1 93.69 94 SER B C 1
ATOM 3525 O O . SER B 1 94 ? 20.109 -13.922 1.376 1 93.69 94 SER B O 1
ATOM 3527 N N . THR B 1 95 ? 18.156 -14.281 0.417 1 91.44 95 THR B N 1
ATOM 3528 C CA . THR B 1 95 ? 18.641 -13.695 -0.827 1 91.44 95 THR B CA 1
ATOM 3529 C C . THR B 1 95 ? 18.297 -12.211 -0.891 1 91.44 95 THR B C 1
ATOM 3531 O O . THR B 1 95 ? 18.844 -11.484 -1.73 1 91.44 95 THR B O 1
ATOM 3534 N N . LEU B 1 96 ? 17.469 -11.742 -0.079 1 93.44 96 LEU B N 1
ATOM 3535 C CA . LEU B 1 96 ? 17.016 -10.352 -0.088 1 93.44 96 LEU B CA 1
ATOM 3536 C C . LEU B 1 96 ? 17.078 -9.75 1.313 1 93.44 96 LEU B C 1
ATOM 3538 O O . LEU B 1 96 ? 16.75 -10.414 2.293 1 93.44 96 LEU B O 1
ATOM 3542 N N . LEU B 1 97 ? 17.484 -8.516 1.313 1 93.75 97 LEU B N 1
ATOM 3543 C CA . LEU B 1 97 ? 17.5 -7.801 2.584 1 93.75 97 LEU B CA 1
ATOM 3544 C C . LEU B 1 97 ? 16.516 -6.625 2.559 1 93.75 97 LEU B C 1
ATOM 3546 O O . LEU B 1 97 ? 16.281 -6.043 1.501 1 93.75 97 LEU B O 1
ATOM 3550 N N . PRO B 1 98 ? 16.016 -6.281 3.754 1 93.81 98 PRO B N 1
ATOM 3551 C CA . PRO B 1 98 ? 15.227 -5.051 3.795 1 93.81 98 PRO B CA 1
ATOM 3552 C C . PRO B 1 98 ? 16.016 -3.824 3.338 1 93.81 98 PRO B C 1
ATOM 3554 O O . PRO B 1 98 ? 17.203 -3.701 3.648 1 93.81 98 PRO B O 1
ATOM 3557 N N . GLY B 1 99 ? 15.328 -3.002 2.545 1 91.94 99 GLY B N 1
ATOM 3558 C CA . GLY B 1 99 ? 15.977 -1.793 2.066 1 91.94 99 GLY B CA 1
ATOM 3559 C C . GLY B 1 99 ? 16.594 -1.952 0.692 1 91.94 99 GLY B C 1
ATOM 3560 O O . GLY B 1 99 ? 16.922 -0.962 0.03 1 91.94 99 GLY B O 1
ATOM 3561 N N . GLN B 1 100 ? 16.781 -3.168 0.3 1 94.69 100 GLN B N 1
ATOM 3562 C CA . GLN B 1 100 ? 17.359 -3.422 -1.014 1 94.69 100 GLN B CA 1
ATOM 3563 C C . GLN B 1 100 ? 16.422 -2.979 -2.129 1 94.69 100 GLN B C 1
ATOM 3565 O O . GLN B 1 100 ? 15.203 -3.062 -1.985 1 94.69 100 GLN B O 1
ATOM 3570 N N . LEU B 1 101 ? 17.016 -2.459 -3.219 1 93.81 101 LEU B N 1
ATOM 3571 C CA . LEU B 1 101 ? 16.234 -2.023 -4.375 1 93.81 101 LEU B CA 1
ATOM 3572 C C . LEU B 1 101 ? 16.047 -3.168 -5.363 1 93.81 101 LEU B C 1
ATOM 3574 O O . LEU B 1 101 ? 17 -3.9 -5.66 1 93.81 101 LEU B O 1
ATOM 3578 N N . LEU B 1 102 ? 14.836 -3.357 -5.734 1 95.88 102 LEU B N 1
ATOM 3579 C CA . LEU B 1 102 ? 14.508 -4.285 -6.809 1 95.88 102 LEU B CA 1
ATOM 3580 C C . LEU B 1 102 ? 14.109 -3.535 -8.07 1 95.88 102 LEU B C 1
ATOM 3582 O O . LEU B 1 102 ? 13.555 -2.434 -7.996 1 95.88 102 LEU B O 1
ATOM 3586 N N . HIS B 1 103 ? 14.445 -4.117 -9.141 1 95.31 103 HIS B N 1
ATOM 3587 C CA . HIS B 1 103 ? 14.023 -3.602 -10.438 1 95.31 103 HIS B CA 1
ATOM 3588 C C . HIS B 1 103 ? 12.906 -4.449 -11.031 1 95.31 103 HIS B C 1
ATOM 3590 O O . HIS B 1 103 ? 12.625 -5.543 -10.539 1 95.31 103 HIS B O 1
ATOM 3596 N N . PHE B 1 104 ? 12.266 -3.883 -12 1 94.62 104 PHE B N 1
ATOM 3597 C CA . PHE 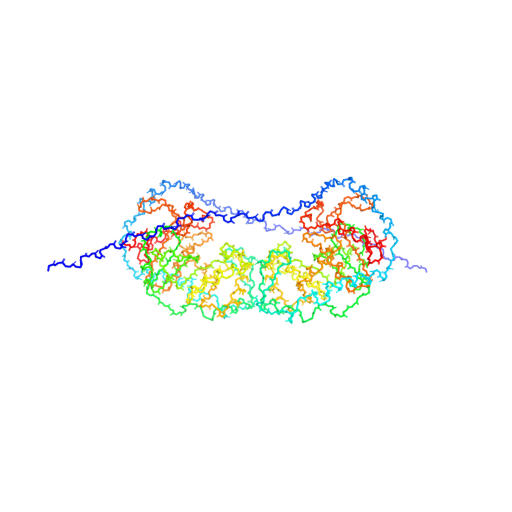B 1 104 ? 11.148 -4.555 -12.664 1 94.62 104 PHE B CA 1
ATOM 3598 C C . PHE B 1 104 ? 11.578 -5.117 -14.008 1 94.62 104 PHE B C 1
ATOM 3600 O O . PHE B 1 104 ? 12.203 -4.418 -14.812 1 94.62 104 PHE B O 1
ATOM 3607 N N . ASP B 1 105 ? 11.18 -6.383 -14.289 1 92.31 105 ASP B N 1
ATOM 3608 C CA . ASP B 1 105 ? 11.68 -7.102 -15.461 1 92.31 105 ASP B CA 1
ATOM 3609 C C . ASP B 1 105 ? 11.195 -6.449 -16.75 1 92.31 105 ASP B C 1
ATOM 3611 O O . ASP B 1 105 ? 11.922 -6.422 -17.75 1 92.31 105 ASP B O 1
ATOM 3615 N N . TYR B 1 106 ? 10.016 -5.934 -16.703 1 92 106 TYR B N 1
ATOM 3616 C CA . TYR B 1 106 ? 9.422 -5.441 -17.938 1 92 106 TYR B CA 1
ATOM 3617 C C . TYR B 1 106 ? 9.273 -3.924 -17.906 1 92 106 TYR B C 1
ATOM 3619 O O . TYR B 1 106 ? 8.461 -3.357 -18.625 1 92 106 TYR B O 1
ATOM 3627 N N . SER B 1 107 ? 9.938 -3.215 -16.984 1 94 107 SER B N 1
ATOM 3628 C CA . SER B 1 107 ? 9.922 -1.758 -16.891 1 94 107 SER B CA 1
ATOM 3629 C C . SER B 1 107 ? 11.328 -1.18 -17.047 1 94 107 SER B C 1
ATOM 3631 O O . SER B 1 107 ? 12.32 -1.888 -16.875 1 94 107 SER B O 1
ATOM 3633 N N . PRO B 1 108 ? 11.359 0.179 -17.5 1 94.5 108 PRO B N 1
ATOM 3634 C CA . PRO B 1 108 ? 12.68 0.82 -17.531 1 94.5 108 PRO B CA 1
ATOM 3635 C C . PRO B 1 108 ? 13.414 0.705 -16.188 1 94.5 108 PRO B C 1
ATOM 3637 O O . PRO B 1 108 ? 12.781 0.729 -15.133 1 94.5 108 PRO B O 1
ATOM 3640 N N . LYS B 1 109 ? 14.664 0.701 -16.297 1 94.19 109 LYS B N 1
ATOM 3641 C CA . LYS B 1 109 ? 15.516 0.358 -15.156 1 94.19 109 LYS B CA 1
ATOM 3642 C C . LYS B 1 109 ? 15.469 1.443 -14.086 1 94.19 109 LYS B C 1
ATOM 3644 O O . LYS B 1 109 ? 15.867 1.213 -12.945 1 94.19 109 LYS B O 1
ATOM 3649 N N . HIS B 1 110 ? 15.008 2.547 -14.414 1 95.62 110 HIS B N 1
ATOM 3650 C CA . HIS B 1 110 ? 15 3.611 -13.414 1 95.62 110 HIS B CA 1
ATOM 3651 C C . HIS B 1 110 ? 13.867 3.412 -12.414 1 95.62 110 HIS B C 1
ATOM 3653 O O . HIS B 1 110 ? 13.844 4.059 -11.359 1 95.62 110 HIS B O 1
ATOM 3659 N N . TYR B 1 111 ? 12.883 2.602 -12.758 1 96.44 111 TYR B N 1
ATOM 3660 C CA . TYR B 1 111 ? 11.859 2.268 -11.773 1 96.44 111 TYR B CA 1
ATOM 3661 C C . TYR B 1 111 ? 12.383 1.268 -10.758 1 96.44 111 TYR B C 1
ATOM 3663 O O . TYR B 1 111 ? 13.016 0.272 -11.117 1 96.44 111 TYR B O 1
ATOM 3671 N N . VAL B 1 112 ? 12.109 1.595 -9.531 1 95.88 112 VAL B N 1
ATOM 3672 C CA . VAL B 1 112 ? 12.641 0.754 -8.461 1 95.88 112 VAL B CA 1
ATOM 3673 C C . VAL B 1 112 ? 11.547 0.457 -7.441 1 95.88 112 VAL B C 1
ATOM 3675 O O . VAL B 1 112 ? 10.555 1.183 -7.359 1 95.88 112 VAL B O 1
ATOM 3678 N N . PHE B 1 113 ? 11.711 -0.595 -6.75 1 95.81 113 PHE B N 1
ATOM 3679 C CA . PHE B 1 113 ? 10.898 -1.006 -5.609 1 95.81 113 PHE B CA 1
ATOM 3680 C C . PHE B 1 113 ? 11.773 -1.296 -4.395 1 95.81 113 PHE B C 1
ATOM 3682 O O . PHE B 1 113 ? 12.68 -2.133 -4.461 1 95.81 113 PHE B O 1
ATOM 3689 N N . VAL B 1 114 ? 11.531 -0.69 -3.324 1 94.69 114 VAL B N 1
ATOM 3690 C CA . VAL B 1 114 ? 12.32 -0.916 -2.113 1 94.69 114 VAL B CA 1
ATOM 3691 C C . VAL B 1 114 ? 11.688 -2.043 -1.294 1 94.69 114 VAL B C 1
ATOM 3693 O O . VAL B 1 114 ? 10.508 -1.979 -0.94 1 94.69 114 VAL B O 1
ATOM 3696 N N . VAL B 1 115 ? 12.477 -2.984 -0.95 1 95.94 115 VAL B N 1
ATOM 3697 C CA . VAL B 1 115 ? 12.008 -4.117 -0.155 1 95.94 115 VAL B CA 1
ATOM 3698 C C . VAL B 1 115 ? 11.766 -3.67 1.285 1 95.94 115 VAL B C 1
ATOM 3700 O O . VAL B 1 115 ? 12.711 -3.318 2 1 95.94 115 VAL B O 1
ATOM 3703 N N . SER B 1 116 ? 10.555 -3.77 1.683 1 94.25 116 SER B N 1
ATOM 3704 C CA . SER B 1 116 ? 10.227 -3.418 3.059 1 94.25 116 SER B CA 1
ATOM 3705 C C . SER B 1 116 ? 10.492 -4.582 4.008 1 94.25 116 SER B C 1
ATOM 3707 O O . SER B 1 116 ? 10.633 -5.727 3.57 1 94.25 116 SER B O 1
ATOM 3709 N N . ALA B 1 117 ? 10.547 -4.301 5.316 1 94 117 ALA B N 1
ATOM 3710 C CA . ALA B 1 117 ? 10.648 -5.352 6.328 1 94 117 ALA B CA 1
ATOM 3711 C C . ALA B 1 117 ? 9.43 -6.27 6.289 1 94 117 ALA B C 1
ATOM 3713 O O . ALA B 1 117 ? 9.547 -7.477 6.52 1 94 117 ALA B O 1
ATOM 3714 N N . ALA B 1 118 ? 8.359 -5.668 6.023 1 93.94 118 ALA B N 1
ATOM 3715 C CA . ALA B 1 118 ? 7.113 -6.43 5.941 1 93.94 118 ALA B CA 1
ATOM 3716 C C . ALA B 1 118 ? 7.18 -7.465 4.82 1 93.94 118 ALA B C 1
ATOM 3718 O O . ALA B 1 118 ? 6.895 -8.641 5.039 1 93.94 118 ALA B O 1
ATOM 3719 N N . LEU B 1 119 ? 7.539 -7.043 3.637 1 96.5 119 LEU B N 1
ATOM 3720 C CA . LEU B 1 119 ? 7.668 -7.969 2.518 1 96.5 119 LEU B CA 1
ATOM 3721 C C . LEU B 1 119 ? 8.711 -9.047 2.818 1 96.5 119 LEU B C 1
ATOM 3723 O O . LEU B 1 119 ? 8.484 -10.227 2.551 1 96.5 119 LEU B O 1
ATOM 3727 N N . HIS B 1 120 ? 9.805 -8.609 3.377 1 97.31 120 HIS B N 1
ATOM 3728 C CA . HIS B 1 120 ? 10.875 -9.547 3.707 1 97.31 120 HIS B CA 1
ATOM 3729 C C . HIS B 1 120 ? 10.383 -10.648 4.637 1 97.31 120 HIS B C 1
ATOM 3731 O O . HIS B 1 120 ? 10.75 -11.812 4.473 1 97.31 120 HIS B O 1
ATOM 3737 N N . SER B 1 121 ? 9.539 -10.297 5.543 1 96.19 121 SER B N 1
ATOM 3738 C CA . SER B 1 121 ? 9.047 -11.25 6.531 1 96.19 121 SER B CA 1
ATOM 3739 C C . SER B 1 121 ? 8.125 -12.281 5.898 1 96.19 121 SER B C 1
ATOM 3741 O O . SER B 1 121 ? 7.855 -13.336 6.488 1 96.19 121 SER B O 1
ATOM 3743 N N . LEU B 1 122 ? 7.578 -12.008 4.754 1 97.31 122 LEU B N 1
ATOM 3744 C CA . LEU B 1 122 ? 6.66 -12.906 4.066 1 97.31 122 LEU B CA 1
ATOM 3745 C C . LEU B 1 122 ? 7.414 -13.844 3.129 1 97.31 122 LEU B C 1
ATOM 3747 O O . LEU B 1 122 ? 6.836 -14.789 2.592 1 97.31 122 LEU B O 1
ATOM 3751 N N . LEU B 1 123 ? 8.711 -13.586 2.893 1 97.81 123 LEU B N 1
ATOM 3752 C CA . LEU B 1 123 ? 9.492 -14.438 2 1 97.81 123 LEU B CA 1
ATOM 3753 C C . LEU B 1 123 ? 9.75 -15.797 2.629 1 97.81 123 LEU B C 1
ATOM 3755 O O . LEU B 1 123 ? 9.984 -15.898 3.836 1 97.81 123 LEU B O 1
ATOM 3759 N N . PRO B 1 124 ? 9.664 -16.812 1.839 1 97.5 124 PRO B N 1
ATOM 3760 C CA . PRO B 1 124 ? 9.969 -18.141 2.373 1 97.5 124 PRO B CA 1
ATOM 3761 C C . PRO B 1 124 ? 11.453 -18.297 2.721 1 97.5 124 PRO B C 1
ATOM 3763 O O . PRO B 1 124 ? 12.289 -17.547 2.236 1 97.5 124 PRO B O 1
ATOM 3766 N N . ILE B 1 125 ? 11.719 -19.281 3.545 1 96.19 125 ILE B N 1
ATOM 3767 C CA . ILE B 1 125 ? 13.094 -19.625 3.904 1 96.19 125 ILE B CA 1
ATOM 3768 C C . ILE B 1 125 ? 13.773 -20.312 2.732 1 96.19 125 ILE B C 1
ATOM 3770 O O . ILE B 1 125 ? 14.922 -20.016 2.4 1 96.19 125 ILE B O 1
ATOM 3774 N N . LEU B 1 126 ? 12.969 -21.266 2.133 1 96.25 126 LEU B N 1
ATOM 3775 C CA . LEU B 1 126 ? 13.375 -21.953 0.905 1 96.25 126 LEU B CA 1
ATOM 3776 C C . LEU B 1 126 ? 12.312 -21.797 -0.179 1 96.25 126 LEU B C 1
ATOM 3778 O O . LEU B 1 126 ? 11.125 -21.703 0.122 1 96.25 126 LEU B O 1
ATOM 3782 N N . PRO B 1 127 ? 12.812 -21.703 -1.337 1 96.38 127 PRO B N 1
ATOM 3783 C CA . PRO B 1 127 ? 11.789 -21.672 -2.391 1 96.38 127 PRO B CA 1
ATOM 3784 C C . PRO B 1 127 ? 10.852 -22.875 -2.348 1 96.38 127 PRO B C 1
ATOM 3786 O O . PRO B 1 127 ? 11.281 -23.984 -2.012 1 96.38 127 PRO B O 1
ATOM 3789 N N . PRO B 1 128 ? 9.578 -22.672 -2.703 1 96.38 128 PRO B N 1
ATOM 3790 C CA . PRO B 1 128 ? 8.648 -23.812 -2.74 1 96.38 128 PRO B CA 1
ATOM 3791 C C . PRO B 1 128 ? 9.133 -24.938 -3.65 1 96.38 128 PRO B C 1
ATOM 3793 O O . PRO B 1 128 ? 9.766 -24.672 -4.676 1 96.38 128 PRO B O 1
ATOM 3796 N N . PHE B 1 129 ? 8.891 -26.156 -3.27 1 95.44 129 PHE B N 1
ATOM 3797 C CA . PHE B 1 129 ? 9.148 -27.391 -4.004 1 95.44 129 PHE B CA 1
ATOM 3798 C C . PHE B 1 129 ? 10.641 -27.625 -4.172 1 95.44 129 PHE B C 1
ATOM 3800 O O . PHE B 1 129 ? 11.07 -28.281 -5.125 1 95.44 129 PHE B O 1
ATOM 3807 N N . HIS B 1 130 ? 11.359 -26.922 -3.336 1 91.12 130 HIS B N 1
ATOM 3808 C CA . HIS B 1 130 ? 12.797 -27.156 -3.389 1 91.12 130 HIS B CA 1
ATOM 3809 C C . HIS B 1 130 ? 13.133 -28.625 -3.23 1 91.12 130 HIS B C 1
ATOM 3811 O O . HIS B 1 130 ? 12.703 -29.266 -2.266 1 91.12 130 HIS B O 1
ATOM 3817 N N . GLY B 1 131 ? 13.812 -29.125 -4.195 1 90.62 131 GLY B N 1
ATOM 3818 C CA . GLY B 1 131 ? 14.25 -30.5 -4.129 1 90.62 131 GLY B CA 1
ATOM 3819 C C . GLY B 1 131 ? 13.172 -31.5 -4.508 1 90.62 131 GLY B C 1
ATOM 3820 O O . GLY B 1 131 ? 13.367 -32.719 -4.41 1 90.62 131 GLY B O 1
ATOM 3821 N N . ARG B 1 132 ? 12.109 -31.047 -4.938 1 95.12 132 ARG B N 1
ATOM 3822 C CA . ARG B 1 132 ? 11.008 -31.938 -5.301 1 95.12 132 ARG B CA 1
ATOM 3823 C C . ARG B 1 132 ? 10.961 -32.156 -6.809 1 95.12 132 ARG B C 1
ATOM 3825 O O . ARG B 1 132 ? 11.492 -31.359 -7.578 1 95.12 132 ARG B O 1
ATOM 3832 N N . HIS B 1 133 ? 10.43 -33.312 -7.164 1 96.94 133 HIS B N 1
ATOM 3833 C CA . HIS B 1 133 ? 10.211 -33.719 -8.547 1 96.94 133 HIS B CA 1
ATOM 3834 C C . HIS B 1 133 ? 8.906 -34.5 -8.695 1 96.94 133 HIS B C 1
ATOM 3836 O O . HIS B 1 133 ? 8.57 -35.344 -7.836 1 96.94 133 HIS B O 1
ATOM 3842 N N . PHE B 1 134 ? 8.219 -34.25 -9.727 1 98.06 134 PHE B N 1
ATOM 3843 C CA . PHE B 1 134 ? 6.91 -34.875 -9.922 1 98.06 134 PHE B CA 1
ATOM 3844 C C . PHE B 1 134 ? 6.883 -35.688 -11.203 1 98.06 134 PHE B C 1
ATOM 3846 O O . PHE B 1 134 ? 7.555 -35.344 -12.18 1 98.06 134 PHE B O 1
ATOM 3853 N N . ASN B 1 135 ? 6.078 -36.719 -11.195 1 98 135 ASN B N 1
ATOM 3854 C CA . ASN B 1 135 ? 5.961 -37.531 -12.391 1 98 135 ASN B CA 1
ATOM 3855 C C . ASN B 1 135 ? 5.086 -36.875 -13.453 1 98 135 ASN B C 1
ATOM 3857 O O . ASN B 1 135 ? 5.484 -36.781 -14.617 1 98 135 ASN B O 1
ATOM 3861 N N . SER B 1 136 ? 3.922 -36.438 -13.008 1 98.38 136 SER B N 1
ATOM 3862 C CA . SER B 1 136 ? 2.977 -35.875 -13.953 1 98.38 136 SER B CA 1
ATOM 3863 C C . SER B 1 136 ? 2.488 -34.5 -13.484 1 98.38 136 SER B C 1
ATOM 3865 O O . SER B 1 136 ? 2.16 -34.344 -12.312 1 98.38 136 SER B O 1
ATOM 3867 N N . CYS B 1 137 ? 2.523 -33.594 -14.406 1 98.62 137 CYS B N 1
ATOM 3868 C CA . CYS B 1 137 ? 1.998 -32.25 -14.148 1 98.62 137 CYS B CA 1
ATOM 3869 C C . CYS B 1 137 ? 0.901 -31.906 -15.141 1 98.62 137 CYS B C 1
ATOM 3871 O O . CYS B 1 137 ? 0.965 -32.281 -16.312 1 98.62 137 CYS B O 1
ATOM 3873 N N . ALA B 1 138 ? -0.12 -31.219 -14.664 1 98.88 138 ALA B N 1
ATOM 3874 C CA . ALA B 1 138 ? -1.12 -30.547 -15.492 1 98.88 138 ALA B CA 1
ATOM 3875 C C . ALA B 1 138 ? -0.994 -29.031 -15.391 1 98.88 138 ALA B C 1
ATOM 3877 O O . ALA B 1 138 ? -0.968 -28.469 -14.289 1 98.88 138 ALA B O 1
ATOM 3878 N N . VAL B 1 139 ? -0.788 -28.375 -16.5 1 98.88 139 VAL B N 1
ATOM 3879 C CA . VAL B 1 139 ? -0.839 -26.922 -16.578 1 98.88 139 VAL B CA 1
ATOM 3880 C C . VAL B 1 139 ? -2.168 -26.484 -17.188 1 98.88 139 VAL B C 1
ATOM 3882 O O . VAL B 1 139 ? -2.477 -26.812 -18.328 1 98.88 139 VAL B O 1
ATOM 3885 N N . VAL B 1 140 ? -2.906 -25.734 -16.391 1 98.88 140 VAL B N 1
ATOM 3886 C CA . VAL B 1 140 ? -4.273 -25.406 -16.781 1 98.88 140 VAL B CA 1
ATOM 3887 C C . VAL B 1 140 ? -4.379 -23.906 -17.078 1 98.88 140 VAL B C 1
ATOM 3889 O O . VAL B 1 140 ? -4.199 -23.078 -16.188 1 98.88 140 VAL B O 1
ATOM 3892 N N . GLY B 1 141 ? -4.641 -23.562 -18.375 1 98.38 141 GLY B N 1
ATOM 3893 C CA . GLY B 1 141 ? -4.887 -22.188 -18.797 1 98.38 141 GLY B CA 1
ATOM 3894 C C . GLY B 1 141 ? -6.336 -21.766 -18.641 1 98.38 141 GLY B C 1
ATOM 3895 O O . GLY B 1 141 ? -7.105 -22.422 -17.922 1 98.38 141 GLY B O 1
ATOM 3896 N N . ASN B 1 142 ? -6.645 -20.703 -19.312 1 96.75 142 ASN B N 1
ATOM 3897 C CA . ASN B 1 142 ? -7.953 -20.094 -19.094 1 96.75 142 ASN B CA 1
ATOM 3898 C C . ASN B 1 142 ? -8.812 -20.141 -20.359 1 96.75 142 ASN B C 1
ATOM 3900 O O . ASN B 1 142 ? -9.938 -19.656 -20.375 1 96.75 142 ASN B O 1
ATOM 3904 N N . GLY B 1 143 ? -8.359 -20.719 -21.391 1 95.06 143 GLY B N 1
ATOM 3905 C CA . GLY B 1 143 ? -8.984 -20.609 -22.688 1 95.06 143 GLY B CA 1
ATOM 3906 C C . GLY B 1 143 ? -10.391 -21.172 -22.734 1 95.06 143 GLY B C 1
ATOM 3907 O O . GLY B 1 143 ? -10.688 -22.156 -22.047 1 95.06 143 GLY B O 1
ATOM 3908 N N . GLY B 1 144 ? -11.125 -20.562 -23.609 1 94.06 144 GLY B N 1
ATOM 3909 C CA . GLY B 1 144 ? -12.492 -21.016 -23.812 1 94.06 144 GLY B CA 1
ATOM 3910 C C . GLY B 1 144 ? -12.578 -22.406 -24.406 1 94.06 144 GLY B C 1
ATOM 3911 O O . GLY B 1 144 ? -13.617 -23.062 -24.328 1 94.06 144 GLY B O 1
ATOM 3912 N N . VAL B 1 145 ? -11.516 -22.906 -24.906 1 92.81 145 VAL B N 1
ATOM 3913 C CA . VAL B 1 145 ? -11.461 -24.234 -25.5 1 92.81 145 VAL B CA 1
ATOM 3914 C C . VAL B 1 145 ? -11.734 -25.297 -24.453 1 92.81 145 VAL B C 1
ATOM 3916 O O . VAL B 1 145 ? -12.078 -26.438 -24.781 1 92.81 145 VAL B O 1
ATOM 3919 N N . LEU B 1 146 ? -11.703 -24.875 -23.203 1 95.56 146 LEU B N 1
ATOM 3920 C CA . LEU B 1 146 ? -11.953 -25.797 -22.109 1 95.56 146 LEU B CA 1
ATOM 3921 C C . LEU B 1 146 ? -13.445 -25.984 -21.875 1 95.56 146 LEU B C 1
ATOM 3923 O O . LEU B 1 146 ? -13.867 -26.922 -21.188 1 95.56 146 LEU B O 1
ATOM 3927 N N . THR B 1 147 ? -14.203 -25.062 -22.406 1 92.69 147 THR B N 1
ATOM 3928 C CA . THR B 1 147 ? -15.641 -25.125 -22.188 1 92.69 147 THR B CA 1
ATOM 3929 C C . THR B 1 147 ? -16.219 -26.406 -22.797 1 92.69 147 THR B C 1
ATOM 3931 O O . THR B 1 147 ? -16.141 -26.625 -24 1 92.69 147 THR B O 1
ATOM 3934 N N . GLY B 1 148 ? -16.766 -27.219 -21.953 1 91.62 148 GLY B N 1
ATOM 3935 C CA . GLY B 1 148 ? -17.375 -28.453 -22.406 1 91.62 148 GLY B CA 1
ATOM 3936 C C . GLY B 1 148 ? -16.359 -29.531 -22.719 1 91.62 148 GLY B C 1
ATOM 3937 O O . GLY B 1 148 ? -16.719 -30.578 -23.266 1 91.62 148 GLY B O 1
ATOM 3938 N N . SER B 1 149 ? -15.148 -29.391 -22.344 1 93.38 149 SER B N 1
ATOM 3939 C CA . SER B 1 149 ? -14.094 -30.328 -22.688 1 93.38 149 SER B CA 1
ATOM 3940 C C . SER B 1 149 ? -14.18 -31.594 -21.844 1 93.38 149 SER B C 1
ATOM 3942 O O . SER B 1 149 ? -13.742 -32.656 -22.281 1 93.38 149 SER B O 1
ATOM 3944 N N . GLY B 1 150 ? -14.719 -31.438 -20.594 1 95.88 150 GLY B N 1
ATOM 3945 C CA . GLY B 1 150 ? -14.82 -32.562 -19.703 1 95.88 150 GLY B CA 1
ATOM 3946 C C . GLY B 1 150 ? -13.469 -33.062 -19.219 1 95.88 150 GLY B C 1
ATOM 3947 O O . GLY B 1 150 ? -13.305 -34.25 -18.922 1 95.88 150 GLY B O 1
ATOM 3948 N N . CYS B 1 151 ? -12.469 -32.25 -19.109 1 97.38 151 CYS B N 1
ATOM 3949 C CA . CYS B 1 151 ? -11.109 -32.688 -18.797 1 97.38 151 CYS B CA 1
ATOM 3950 C C . CYS B 1 151 ? -10.844 -32.656 -17.297 1 97.38 151 CYS B C 1
ATOM 3952 O O . CYS B 1 151 ? -9.742 -32.969 -16.844 1 97.38 151 CYS B O 1
ATOM 3954 N N . GLY B 1 152 ? -11.82 -32.312 -16.484 1 98.19 152 GLY B N 1
ATOM 3955 C CA . GLY B 1 152 ? -11.648 -32.062 -15.07 1 98.19 152 GLY B CA 1
ATOM 3956 C C . GLY B 1 152 ? -11.039 -33.219 -14.328 1 98.19 152 GLY B C 1
ATOM 3957 O O . GLY B 1 152 ? -10.039 -33.094 -13.633 1 98.19 152 GLY B O 1
ATOM 3958 N N . GLN B 1 153 ? -11.578 -34.375 -14.484 1 97.25 153 GLN B N 1
ATOM 3959 C CA . GLN B 1 153 ? -11.094 -35.562 -13.789 1 97.25 153 GLN B CA 1
ATOM 3960 C C . GLN B 1 153 ? -9.664 -35.906 -14.195 1 97.25 153 GLN B C 1
ATOM 3962 O O . GLN B 1 153 ? -8.836 -36.219 -13.344 1 97.25 153 GLN B O 1
ATOM 3967 N N . ARG B 1 154 ? -9.406 -35.812 -15.422 1 97.31 154 ARG B N 1
ATOM 3968 C CA . ARG B 1 154 ? -8.062 -36.094 -15.922 1 97.31 154 ARG B CA 1
ATOM 3969 C C . ARG B 1 154 ? -7.055 -35.125 -15.336 1 97.31 154 ARG B C 1
ATOM 3971 O O . ARG B 1 154 ? -5.961 -35.531 -14.93 1 97.31 154 ARG B O 1
ATOM 3978 N N . ILE B 1 155 ? -7.355 -33.906 -15.281 1 98.56 155 ILE B N 1
ATOM 3979 C CA . ILE B 1 155 ? -6.492 -32.875 -14.719 1 98.56 155 ILE B CA 1
ATOM 3980 C C . ILE B 1 155 ? -6.18 -33.188 -13.258 1 98.56 155 ILE B C 1
ATOM 3982 O O . ILE B 1 155 ? -5.02 -33.156 -12.844 1 98.56 155 ILE B O 1
ATOM 3986 N N . ASP B 1 156 ? -7.188 -33.656 -12.508 1 98.38 156 ASP B N 1
ATOM 3987 C CA . ASP B 1 156 ? -7.07 -33.844 -11.07 1 98.38 156 ASP B CA 1
ATOM 3988 C C . ASP B 1 156 ? -6.277 -35.094 -10.75 1 98.38 156 ASP B C 1
ATOM 3990 O O . ASP B 1 156 ? -5.875 -35.312 -9.602 1 98.38 156 ASP B O 1
ATOM 3994 N N . THR B 1 157 ? -5.914 -35.906 -11.75 1 97.81 157 THR B N 1
ATOM 3995 C CA . THR B 1 157 ? -5.137 -37.125 -11.516 1 97.81 157 THR B CA 1
ATOM 3996 C C . THR B 1 157 ? -3.641 -36.812 -11.547 1 97.81 157 THR B C 1
ATOM 3998 O O . THR B 1 157 ? -2.83 -37.625 -11.102 1 97.81 157 THR B O 1
ATOM 4001 N N . ALA B 1 158 ? -3.23 -35.656 -12.07 1 98.38 158 ALA B N 1
ATOM 4002 C CA . ALA B 1 158 ? -1.817 -35.281 -12.141 1 98.38 158 ALA B CA 1
ATOM 4003 C C . ALA B 1 158 ? -1.219 -35.156 -10.742 1 98.38 158 ALA B C 1
ATOM 4005 O O . ALA B 1 158 ? -1.92 -34.812 -9.789 1 98.38 158 ALA B O 1
ATOM 4006 N N . ASP B 1 159 ? 0.08 -35.375 -10.578 1 98.19 159 ASP B N 1
ATOM 4007 C CA . ASP B 1 159 ? 0.796 -35.219 -9.312 1 98.19 159 ASP B CA 1
ATOM 4008 C C . ASP B 1 159 ? 0.872 -33.75 -8.906 1 98.19 159 ASP B C 1
ATOM 4010 O O . ASP B 1 159 ? 0.923 -33.438 -7.711 1 98.19 159 ASP B O 1
ATOM 4014 N N . PHE B 1 160 ? 0.958 -32.969 -9.82 1 98.31 160 PHE B N 1
ATOM 4015 C CA . PHE B 1 160 ? 1.157 -31.547 -9.617 1 98.31 160 PHE B CA 1
ATOM 4016 C C . PHE B 1 160 ? 0.32 -30.75 -10.609 1 98.31 160 PHE B C 1
ATOM 4018 O O . PHE B 1 160 ? 0.476 -30.875 -11.82 1 98.31 160 PHE B O 1
ATOM 4025 N N . VAL B 1 161 ? -0.584 -29.859 -10.078 1 98.88 161 VAL B N 1
ATOM 4026 C CA . VAL B 1 161 ? -1.492 -29.109 -10.93 1 98.88 161 VAL B CA 1
ATOM 4027 C C . VAL B 1 161 ? -1.188 -27.609 -10.812 1 98.88 161 VAL B C 1
ATOM 4029 O O . VAL B 1 161 ? -1.341 -27.031 -9.742 1 98.88 161 VAL B O 1
ATOM 4032 N N . ILE B 1 162 ? -0.769 -27 -11.906 1 98.88 162 ILE B N 1
ATOM 4033 C CA . ILE B 1 162 ? -0.5 -25.562 -12 1 98.88 162 ILE B CA 1
ATOM 4034 C C . ILE B 1 162 ? -1.666 -24.859 -12.688 1 98.88 162 ILE B C 1
ATOM 4036 O O . ILE B 1 162 ? -2.059 -25.25 -13.797 1 98.88 162 ILE B O 1
ATOM 4040 N N . ARG B 1 163 ? -2.199 -23.844 -12.039 1 98.69 163 ARG B N 1
ATOM 4041 C CA . ARG B 1 163 ? -3.287 -23.094 -12.641 1 98.69 163 ARG B CA 1
ATOM 4042 C C . ARG B 1 163 ? -2.869 -21.641 -12.898 1 98.69 163 ARG B C 1
ATOM 4044 O O . ARG B 1 163 ? -2.178 -21.031 -12.078 1 98.69 163 ARG B O 1
ATOM 4051 N N . CYS B 1 164 ? -3.367 -21.094 -14.031 1 98.38 164 CYS B N 1
ATOM 4052 C CA . CYS B 1 164 ? -2.99 -19.734 -14.422 1 98.38 164 CYS B CA 1
ATOM 4053 C C . CYS B 1 164 ? -4.023 -18.719 -13.945 1 98.38 164 CYS B C 1
ATOM 4055 O O . CYS B 1 164 ? -5.227 -18.969 -14.039 1 98.38 164 CYS B O 1
ATOM 4057 N N . ASN B 1 165 ? -3.586 -17.656 -13.383 1 97.12 165 ASN B N 1
ATOM 4058 C CA . ASN B 1 165 ? -4.289 -16.391 -13.219 1 97.12 165 ASN B CA 1
ATOM 4059 C C . ASN B 1 165 ? -5.395 -16.484 -12.172 1 97.12 165 ASN B C 1
ATOM 4061 O O . ASN B 1 165 ? -6.438 -15.844 -12.297 1 97.12 165 ASN B O 1
ATOM 4065 N N . PHE B 1 166 ? -5.133 -17.359 -11.266 1 98.12 166 PHE B N 1
ATOM 4066 C CA . PHE B 1 166 ? -6.062 -17.406 -10.148 1 98.12 166 PHE B CA 1
ATOM 4067 C C . PHE B 1 166 ? -7.488 -17.641 -10.641 1 98.12 166 PHE B C 1
ATOM 4069 O O . PHE B 1 166 ? -8.445 -17.109 -10.078 1 98.12 166 PHE B O 1
ATOM 4076 N N . ALA B 1 167 ? -7.633 -18.484 -11.695 1 97.19 167 ALA B N 1
ATOM 4077 C CA . ALA B 1 167 ? -8.93 -18.75 -12.312 1 97.19 167 ALA B CA 1
ATOM 4078 C C . ALA B 1 167 ? -9.805 -19.594 -11.391 1 97.19 167 ALA B C 1
ATOM 4080 O O . ALA B 1 167 ? -9.305 -20.453 -10.656 1 97.19 167 ALA B O 1
ATOM 4081 N N . PRO B 1 168 ? -11.109 -19.375 -11.477 1 95.5 168 PRO B N 1
ATOM 4082 C CA . PRO B 1 168 ? -12.023 -20.156 -10.641 1 95.5 168 PRO B CA 1
ATOM 4083 C C . PRO B 1 168 ? -12.156 -21.594 -11.102 1 95.5 168 PRO B C 1
ATOM 4085 O O . PRO B 1 168 ? -12.07 -21.875 -12.297 1 95.5 168 PRO B O 1
ATOM 4088 N N . THR B 1 169 ? -12.336 -22.422 -10.133 1 96.94 169 THR B N 1
ATOM 4089 C CA . THR B 1 169 ? -12.633 -23.812 -10.453 1 96.94 169 THR B CA 1
ATOM 4090 C C . THR B 1 169 ? -14.07 -24.172 -10.055 1 96.94 169 THR B C 1
ATOM 4092 O O . THR B 1 169 ? -14.695 -25.031 -10.672 1 96.94 169 THR B O 1
ATOM 4095 N N . THR B 1 170 ? -14.539 -23.438 -9.016 1 95.12 170 THR B N 1
ATOM 4096 C CA . THR B 1 170 ? -15.914 -23.672 -8.578 1 95.12 170 THR B CA 1
ATOM 4097 C C . THR B 1 170 ? -16.891 -23.359 -9.695 1 95.12 170 THR B C 1
ATOM 4099 O O . THR B 1 170 ? -16.844 -22.281 -10.289 1 95.12 170 THR B O 1
ATOM 4102 N N . GLY B 1 171 ? -17.781 -24.234 -9.977 1 94.88 171 GLY B N 1
ATOM 4103 C CA . GLY B 1 171 ? -18.734 -24.062 -11.062 1 94.88 171 GLY B CA 1
ATOM 4104 C C . GLY B 1 171 ? -18.219 -24.594 -12.391 1 94.88 171 GLY B C 1
ATOM 4105 O O . GLY B 1 171 ? -18.984 -24.719 -13.352 1 94.88 171 GLY B O 1
ATOM 4106 N N . TYR B 1 172 ? -16.938 -25.016 -12.445 1 97.19 172 TYR B N 1
ATOM 4107 C CA . TYR B 1 172 ? -16.328 -25.438 -13.695 1 97.19 172 TYR B CA 1
ATOM 4108 C C . TYR B 1 172 ? -15.562 -26.734 -13.523 1 97.19 172 TYR B C 1
ATOM 4110 O O . TYR B 1 172 ? -14.773 -27.125 -14.391 1 97.19 172 TYR B O 1
ATOM 4118 N N . VAL B 1 173 ? -15.758 -27.438 -12.5 1 97.81 173 VAL B N 1
ATOM 4119 C CA . VAL B 1 173 ? -14.953 -28.562 -12.055 1 97.81 173 VAL B CA 1
ATOM 4120 C C . VAL B 1 173 ? -15 -29.672 -13.117 1 97.81 173 VAL B C 1
ATOM 4122 O O . VAL B 1 173 ? -14.016 -30.375 -13.328 1 97.81 173 VAL B O 1
ATOM 4125 N N . HIS B 1 174 ? -16.062 -29.812 -13.812 1 97.94 174 HIS B N 1
ATOM 4126 C CA . HIS B 1 174 ? -16.203 -30.859 -14.82 1 97.94 174 HIS B CA 1
ATOM 4127 C C . HIS B 1 174 ? -15.188 -30.672 -15.945 1 97.94 174 HIS B C 1
ATOM 4129 O O . HIS B 1 174 ? -14.664 -31.641 -16.484 1 97.94 174 HIS B O 1
ATOM 4135 N N . ASP B 1 175 ? -14.938 -29.438 -16.281 1 97.62 175 ASP B N 1
ATOM 4136 C CA . ASP B 1 175 ? -14.086 -29.125 -17.422 1 97.62 175 ASP B CA 1
ATOM 4137 C C . ASP B 1 175 ? -12.641 -28.891 -16.984 1 97.62 175 ASP B C 1
ATOM 4139 O O . ASP B 1 175 ? -11.703 -29.234 -17.703 1 97.62 175 ASP B O 1
ATOM 4143 N N . VAL B 1 176 ? -12.469 -28.359 -15.773 1 98.5 176 VAL B N 1
ATOM 4144 C CA . VAL B 1 176 ? -11.125 -27.859 -15.492 1 98.5 176 VAL B CA 1
ATOM 4145 C C . VAL B 1 176 ? -10.586 -28.516 -14.227 1 98.5 176 VAL B C 1
ATOM 4147 O O . VAL B 1 176 ? -9.422 -28.312 -13.859 1 98.5 176 VAL B O 1
ATOM 4150 N N . GLY B 1 177 ? -11.312 -29.281 -13.531 1 98.06 177 GLY B N 1
ATOM 4151 C CA . GLY B 1 177 ? -10.891 -29.875 -12.273 1 98.06 177 GLY B CA 1
ATOM 4152 C C . GLY B 1 177 ? -10.883 -28.891 -11.125 1 98.06 177 GLY B C 1
ATOM 4153 O O . GLY B 1 177 ? -11.375 -27.766 -11.266 1 98.06 177 GLY B O 1
ATOM 4154 N N . ASN B 1 178 ? -10.367 -29.406 -9.914 1 97.38 178 ASN B N 1
ATOM 4155 C CA . ASN B 1 178 ? -10.406 -28.562 -8.719 1 97.38 178 ASN B CA 1
ATOM 4156 C C . ASN B 1 178 ? -9.047 -28.531 -8.016 1 97.38 178 ASN B C 1
ATOM 4158 O O . ASN B 1 178 ? -8.758 -27.609 -7.262 1 97.38 178 ASN B O 1
ATOM 4162 N N . ARG B 1 179 ? -8.273 -29.531 -8.164 1 97.69 179 ARG B N 1
ATOM 4163 C CA . ARG B 1 179 ? -6.977 -29.609 -7.496 1 97.69 179 ARG B CA 1
ATOM 4164 C C . ARG B 1 179 ? -6.051 -28.484 -7.965 1 97.69 179 ARG B C 1
ATOM 4166 O O . ARG B 1 179 ? -6.012 -28.172 -9.148 1 97.69 179 ARG B O 1
ATOM 4173 N N . THR B 1 180 ? -5.352 -27.859 -6.961 1 98.56 180 THR B N 1
ATOM 4174 C CA . THR B 1 180 ? -4.402 -26.797 -7.273 1 98.56 180 THR B CA 1
ATOM 4175 C C . THR B 1 180 ? -3.146 -26.938 -6.418 1 98.56 180 THR B C 1
ATOM 4177 O O . THR B 1 180 ? -3.219 -26.906 -5.188 1 98.56 180 THR B O 1
ATOM 4180 N N . SER B 1 181 ? -2.045 -27.156 -7.027 1 98.38 181 SER B N 1
ATOM 4181 C CA . SER B 1 181 ? -0.757 -27.156 -6.34 1 98.38 181 SER B CA 1
ATOM 4182 C C . SER B 1 181 ? -0.112 -25.781 -6.363 1 98.38 181 SER B C 1
ATOM 4184 O O . SER B 1 181 ? 0.537 -25.375 -5.395 1 98.38 181 SER B O 1
ATOM 4186 N N . LEU B 1 182 ? -0.236 -25.125 -7.406 1 98.75 182 LEU B N 1
ATOM 4187 C CA . LEU B 1 182 ? 0.284 -23.781 -7.617 1 98.75 182 LEU B CA 1
ATOM 4188 C C . LEU B 1 182 ? -0.651 -22.969 -8.508 1 98.75 182 LEU B C 1
ATOM 4190 O O . LEU B 1 182 ? -1.178 -23.484 -9.492 1 98.75 182 LEU B O 1
ATOM 4194 N N . THR B 1 183 ? -0.935 -21.734 -8.094 1 98.81 183 THR B N 1
ATOM 4195 C CA . THR B 1 183 ? -1.664 -20.828 -8.969 1 98.81 183 THR B CA 1
ATOM 4196 C C . THR B 1 183 ? -0.95 -19.484 -9.062 1 98.81 183 THR B C 1
ATOM 4198 O O . THR B 1 183 ? -0.356 -19.016 -8.086 1 98.81 183 THR B O 1
ATOM 4201 N N . THR B 1 184 ? -0.948 -18.938 -10.25 1 98.69 184 THR B N 1
ATOM 4202 C CA . THR B 1 184 ? -0.374 -17.609 -10.422 1 98.69 184 THR B CA 1
ATOM 4203 C C . THR B 1 184 ? -1.366 -16.531 -10 1 98.69 184 THR B C 1
ATOM 4205 O O . THR B 1 184 ? -2.574 -16.688 -10.188 1 98.69 184 THR B O 1
ATOM 4208 N N . PHE B 1 185 ? -0.832 -15.539 -9.414 1 98.25 185 PHE B N 1
ATOM 4209 C CA . PHE B 1 185 ? -1.641 -14.414 -8.969 1 98.25 185 PHE B CA 1
ATOM 4210 C C . PHE B 1 185 ? -0.964 -13.086 -9.312 1 98.25 185 PHE B C 1
ATOM 4212 O O . PHE B 1 185 ? -0.144 -12.586 -8.547 1 98.25 185 PHE B O 1
ATOM 4219 N N . ASN B 1 186 ? -1.388 -12.586 -10.43 1 95.44 186 ASN B N 1
ATOM 4220 C CA . ASN B 1 186 ? -0.926 -11.242 -10.758 1 95.44 186 ASN B CA 1
ATOM 4221 C C . ASN B 1 186 ? -1.56 -10.195 -9.844 1 95.44 186 ASN B C 1
ATOM 4223 O O . ASN B 1 186 ? -2.783 -10.148 -9.703 1 95.44 186 ASN B O 1
ATOM 4227 N N . PRO B 1 187 ? -0.777 -9.281 -9.312 1 95.06 187 PRO B N 1
ATOM 4228 C CA . PRO B 1 187 ? -1.314 -8.297 -8.375 1 95.06 187 PRO B CA 1
ATOM 4229 C C . PRO B 1 187 ? -2.457 -7.48 -8.961 1 95.06 187 PRO B C 1
ATOM 4231 O O . PRO B 1 187 ? -3.338 -7.02 -8.234 1 95.06 187 PRO B O 1
ATOM 4234 N N . SER B 1 188 ? -2.512 -7.316 -10.266 1 91.31 188 SER B N 1
ATOM 4235 C CA . SER B 1 188 ? -3.555 -6.52 -10.906 1 91.31 188 SER B CA 1
ATOM 4236 C C . SER B 1 188 ? -4.934 -7.133 -10.68 1 91.31 188 SER B C 1
ATOM 4238 O O . SER B 1 188 ? -5.953 -6.473 -10.883 1 91.31 188 SER B O 1
ATOM 4240 N N . ILE B 1 189 ? -4.977 -8.383 -10.242 1 94.94 189 ILE B N 1
ATOM 4241 C CA . ILE B 1 189 ? -6.23 -9.078 -9.969 1 94.94 189 ILE B CA 1
ATOM 4242 C C . ILE B 1 189 ? -6.957 -8.391 -8.812 1 94.94 189 ILE B C 1
ATOM 4244 O O . ILE B 1 189 ? -8.188 -8.359 -8.773 1 94.94 189 ILE B O 1
ATOM 4248 N N . ILE B 1 190 ? -6.238 -7.773 -7.91 1 94.75 190 ILE B N 1
ATOM 4249 C CA . ILE B 1 190 ? -6.801 -7.133 -6.727 1 94.75 190 ILE B CA 1
ATOM 4250 C C . ILE B 1 190 ? -7.648 -5.93 -7.141 1 94.75 190 ILE B C 1
ATOM 4252 O O . ILE B 1 190 ? -8.742 -5.727 -6.617 1 94.75 190 ILE B O 1
ATOM 4256 N N . ASP B 1 191 ? -7.195 -5.137 -8.023 1 88.19 191 ASP B N 1
ATOM 4257 C CA . ASP B 1 191 ? -7.898 -3.936 -8.461 1 88.19 191 ASP B CA 1
ATOM 4258 C C . ASP B 1 191 ? -9.195 -4.293 -9.195 1 88.19 191 ASP B C 1
ATOM 4260 O O . ASP B 1 191 ? -10.227 -3.658 -8.977 1 88.19 191 ASP B O 1
ATOM 4264 N N . GLY B 1 192 ? -9.164 -5.25 -10.031 1 86.81 192 GLY B N 1
ATOM 4265 C CA . GLY B 1 192 ? -10.32 -5.605 -10.836 1 86.81 192 GLY B CA 1
ATOM 4266 C C . GLY B 1 192 ? -11.32 -6.477 -10.094 1 86.81 192 GLY B C 1
ATOM 4267 O O . GLY B 1 192 ? -12.43 -6.035 -9.797 1 86.81 192 GLY B O 1
ATOM 4268 N N . ARG B 1 193 ? -10.875 -7.539 -9.547 1 92.31 193 ARG B N 1
ATOM 4269 C CA . ARG B 1 193 ? -11.781 -8.57 -9.047 1 92.31 193 ARG B CA 1
ATOM 4270 C C . ARG B 1 193 ? -12.109 -8.344 -7.574 1 92.31 193 ARG B C 1
ATOM 4272 O O . ARG B 1 193 ? -13.18 -8.734 -7.109 1 92.31 193 ARG B O 1
ATOM 4279 N N . TYR B 1 194 ? -11.281 -7.645 -6.871 1 96.69 194 TYR B N 1
ATOM 4280 C CA . TYR B 1 194 ? -11.5 -7.512 -5.434 1 96.69 194 TYR B CA 1
ATOM 4281 C C . TYR B 1 194 ? -11.508 -6.047 -5.016 1 96.69 194 TYR B C 1
ATOM 4283 O O . TYR B 1 194 ? -11.148 -5.711 -3.887 1 96.69 194 TYR B O 1
ATOM 4291 N N . GLY B 1 195 ? -11.758 -5.184 -5.828 1 94.12 195 GLY B N 1
ATOM 4292 C CA . GLY B 1 195 ? -12.008 -3.779 -5.543 1 94.12 195 GLY B CA 1
ATOM 4293 C C . GLY B 1 195 ? -10.844 -3.102 -4.836 1 94.12 195 GLY B C 1
ATOM 4294 O O . GLY B 1 195 ? -11.055 -2.232 -3.988 1 94.12 195 GLY B O 1
ATOM 4295 N N . GLY B 1 196 ? -9.695 -3.605 -5.004 1 93.81 196 GLY B N 1
ATOM 4296 C CA . GLY B 1 196 ? -8.531 -3.014 -4.375 1 93.81 196 GLY B CA 1
ATOM 4297 C C . GLY B 1 196 ? -8.445 -3.295 -2.887 1 93.81 196 GLY B C 1
ATOM 4298 O O . GLY B 1 196 ? -7.633 -2.689 -2.18 1 93.81 196 GLY B O 1
ATOM 4299 N N . LEU B 1 197 ? -9.391 -4.094 -2.367 1 96.12 197 LEU B N 1
ATOM 4300 C CA . LEU B 1 197 ? -9.492 -4.445 -0.955 1 96.12 197 LEU B CA 1
ATOM 4301 C C . LEU B 1 197 ? -9.875 -3.232 -0.118 1 96.12 197 LEU B C 1
ATOM 4303 O O . LEU B 1 197 ? -9.367 -3.051 0.992 1 96.12 197 LEU B O 1
ATOM 4307 N N . LEU B 1 198 ? -10.742 -2.504 -0.599 1 95.5 198 LEU B N 1
ATOM 4308 C CA . LEU B 1 198 ? -11.086 -1.238 0.038 1 95.5 198 LEU B CA 1
ATOM 4309 C C . LEU B 1 198 ? -12.312 -1.398 0.93 1 95.5 198 LEU B C 1
ATOM 4311 O O . LEU B 1 198 ? -12.672 -0.479 1.669 1 95.5 198 LEU B O 1
ATOM 4315 N N . THR B 1 199 ? -12.984 -2.51 0.862 1 96.31 199 THR B N 1
ATOM 4316 C CA . THR B 1 199 ? -14.141 -2.777 1.71 1 96.31 199 THR B CA 1
ATOM 4317 C C . THR B 1 199 ? -13.945 -4.07 2.496 1 96.31 199 THR B C 1
ATOM 4319 O O . THR B 1 199 ? -13.164 -4.934 2.096 1 96.31 199 THR B O 1
ATOM 4322 N N . ALA B 1 200 ? -14.711 -4.133 3.584 1 94.75 200 ALA B N 1
ATOM 4323 C CA . ALA B 1 200 ? -14.656 -5.355 4.383 1 94.75 200 ALA B CA 1
ATOM 4324 C C . ALA B 1 200 ? -15.109 -6.562 3.564 1 94.75 200 ALA B C 1
ATOM 4326 O O . ALA B 1 200 ? -14.539 -7.648 3.682 1 94.75 200 ALA B O 1
ATOM 4327 N N . ASN B 1 201 ? -16.047 -6.355 2.674 1 96.44 201 ASN B N 1
ATOM 4328 C CA . ASN B 1 201 ? -16.562 -7.438 1.847 1 96.44 201 ASN B CA 1
ATOM 4329 C C . ASN B 1 201 ? -15.531 -7.914 0.829 1 96.44 201 ASN B C 1
ATOM 4331 O O . ASN B 1 201 ? -15.352 -9.117 0.635 1 96.44 201 ASN B O 1
ATOM 4335 N N . ASP B 1 202 ? -14.906 -6.988 0.132 1 97.06 202 ASP B N 1
ATOM 4336 C CA . ASP B 1 202 ? -13.859 -7.34 -0.824 1 97.06 202 ASP B CA 1
ATOM 4337 C C . ASP B 1 202 ? -12.734 -8.125 -0.147 1 97.06 202 ASP B C 1
ATOM 4339 O O . ASP B 1 202 ? -12.242 -9.109 -0.691 1 97.06 202 ASP B O 1
ATOM 4343 N N . ARG B 1 203 ? -12.422 -7.707 0.952 1 96.75 203 ARG B N 1
ATOM 4344 C CA . ARG B 1 203 ? -11.359 -8.352 1.716 1 96.75 203 ARG B CA 1
ATOM 4345 C C . ARG B 1 203 ? -11.766 -9.758 2.145 1 96.75 203 ARG B C 1
ATOM 4347 O O . ARG B 1 203 ? -10.977 -10.695 2.051 1 96.75 203 ARG B O 1
ATOM 4354 N N . GLU B 1 204 ? -12.945 -9.836 2.557 1 97.19 204 GLU B N 1
ATOM 4355 C CA . GLU B 1 204 ? -13.445 -11.141 2.98 1 97.19 204 GLU B CA 1
ATOM 4356 C C . GLU B 1 204 ? -13.531 -12.102 1.804 1 97.19 204 GLU B C 1
ATOM 4358 O O . GLU B 1 204 ? -13.195 -13.281 1.937 1 97.19 204 GLU B O 1
ATOM 4363 N N . ARG B 1 205 ? -14 -11.68 0.678 1 97.19 205 ARG B N 1
ATOM 4364 C CA . ARG B 1 205 ? -14.078 -12.508 -0.519 1 97.19 205 ARG B CA 1
ATOM 4365 C C . ARG B 1 205 ? -12.695 -13.016 -0.927 1 97.19 205 ARG B C 1
ATOM 4367 O O . ARG B 1 205 ? -12.539 -14.18 -1.29 1 97.19 205 ARG B O 1
ATOM 4374 N N . PHE B 1 206 ? -11.781 -12.172 -0.902 1 98.31 206 PHE B N 1
ATOM 4375 C CA . PHE B 1 206 ? -10.414 -12.547 -1.244 1 98.31 206 PHE B CA 1
ATOM 4376 C C . PHE B 1 206 ? -9.859 -13.547 -0.239 1 98.31 206 PHE B C 1
ATOM 4378 O O . PHE B 1 206 ? -9.25 -14.547 -0.624 1 98.31 206 PHE B O 1
ATOM 4385 N N . LEU B 1 207 ? -10.094 -13.242 1.02 1 98.12 207 LEU B N 1
ATOM 4386 C CA . LEU B 1 207 ? -9.648 -14.141 2.076 1 98.12 207 LEU B CA 1
ATOM 4387 C C . LEU B 1 207 ? -10.258 -15.531 1.897 1 98.12 207 LEU B C 1
ATOM 4389 O O . LEU B 1 207 ? -9.547 -16.531 1.993 1 98.12 207 LEU B O 1
ATOM 4393 N N . ASN B 1 208 ? -11.492 -15.516 1.583 1 97.56 208 ASN B N 1
ATOM 4394 C CA . ASN B 1 208 ? -12.18 -16.797 1.395 1 97.56 208 ASN B CA 1
ATOM 4395 C C . ASN B 1 208 ? -11.586 -17.578 0.232 1 97.56 208 ASN B C 1
ATOM 4397 O O . ASN B 1 208 ? -11.375 -18.797 0.341 1 97.56 208 ASN B O 1
ATOM 4401 N N . ARG B 1 209 ? -11.367 -16.906 -0.838 1 97.25 209 ARG B N 1
ATOM 4402 C CA . ARG B 1 209 ? -10.773 -17.578 -1.998 1 97.25 209 ARG B CA 1
ATOM 4403 C C . ARG B 1 209 ? -9.391 -18.125 -1.672 1 97.25 209 ARG B C 1
ATOM 4405 O O . ARG B 1 209 ? -9.031 -19.219 -2.107 1 97.25 209 ARG B O 1
ATOM 4412 N N . LEU B 1 210 ? -8.641 -17.406 -0.961 1 98.12 210 LEU B N 1
ATOM 4413 C CA . LEU B 1 210 ? -7.309 -17.859 -0.557 1 98.12 210 LEU B CA 1
ATOM 4414 C C . LEU B 1 210 ? -7.398 -19.078 0.351 1 98.12 210 LEU B C 1
ATOM 4416 O O . LEU B 1 210 ? -6.574 -19.984 0.254 1 98.12 210 LEU B O 1
ATOM 4420 N N . GLN B 1 211 ? -8.367 -19.031 1.164 1 97.5 211 GLN B N 1
ATOM 4421 C CA . GLN B 1 211 ? -8.539 -20.141 2.096 1 97.5 211 GLN B CA 1
ATOM 4422 C C . GLN B 1 211 ? -8.914 -21.438 1.358 1 97.5 211 GLN B C 1
ATOM 4424 O O . GLN B 1 211 ? -8.562 -22.531 1.796 1 97.5 211 GLN B O 1
ATOM 4429 N N . GLU B 1 212 ? -9.555 -21.297 0.215 1 95.44 212 GLU B N 1
ATOM 4430 C CA . GLU B 1 212 ? -9.859 -22.453 -0.625 1 95.44 212 GLU B CA 1
ATOM 4431 C C . GLU B 1 212 ? -8.594 -23.062 -1.214 1 95.44 212 GLU B C 1
ATOM 4433 O O . GLU B 1 212 ? -8.609 -24.203 -1.697 1 95.44 212 GLU B O 1
ATOM 4438 N N . LEU B 1 213 ? -7.504 -22.328 -1.201 1 96.69 213 LEU B N 1
ATOM 4439 C CA . LEU B 1 213 ? -6.246 -22.766 -1.807 1 96.69 213 LEU B CA 1
ATOM 4440 C C . LEU B 1 213 ? -5.273 -23.266 -0.746 1 96.69 213 LEU B C 1
ATOM 4442 O O . LEU B 1 213 ? -4.062 -23.281 -0.962 1 96.69 213 LEU B O 1
ATOM 4446 N N . ASP B 1 214 ? -5.816 -23.656 0.4 1 91.94 214 ASP B N 1
ATOM 4447 C CA . ASP B 1 214 ? -4.973 -24.141 1.493 1 91.94 214 ASP B CA 1
ATOM 4448 C C . ASP B 1 214 ? -4.027 -25.234 1.021 1 91.94 214 ASP B C 1
ATOM 4450 O O . ASP B 1 214 ? -4.453 -26.188 0.348 1 91.94 214 ASP B O 1
ATOM 4454 N N . GLY B 1 215 ? -2.762 -25.031 1.297 1 95.06 215 GLY B N 1
ATOM 4455 C CA . GLY B 1 215 ? -1.742 -26 0.935 1 95.06 215 GLY B CA 1
ATOM 4456 C C . GLY B 1 215 ? -1.086 -25.719 -0.401 1 95.06 215 GLY B C 1
ATOM 4457 O O . GLY B 1 215 ? -0.021 -26.25 -0.707 1 95.06 215 GLY B O 1
ATOM 4458 N N . ALA B 1 216 ? -1.684 -24.875 -1.206 1 98.25 216 ALA B N 1
ATOM 4459 C CA . ALA B 1 216 ? -1.143 -24.531 -2.518 1 98.25 216 ALA B CA 1
ATOM 4460 C C . ALA B 1 216 ? -0.14 -23.391 -2.414 1 98.25 216 ALA B C 1
ATOM 4462 O O . ALA B 1 216 ? 0.029 -22.797 -1.345 1 98.25 216 ALA B O 1
ATOM 4463 N N . VAL B 1 217 ? 0.579 -23.203 -3.461 1 98.56 217 VAL B N 1
ATOM 4464 C CA . VAL B 1 217 ? 1.481 -22.062 -3.584 1 98.56 217 VAL B CA 1
ATOM 4465 C C . VAL B 1 217 ? 0.814 -20.969 -4.406 1 98.56 217 VAL B C 1
ATOM 4467 O O . VAL B 1 217 ? 0.288 -21.219 -5.492 1 98.56 217 VAL B O 1
ATOM 4470 N N . LEU B 1 218 ? 0.767 -19.797 -3.805 1 98.81 218 LEU B N 1
ATOM 4471 C CA . LEU B 1 218 ? 0.383 -18.609 -4.555 1 98.81 218 LEU B CA 1
ATOM 4472 C C . LEU B 1 218 ? 1.608 -17.922 -5.148 1 98.81 218 LEU B C 1
ATOM 4474 O O . LEU B 1 218 ? 2.41 -17.344 -4.418 1 98.81 218 LEU B O 1
ATOM 4478 N N . TRP B 1 219 ? 1.771 -18.031 -6.43 1 98.81 219 TRP B N 1
ATOM 4479 C CA . TRP B 1 219 ? 2.914 -17.469 -7.141 1 98.81 219 TRP B CA 1
ATOM 4480 C C . TRP B 1 219 ? 2.615 -16.062 -7.621 1 98.81 219 TRP B C 1
ATOM 4482 O O . TRP B 1 219 ? 1.778 -15.859 -8.508 1 98.81 219 TRP B O 1
ATOM 4492 N N . ILE B 1 220 ? 3.34 -15.039 -7.051 1 98.56 220 ILE B N 1
ATOM 4493 C CA . ILE B 1 220 ? 2.969 -13.641 -7.203 1 98.56 220 ILE B CA 1
ATOM 4494 C C . ILE B 1 220 ? 4.074 -12.891 -7.941 1 98.56 220 ILE B C 1
ATOM 4496 O O . ILE B 1 220 ? 4.984 -12.336 -7.32 1 98.56 220 ILE B O 1
ATOM 4500 N N . PRO B 1 221 ? 3.977 -12.789 -9.25 1 97.44 221 PRO B N 1
ATOM 4501 C CA . PRO B 1 221 ? 4.973 -12.031 -10.008 1 97.44 221 PRO B CA 1
ATOM 4502 C C . PRO B 1 221 ? 4.809 -10.523 -9.844 1 97.44 221 PRO B C 1
ATOM 4504 O O . PRO B 1 221 ? 4.523 -9.82 -10.82 1 97.44 221 PRO B O 1
ATOM 4507 N N . ALA B 1 222 ? 5.16 -9.992 -8.703 1 97.12 222 ALA B N 1
ATOM 4508 C CA . ALA B 1 222 ? 4.875 -8.609 -8.32 1 97.12 222 ALA B CA 1
ATOM 4509 C C . ALA B 1 222 ? 5.883 -7.648 -8.938 1 97.12 222 ALA B C 1
ATOM 4511 O O . ALA B 1 222 ? 5.656 -6.438 -8.969 1 97.12 222 ALA B O 1
ATOM 4512 N N . PHE B 1 223 ? 7.004 -8.141 -9.477 1 96.69 223 PHE B N 1
ATOM 4513 C CA . PHE B 1 223 ? 8.102 -7.258 -9.859 1 96.69 223 PHE B CA 1
ATOM 4514 C C . PHE B 1 223 ? 8.344 -7.32 -11.367 1 96.69 223 PHE B C 1
ATOM 4516 O O . PHE B 1 223 ? 9.484 -7.23 -11.82 1 96.69 223 PHE B O 1
ATOM 4523 N N . LEU B 1 224 ? 7.254 -7.535 -12.086 1 95.38 224 LEU B N 1
ATOM 4524 C CA . LEU B 1 224 ? 7.324 -7.52 -13.539 1 95.38 224 LEU B CA 1
ATOM 4525 C C . LEU B 1 224 ? 7.188 -6.098 -14.078 1 95.38 224 LEU B C 1
ATOM 4527 O O . LEU B 1 224 ? 7.949 -5.684 -14.953 1 95.38 224 LEU B O 1
ATOM 4531 N N . PHE B 1 225 ? 6.23 -5.328 -13.508 1 94.31 225 PHE B N 1
ATOM 4532 C CA . PHE B 1 225 ? 5.969 -3.957 -13.922 1 94.31 225 PHE B CA 1
ATOM 4533 C C . PHE B 1 225 ? 5.957 -3.021 -12.719 1 94.31 225 PHE B C 1
ATOM 4535 O O . PHE B 1 225 ? 5.449 -3.379 -11.656 1 94.31 225 PHE B O 1
ATOM 4542 N N . HIS B 1 226 ? 6.398 -1.78 -12.961 1 94.69 226 HIS B N 1
ATOM 4543 C CA . HIS B 1 226 ? 6.438 -0.796 -11.891 1 94.69 226 HIS B CA 1
ATOM 4544 C C . HIS B 1 226 ? 5.031 -0.376 -11.477 1 94.69 226 HIS B C 1
ATOM 4546 O O . HIS B 1 226 ? 4.82 0.059 -10.336 1 94.69 226 HIS B O 1
ATOM 4552 N N . THR B 1 227 ? 4.07 -0.499 -12.336 1 91.75 227 THR B N 1
ATOM 4553 C CA . THR B 1 227 ? 2.686 -0.132 -12.047 1 91.75 227 THR B CA 1
ATOM 4554 C C . THR B 1 227 ? 2.098 -1.031 -10.969 1 91.75 227 THR B C 1
ATOM 4556 O O . THR B 1 227 ? 1.047 -0.724 -10.398 1 91.75 227 THR B O 1
ATOM 4559 N N . SER B 1 228 ? 2.805 -2.166 -10.641 1 93.31 228 SER B N 1
ATOM 4560 C CA . SER B 1 228 ? 2.336 -3.078 -9.602 1 93.31 228 SER B CA 1
ATOM 4561 C C . SER B 1 228 ? 2.846 -2.658 -8.227 1 93.31 228 SER B C 1
ATOM 4563 O O . SER B 1 228 ? 2.414 -3.199 -7.207 1 93.31 228 SER B O 1
ATOM 4565 N N . ALA B 1 229 ? 3.674 -1.709 -8.172 1 93.06 229 ALA B N 1
ATOM 4566 C CA . ALA B 1 229 ? 4.379 -1.369 -6.934 1 93.06 229 ALA B CA 1
ATOM 4567 C C . ALA B 1 229 ? 3.395 -1.043 -5.812 1 93.06 229 ALA B C 1
ATOM 4569 O O . ALA B 1 229 ? 3.488 -1.601 -4.719 1 93.06 229 ALA B O 1
ATOM 4570 N N . VAL B 1 230 ? 2.455 -0.203 -6.098 1 89 230 VAL B N 1
ATOM 4571 C CA . VAL B 1 230 ? 1.564 0.307 -5.062 1 89 230 VAL B CA 1
ATOM 4572 C C . VAL B 1 230 ? 0.624 -0.802 -4.594 1 89 230 VAL B C 1
ATOM 4574 O O . VAL B 1 230 ? 0.394 -0.966 -3.395 1 89 230 VAL B O 1
ATOM 4577 N N . ILE B 1 231 ? 0.138 -1.583 -5.496 1 93.06 231 ILE B N 1
ATOM 4578 C CA . ILE B 1 231 ? -0.784 -2.656 -5.141 1 93.06 231 ILE B CA 1
ATOM 4579 C C . ILE B 1 231 ? -0.03 -3.764 -4.406 1 93.06 231 ILE B C 1
ATOM 4581 O O . ILE B 1 231 ? -0.592 -4.438 -3.539 1 93.06 231 ILE B O 1
ATOM 4585 N N . THR B 1 232 ? 1.214 -3.949 -4.68 1 95.75 232 THR B N 1
ATOM 4586 C CA . THR B 1 232 ? 2.039 -4.934 -3.99 1 95.75 232 THR B CA 1
ATOM 4587 C C . THR B 1 232 ? 2.104 -4.637 -2.494 1 95.75 232 THR B C 1
ATOM 4589 O O . THR B 1 232 ? 2.025 -5.547 -1.669 1 95.75 232 THR B O 1
ATOM 4592 N N . ARG B 1 233 ? 2.166 -3.42 -2.154 1 93.94 233 ARG B N 1
ATOM 4593 C CA . ARG B 1 233 ? 2.207 -3.053 -0.742 1 93.94 233 ARG B CA 1
ATOM 4594 C C . ARG B 1 233 ? 0.891 -3.387 -0.05 1 93.94 233 ARG B C 1
ATOM 4596 O O . ARG B 1 233 ? 0.88 -3.781 1.118 1 93.94 233 ARG B O 1
ATOM 4603 N N . THR B 1 234 ? -0.181 -3.195 -0.742 1 94.25 234 THR B N 1
ATOM 4604 C CA . THR B 1 234 ? -1.488 -3.58 -0.222 1 94.25 234 THR B CA 1
ATOM 4605 C C . THR B 1 234 ? -1.547 -5.082 0.033 1 94.25 234 THR B C 1
ATOM 4607 O O . THR B 1 234 ? -2.045 -5.523 1.072 1 94.25 234 THR B O 1
ATOM 4610 N N . LEU B 1 235 ? -1.008 -5.809 -0.899 1 96.69 235 LEU B N 1
ATOM 4611 C CA . LEU B 1 235 ? -0.993 -7.262 -0.775 1 96.69 235 LEU B CA 1
ATOM 4612 C C . LEU B 1 235 ? -0.147 -7.699 0.417 1 96.69 235 LEU B C 1
ATOM 4614 O O . LEU B 1 235 ? -0.547 -8.586 1.177 1 96.69 235 LEU B O 1
ATOM 4618 N N . VAL B 1 236 ? 0.986 -7.082 0.532 1 96.69 236 VAL B N 1
ATOM 4619 C CA . VAL B 1 236 ? 1.894 -7.414 1.626 1 96.69 236 VAL B CA 1
ATOM 4620 C C . VAL B 1 236 ? 1.196 -7.184 2.965 1 96.69 236 VAL B C 1
ATOM 4622 O O . VAL B 1 236 ? 1.214 -8.055 3.838 1 96.69 236 VAL B O 1
ATOM 4625 N N . ASP B 1 237 ? 0.504 -6.066 3.107 1 95.19 237 ASP B N 1
ATOM 4626 C CA . ASP B 1 237 ? -0.223 -5.777 4.34 1 95.19 237 ASP B CA 1
ATOM 4627 C C . ASP B 1 237 ? -1.314 -6.812 4.59 1 95.19 237 ASP B C 1
ATOM 4629 O O . ASP B 1 237 ? -1.493 -7.273 5.719 1 95.19 237 ASP B O 1
ATOM 4633 N N . PHE B 1 238 ? -2.02 -7.16 3.549 1 96.94 238 PHE B N 1
ATOM 4634 C CA . PHE B 1 238 ? -3.125 -8.102 3.674 1 96.94 238 PHE B CA 1
ATOM 4635 C C . PHE B 1 238 ? -2.627 -9.461 4.156 1 96.94 238 PHE B C 1
ATOM 4637 O O . PHE B 1 238 ? -3.221 -10.062 5.051 1 96.94 238 PHE B O 1
ATOM 4644 N N . PHE B 1 239 ? -1.554 -9.914 3.549 1 98 239 PHE B N 1
ATOM 4645 C CA . PHE B 1 239 ? -1.028 -11.219 3.916 1 98 239 PHE B CA 1
ATOM 4646 C C . PHE B 1 239 ? -0.515 -11.219 5.352 1 98 239 PHE B C 1
ATOM 4648 O O . PHE B 1 239 ? -0.697 -12.188 6.086 1 98 239 PHE B O 1
ATOM 4655 N N . LEU B 1 240 ? 0.114 -10.141 5.734 1 96.19 240 LEU B N 1
ATOM 4656 C CA . LEU B 1 240 ? 0.626 -10.07 7.102 1 96.19 240 LEU B CA 1
ATOM 4657 C C . LEU B 1 240 ? -0.517 -10.047 8.109 1 96.19 240 LEU B C 1
ATOM 4659 O O . LEU B 1 240 ? -0.456 -10.719 9.141 1 96.19 240 LEU B O 1
ATOM 4663 N N . GLU B 1 241 ? -1.52 -9.281 7.82 1 94.44 241 GLU B N 1
ATOM 4664 C CA . GLU B 1 241 ? -2.699 -9.164 8.672 1 94.44 241 GLU B CA 1
ATOM 4665 C C . GLU B 1 241 ? -3.375 -10.516 8.867 1 94.44 241 GLU B C 1
ATOM 4667 O O . GLU B 1 241 ? -3.955 -10.773 9.93 1 94.44 241 GLU B O 1
ATOM 4672 N N . ASN B 1 242 ? -3.367 -11.336 7.832 1 96.19 242 ASN B N 1
ATOM 4673 C CA . ASN B 1 242 ? -4.141 -12.578 7.84 1 96.19 242 ASN B CA 1
ATOM 4674 C C . ASN B 1 242 ? -3.234 -13.805 7.883 1 96.19 242 ASN B C 1
ATOM 4676 O O . ASN B 1 242 ? -3.66 -14.906 7.543 1 96.19 242 ASN B O 1
ATOM 4680 N N . LYS B 1 243 ? -2.01 -13.617 8.25 1 95.69 243 LYS B N 1
ATOM 4681 C CA . LYS B 1 243 ? -0.993 -14.664 8.18 1 95.69 243 LYS B CA 1
ATOM 4682 C C . LYS B 1 243 ? -1.438 -15.914 8.93 1 95.69 243 LYS B C 1
ATOM 4684 O O . LYS B 1 243 ? -1.256 -17.031 8.445 1 95.69 243 LYS B O 1
ATOM 4689 N N . SER B 1 244 ? -2.1 -15.789 10.031 1 95.69 244 SER B N 1
ATOM 4690 C CA . SER B 1 244 ? -2.484 -16.922 10.875 1 95.69 244 SER B CA 1
ATOM 4691 C C . SER B 1 244 ? -3.717 -17.625 10.32 1 95.69 244 SER B C 1
ATOM 4693 O O . SER B 1 244 ? -4.023 -18.75 10.727 1 95.69 244 SER B O 1
ATOM 4695 N N . ARG B 1 245 ? -4.379 -17.016 9.383 1 96.31 245 ARG B N 1
ATOM 4696 C CA . ARG B 1 245 ? -5.629 -17.562 8.867 1 96.31 245 ARG B CA 1
ATOM 4697 C C . ARG B 1 245 ? -5.418 -18.203 7.5 1 96.31 245 ARG B C 1
ATOM 4699 O O . ARG B 1 245 ? -6.348 -18.797 6.934 1 96.31 245 ARG B O 1
ATOM 4706 N N . LEU B 1 246 ? -4.258 -18.109 7 1 97.5 246 LEU B N 1
ATOM 4707 C CA . LEU B 1 246 ? -3.996 -18.562 5.641 1 97.5 246 LEU B CA 1
ATOM 4708 C C . LEU B 1 246 ? -3.041 -19.75 5.648 1 97.5 246 LEU B C 1
ATOM 4710 O O . LEU B 1 246 ? -2.045 -19.75 6.371 1 97.5 246 LEU B O 1
ATOM 4714 N N . GLY B 1 247 ? -3.426 -20.734 4.836 1 96.81 247 GLY B N 1
ATOM 4715 C CA . GLY B 1 247 ? -2.578 -21.906 4.68 1 96.81 247 GLY B CA 1
ATOM 4716 C C . GLY B 1 247 ? -1.844 -21.938 3.352 1 96.81 247 GLY B C 1
ATOM 4717 O O . GLY B 1 247 ? -1.091 -22.875 3.074 1 96.81 247 GLY B O 1
ATOM 4718 N N . VAL B 1 248 ? -2.062 -20.938 2.59 1 97.38 248 VAL B N 1
ATOM 4719 C CA . VAL B 1 248 ? -1.397 -20.859 1.292 1 97.38 248 VAL B CA 1
ATOM 4720 C C . VAL B 1 248 ? 0.057 -20.438 1.48 1 97.38 248 VAL B C 1
ATOM 4722 O O . VAL B 1 248 ? 0.369 -19.641 2.367 1 97.38 248 VAL B O 1
ATOM 4725 N N . GLN B 1 249 ? 0.946 -20.938 0.701 1 97.5 249 GLN B N 1
ATOM 4726 C CA . GLN B 1 249 ? 2.346 -20.531 0.685 1 97.5 249 GLN B CA 1
ATOM 4727 C C . GLN B 1 249 ? 2.592 -19.469 -0.384 1 97.5 249 GLN B C 1
ATOM 4729 O O . GLN B 1 249 ? 2.135 -19.609 -1.521 1 97.5 249 GLN B O 1
ATOM 4734 N N . LEU B 1 250 ? 3.262 -18.453 0.032 1 98.31 250 LEU B N 1
ATOM 4735 C CA . LEU B 1 250 ? 3.51 -17.375 -0.905 1 98.31 250 LEU B CA 1
ATOM 4736 C C . LEU B 1 250 ? 4.852 -17.547 -1.605 1 98.31 250 LEU B C 1
ATOM 4738 O O . LEU B 1 250 ? 5.832 -17.969 -0.983 1 98.31 250 LEU B O 1
ATOM 4742 N N . ALA B 1 251 ? 4.918 -17.281 -2.867 1 98.62 251 ALA B N 1
ATOM 4743 C CA . ALA B 1 251 ? 6.137 -17.234 -3.67 1 98.62 251 ALA B CA 1
ATOM 4744 C C . ALA B 1 251 ? 6.219 -15.945 -4.477 1 98.62 251 ALA B C 1
ATOM 4746 O O . ALA B 1 251 ? 5.262 -15.57 -5.16 1 98.62 251 ALA B O 1
ATOM 4747 N N . TRP B 1 252 ? 7.34 -15.297 -4.305 1 98.12 252 TRP B N 1
ATOM 4748 C CA . TRP B 1 252 ? 7.598 -14.016 -4.957 1 98.12 252 TRP B CA 1
ATOM 4749 C C . TRP B 1 252 ? 8.797 -14.117 -5.898 1 98.12 252 TRP B C 1
ATOM 4751 O O . TRP B 1 252 ? 9.938 -13.898 -5.488 1 98.12 252 TRP B O 1
ATOM 4761 N N . PRO B 1 253 ? 8.508 -14.383 -7.199 1 97.25 253 PRO B N 1
ATOM 4762 C CA . PRO B 1 253 ? 9.664 -14.523 -8.094 1 97.25 253 PRO B CA 1
ATOM 4763 C C . PRO B 1 253 ? 10.406 -13.211 -8.305 1 97.25 253 PRO B C 1
ATOM 4765 O O . PRO B 1 253 ? 9.781 -12.148 -8.406 1 97.25 253 PRO B O 1
ATOM 4768 N N . GLY B 1 254 ? 11.727 -13.297 -8.242 1 93.31 254 GLY B N 1
ATOM 4769 C CA . GLY B 1 254 ? 12.586 -12.172 -8.578 1 93.31 254 GLY B CA 1
ATOM 4770 C C . GLY B 1 254 ? 12.961 -12.133 -10.047 1 93.31 254 GLY B C 1
ATOM 4771 O O . GLY B 1 254 ? 12.117 -11.844 -10.898 1 93.31 254 GLY B O 1
ATOM 4772 N N . PRO B 1 255 ? 14.164 -12.562 -10.359 1 92.69 255 PRO B N 1
ATOM 4773 C CA . PRO B 1 255 ? 14.641 -12.445 -11.742 1 92.69 255 PRO B CA 1
ATOM 4774 C C . PRO B 1 255 ? 14.234 -13.641 -12.602 1 92.69 255 PRO B C 1
ATOM 4776 O O . PRO B 1 255 ? 14.602 -13.711 -13.781 1 92.69 255 PRO B O 1
ATOM 4779 N N . LEU B 1 256 ? 13.547 -14.578 -12.094 1 96.62 256 LEU B N 1
ATOM 4780 C CA . LEU B 1 256 ? 13.188 -15.828 -12.758 1 96.62 256 LEU B CA 1
ATOM 4781 C C . LEU B 1 256 ? 12.562 -15.555 -14.125 1 96.62 256 LEU B C 1
ATOM 4783 O O . LEU B 1 256 ? 12.961 -16.156 -15.125 1 96.62 256 LEU B O 1
ATOM 4787 N N . VAL B 1 257 ? 11.609 -14.656 -14.133 1 97.12 257 VAL B N 1
ATOM 4788 C CA . VAL B 1 257 ? 10.867 -14.406 -15.359 1 97.12 257 VAL B CA 1
ATOM 4789 C C . VAL B 1 257 ? 11.789 -13.812 -16.422 1 97.12 257 VAL B C 1
ATOM 4791 O O . VAL B 1 257 ? 11.688 -14.148 -17.594 1 97.12 257 VAL B O 1
ATOM 4794 N N . GLY B 1 258 ? 12.711 -12.984 -16.016 1 95.31 258 GLY B N 1
ATOM 4795 C CA . GLY B 1 258 ? 13.703 -12.453 -16.938 1 95.31 258 GLY B CA 1
ATOM 4796 C C . GLY B 1 258 ? 14.57 -13.531 -17.562 1 95.31 258 GLY B C 1
ATOM 4797 O O . GLY B 1 258 ? 14.828 -13.508 -18.766 1 95.31 258 GLY B O 1
ATOM 4798 N N . HIS B 1 259 ? 15.008 -14.461 -16.781 1 96.56 259 HIS B N 1
ATOM 4799 C CA . HIS B 1 259 ? 15.844 -15.555 -17.266 1 96.56 259 HIS B CA 1
ATOM 4800 C C . HIS B 1 259 ? 15.062 -16.469 -18.203 1 96.56 259 HIS B C 1
ATOM 4802 O O . HIS B 1 259 ? 15.594 -16.906 -19.234 1 96.56 259 HIS B O 1
ATOM 4808 N N . ILE B 1 260 ? 13.844 -16.688 -17.812 1 97.25 260 ILE B N 1
ATOM 4809 C CA . ILE B 1 260 ? 13 -17.5 -18.672 1 97.25 260 ILE B CA 1
ATOM 4810 C C . ILE B 1 260 ? 12.773 -16.797 -20.016 1 97.25 260 ILE B C 1
ATOM 4812 O O . ILE B 1 260 ? 12.789 -17.422 -21.062 1 97.25 260 ILE B O 1
ATOM 4816 N N . THR B 1 261 ? 12.57 -15.531 -19.906 1 95.56 261 THR B N 1
ATOM 4817 C CA . THR B 1 261 ? 12.375 -14.734 -21.125 1 95.56 261 THR B CA 1
ATOM 4818 C C . THR B 1 261 ? 13.602 -14.82 -22.031 1 95.56 261 THR B C 1
ATOM 4820 O O . THR B 1 261 ? 13.469 -14.961 -23.25 1 95.56 261 THR B O 1
ATOM 4823 N N . ARG B 1 262 ? 14.766 -14.789 -21.5 1 94.5 262 ARG B N 1
ATOM 4824 C CA . ARG B 1 262 ? 16 -14.898 -22.266 1 94.5 262 ARG B CA 1
ATOM 4825 C C . ARG B 1 262 ? 16.109 -16.266 -22.922 1 94.5 262 ARG B C 1
ATOM 4827 O O . ARG B 1 262 ? 16.562 -16.391 -24.062 1 94.5 262 ARG B O 1
ATOM 4834 N N . PHE B 1 263 ? 15.805 -17.281 -22.172 1 96.75 263 PHE B N 1
ATOM 4835 C CA . PHE B 1 263 ? 15.805 -18.641 -22.719 1 96.75 263 PHE B CA 1
ATOM 4836 C C . PHE B 1 263 ? 14.945 -18.719 -23.969 1 96.75 263 PHE B C 1
ATOM 4838 O O . PHE B 1 263 ? 15.398 -19.188 -25.016 1 96.75 263 PHE B O 1
ATOM 4845 N N . TRP B 1 264 ? 13.758 -18.172 -23.906 1 95.81 264 TRP B N 1
ATOM 4846 C CA . TRP B 1 264 ? 12.836 -18.312 -25.031 1 95.81 264 TRP B CA 1
ATOM 4847 C C . TRP B 1 264 ? 13.195 -17.359 -26.172 1 95.81 264 TRP B C 1
ATOM 4849 O O . TRP B 1 264 ? 12.812 -17.578 -27.312 1 95.81 264 TRP B O 1
ATOM 4859 N N . ARG B 1 265 ? 13.898 -16.344 -25.859 1 93.31 265 ARG B N 1
ATOM 4860 C CA . ARG B 1 265 ? 14.406 -15.469 -26.906 1 93.31 265 ARG B CA 1
ATOM 4861 C C . ARG B 1 265 ? 15.344 -16.219 -27.844 1 93.31 265 ARG B C 1
ATOM 4863 O O . ARG B 1 265 ? 15.391 -15.938 -29.047 1 93.31 265 ARG B O 1
ATOM 4870 N N . THR B 1 266 ? 16.016 -17.219 -27.344 1 92.69 266 THR B N 1
ATOM 4871 C CA . THR B 1 266 ? 16.922 -18.031 -28.156 1 92.69 266 THR B CA 1
ATOM 4872 C C . THR B 1 266 ? 16.125 -18.953 -29.078 1 92.69 266 THR B C 1
ATOM 4874 O O . THR B 1 266 ? 16.688 -19.562 -30 1 92.69 266 THR B O 1
ATOM 4877 N N . ARG B 1 267 ? 14.938 -19.031 -28.812 1 89.19 267 ARG B N 1
ATOM 4878 C CA . ARG B 1 267 ? 14.07 -19.891 -29.609 1 89.19 267 ARG B CA 1
ATOM 4879 C C . ARG B 1 267 ? 13.078 -19.062 -30.422 1 89.19 267 ARG B C 1
ATOM 4881 O O . ARG B 1 267 ? 11.938 -19.484 -30.625 1 89.19 267 ARG B O 1
ATOM 4888 N N . ALA B 1 268 ? 13.359 -17.922 -30.641 1 84.56 268 ALA B N 1
ATOM 4889 C CA . ALA B 1 268 ? 12.695 -17 -31.562 1 84.56 268 ALA B CA 1
ATOM 4890 C C . ALA B 1 268 ? 11.375 -16.5 -30.984 1 84.56 268 ALA B C 1
ATOM 4892 O O . ALA B 1 268 ? 10.414 -16.281 -31.719 1 84.56 268 ALA B O 1
ATOM 4893 N N . LEU B 1 269 ? 11.242 -16.531 -29.766 1 87.88 269 LEU B N 1
ATOM 4894 C CA . LEU B 1 269 ? 10.117 -15.891 -29.094 1 87.88 269 LEU B CA 1
ATOM 4895 C C . LEU B 1 269 ? 10.547 -14.578 -28.453 1 87.88 269 LEU B C 1
ATOM 4897 O O . LEU B 1 269 ? 11.422 -14.555 -27.594 1 87.88 269 LEU B O 1
ATOM 4901 N N . ALA B 1 270 ? 10 -13.414 -29 1 84.38 270 ALA B N 1
ATOM 4902 C CA . ALA B 1 270 ? 10.406 -12.125 -28.453 1 84.38 270 ALA B CA 1
ATOM 4903 C C . ALA B 1 270 ? 9.203 -11.227 -28.203 1 84.38 270 ALA B C 1
ATOM 4905 O O . ALA B 1 270 ? 9.148 -10.094 -28.688 1 84.38 270 ALA B O 1
ATOM 4906 N N . PRO B 1 271 ? 8.297 -11.695 -27.438 1 80.88 271 PRO B N 1
ATOM 4907 C CA . PRO B 1 271 ? 7.191 -10.812 -27.062 1 80.88 271 PRO B CA 1
ATOM 4908 C C . PRO B 1 271 ? 7.609 -9.742 -26.062 1 80.88 271 PRO B C 1
ATOM 4910 O O . PRO B 1 271 ? 8.711 -9.805 -25.5 1 80.88 271 PRO B O 1
ATOM 4913 N N . LYS B 1 272 ? 6.68 -8.719 -25.938 1 87.75 272 LYS B N 1
ATOM 4914 C CA . LYS B 1 272 ? 6.891 -7.781 -24.844 1 87.75 272 LYS B CA 1
ATOM 4915 C C . LYS B 1 272 ? 6.906 -8.5 -23.5 1 87.75 272 LYS B C 1
ATOM 4917 O O . LYS B 1 272 ? 7.742 -8.203 -22.641 1 87.75 272 LYS B O 1
ATOM 4922 N N . ARG B 1 273 ? 5.934 -9.414 -23.375 1 92.44 273 ARG B N 1
ATOM 4923 C CA . ARG B 1 273 ? 5.828 -10.266 -22.203 1 92.44 273 ARG B CA 1
ATOM 4924 C C . ARG B 1 273 ? 5.402 -11.68 -22.578 1 92.44 273 ARG B C 1
ATOM 4926 O O . ARG B 1 273 ? 4.52 -11.867 -23.422 1 92.44 273 ARG B O 1
ATOM 4933 N N . LEU B 1 274 ? 6.066 -12.617 -21.953 1 95.25 274 LEU B N 1
ATOM 4934 C CA . LEU B 1 274 ? 5.602 -13.992 -22.109 1 95.25 274 LEU B CA 1
ATOM 4935 C C . LEU B 1 274 ? 4.223 -14.172 -21.484 1 95.25 274 LEU B C 1
ATOM 4937 O O . LEU B 1 274 ? 3.906 -13.555 -20.469 1 95.25 274 LEU B O 1
ATOM 4941 N N . SER B 1 275 ? 3.408 -14.961 -22.141 1 95.31 275 SER B N 1
ATOM 4942 C CA . SER B 1 275 ? 2.141 -15.297 -21.516 1 95.31 275 SER B CA 1
ATOM 4943 C C . SER B 1 275 ? 2.359 -16.094 -20.234 1 95.31 275 SER B C 1
ATOM 4945 O O . SER B 1 275 ? 3.4 -16.719 -20.047 1 95.31 275 SER B O 1
ATOM 4947 N N . THR B 1 276 ? 1.334 -16 -19.344 1 96.69 276 THR B N 1
ATOM 4948 C CA . THR B 1 276 ? 1.385 -16.797 -18.109 1 96.69 276 THR B CA 1
ATOM 4949 C C . THR B 1 276 ? 1.501 -18.281 -18.438 1 96.69 276 THR B C 1
ATOM 4951 O O . THR B 1 276 ? 2.191 -19.016 -17.734 1 96.69 276 THR B O 1
ATOM 4954 N N . GLY B 1 277 ? 0.877 -18.734 -19.5 1 97.5 277 GLY B N 1
ATOM 4955 C CA . GLY B 1 277 ? 0.955 -20.125 -19.906 1 97.5 277 GLY B CA 1
ATOM 4956 C C . GLY B 1 277 ? 2.361 -20.562 -20.266 1 97.5 277 GLY B C 1
ATOM 4957 O O . GLY B 1 277 ? 2.807 -21.641 -19.859 1 97.5 277 GLY B O 1
ATOM 4958 N N . MET B 1 278 ? 3.012 -19.75 -21.047 1 97.19 278 MET B N 1
ATOM 4959 C CA . MET B 1 278 ? 4.383 -20.062 -21.438 1 97.19 278 MET B CA 1
ATOM 4960 C C . MET B 1 278 ? 5.293 -20.109 -20.203 1 97.19 278 MET B C 1
ATOM 4962 O O . MET B 1 278 ? 6.156 -20.984 -20.109 1 97.19 278 MET B O 1
ATOM 4966 N N . LEU B 1 279 ? 5.062 -19.219 -19.297 1 97.81 279 LEU B N 1
ATOM 4967 C CA . LEU B 1 279 ? 5.844 -19.203 -18.062 1 97.81 279 LEU B CA 1
ATOM 4968 C C . LEU B 1 279 ? 5.598 -20.469 -17.25 1 97.81 279 LEU B C 1
ATOM 4970 O O . LEU B 1 279 ? 6.543 -21.094 -16.781 1 97.81 279 LEU B O 1
ATOM 4974 N N . MET B 1 280 ? 4.398 -20.875 -17.109 1 98.62 280 MET B N 1
ATOM 4975 C CA . MET B 1 280 ? 4.051 -22.016 -16.25 1 98.62 280 MET B CA 1
ATOM 4976 C C . MET B 1 280 ? 4.48 -23.328 -16.891 1 98.62 280 MET B C 1
ATOM 4978 O O . MET B 1 280 ? 4.891 -24.25 -16.188 1 98.62 280 MET B O 1
ATOM 4982 N N . TYR B 1 281 ? 4.379 -23.406 -18.219 1 98.44 281 TYR B N 1
ATOM 4983 C CA . TYR B 1 281 ? 4.965 -24.578 -18.875 1 98.44 281 TYR B CA 1
ATOM 4984 C C . TYR B 1 281 ? 6.453 -24.688 -18.578 1 98.44 281 TYR B C 1
ATOM 4986 O O . TYR B 1 281 ? 6.953 -25.766 -18.266 1 98.44 281 TYR B O 1
ATOM 4994 N N . THR B 1 282 ? 7.117 -23.516 -18.719 1 98.44 282 THR B N 1
ATOM 4995 C CA . THR B 1 282 ? 8.562 -23.516 -18.5 1 98.44 282 THR B CA 1
ATOM 4996 C C . THR B 1 282 ? 8.898 -23.969 -17.094 1 98.44 282 THR B C 1
ATOM 4998 O O . THR B 1 282 ? 9.797 -24.797 -16.891 1 98.44 282 THR B O 1
ATOM 5001 N N . ILE B 1 283 ? 8.141 -23.547 -16.141 1 98.31 283 ILE B N 1
ATOM 5002 C CA . ILE B 1 283 ? 8.352 -23.938 -14.758 1 98.31 283 ILE B CA 1
ATOM 5003 C C . ILE B 1 283 ? 8.055 -25.422 -14.594 1 98.31 283 ILE B C 1
ATOM 5005 O O . ILE B 1 283 ? 8.828 -26.156 -13.969 1 98.31 283 ILE B O 1
ATOM 5009 N N . ALA B 1 284 ? 7 -25.875 -15.148 1 98.5 284 ALA B N 1
ATOM 5010 C CA . ALA B 1 284 ? 6.656 -27.297 -15.078 1 98.5 284 ALA B CA 1
ATOM 5011 C C . ALA B 1 284 ? 7.766 -28.156 -15.664 1 98.5 284 ALA B C 1
ATOM 5013 O O . ALA B 1 284 ? 8.055 -29.25 -15.156 1 98.5 284 ALA B O 1
ATOM 5014 N N . SER B 1 285 ? 8.391 -27.703 -16.734 1 97.81 285 SER B N 1
ATOM 5015 C CA . SER B 1 285 ? 9.414 -28.5 -17.422 1 97.81 285 SER B CA 1
ATOM 5016 C C . SER B 1 285 ? 10.633 -28.719 -16.547 1 97.81 285 SER B C 1
ATOM 5018 O O . SER B 1 285 ? 11.406 -29.656 -16.766 1 97.81 285 SER B O 1
ATOM 5020 N N . ALA B 1 286 ? 10.781 -27.875 -15.555 1 97.44 286 ALA B N 1
ATOM 5021 C CA . ALA B 1 286 ? 11.891 -28.031 -14.617 1 97.44 286 ALA B CA 1
ATOM 5022 C C . ALA B 1 286 ? 11.555 -29.062 -13.539 1 97.44 286 ALA B C 1
ATOM 5024 O O . ALA B 1 286 ? 12.461 -29.672 -12.961 1 97.44 286 ALA B O 1
ATOM 5025 N N . PHE B 1 287 ? 10.273 -29.375 -13.312 1 97.25 287 PHE B N 1
ATOM 5026 C CA . PHE B 1 287 ? 9.883 -30.109 -12.117 1 97.25 287 PHE B CA 1
ATOM 5027 C C . PHE B 1 287 ? 9.258 -31.453 -12.5 1 97.25 287 PHE B C 1
ATOM 5029 O O . PHE B 1 287 ? 9.141 -32.344 -11.664 1 97.25 287 PHE B O 1
ATOM 5036 N N . CYS B 1 288 ? 8.852 -31.625 -13.797 1 97.94 288 CYS B N 1
ATOM 5037 C CA . CYS B 1 288 ? 7.949 -32.719 -14.078 1 97.94 288 CYS B CA 1
ATOM 5038 C C . CYS B 1 288 ? 8.461 -33.562 -15.242 1 97.94 288 CYS B C 1
ATOM 5040 O O . CYS B 1 288 ? 9.086 -33.031 -16.156 1 97.94 288 CYS B O 1
ATOM 5042 N N . ASP B 1 289 ? 8.102 -34.812 -15.258 1 98.12 289 ASP B N 1
ATOM 5043 C CA . ASP B 1 289 ? 8.516 -35.75 -16.312 1 98.12 289 ASP B CA 1
ATOM 5044 C C . ASP B 1 289 ? 7.48 -35.781 -17.438 1 98.12 289 ASP B C 1
ATOM 5046 O O . ASP B 1 289 ? 7.82 -36.062 -18.578 1 98.12 289 ASP B O 1
ATOM 5050 N N . GLU B 1 290 ? 6.27 -35.656 -17.078 1 98.38 290 GLU B N 1
ATOM 5051 C CA . GLU B 1 290 ? 5.172 -35.625 -18.047 1 98.38 290 GLU B CA 1
ATOM 5052 C C . GLU B 1 290 ? 4.305 -34.375 -17.828 1 98.38 290 GLU B C 1
ATOM 5054 O O . GLU B 1 290 ? 3.768 -34.188 -16.734 1 98.38 290 GLU B O 1
ATOM 5059 N N . ILE B 1 291 ? 4.211 -33.625 -18.828 1 98.56 291 ILE B N 1
ATOM 5060 C CA . ILE B 1 291 ? 3.494 -32.375 -18.719 1 98.56 291 ILE B CA 1
ATOM 5061 C C . ILE B 1 291 ? 2.334 -32.344 -19.703 1 98.56 291 ILE B C 1
ATOM 5063 O O . ILE B 1 291 ? 2.529 -32.531 -20.906 1 98.56 291 ILE B O 1
ATOM 5067 N N . SER B 1 292 ? 1.143 -32.094 -19.234 1 98.19 292 SER B N 1
ATOM 5068 C CA . SER B 1 292 ? -0.047 -31.906 -20.047 1 98.19 292 SER B CA 1
ATOM 5069 C C . SER B 1 292 ? -0.574 -30.469 -19.953 1 98.19 292 SER B C 1
ATOM 5071 O O . SER B 1 292 ? -0.711 -29.938 -18.844 1 98.19 292 SER B O 1
ATOM 5073 N N . LEU B 1 293 ? -0.816 -29.891 -21.125 1 98.31 293 LEU B N 1
ATOM 5074 C CA . LEU B 1 293 ? -1.349 -28.547 -21.188 1 98.31 293 LEU B CA 1
ATOM 5075 C C . LEU B 1 293 ? -2.83 -28.562 -21.547 1 98.31 293 LEU B C 1
ATOM 5077 O O . LEU B 1 293 ? -3.238 -29.25 -22.484 1 98.31 293 LEU B O 1
ATOM 5081 N N . TYR B 1 294 ? -3.584 -27.828 -20.75 1 97.69 294 TYR B N 1
ATOM 5082 C CA . TYR B 1 294 ? -5.016 -27.688 -20.984 1 97.69 294 TYR B CA 1
ATOM 5083 C C . TYR B 1 294 ? -5.41 -26.219 -21.094 1 97.69 294 TYR B C 1
ATOM 5085 O O . TYR B 1 294 ? -4.98 -25.391 -20.297 1 97.69 294 TYR B O 1
ATOM 5093 N N . GLY B 1 295 ? -6.164 -25.875 -22.109 1 96.81 295 GLY B N 1
ATOM 5094 C CA . GLY B 1 295 ? -6.754 -24.547 -22.156 1 96.81 295 GLY B CA 1
ATOM 5095 C C . GLY B 1 295 ? -5.883 -23.531 -22.859 1 96.81 295 GLY B C 1
ATOM 5096 O O . GLY B 1 295 ? -6.031 -22.328 -22.656 1 96.81 295 GLY B O 1
ATOM 5097 N N . PHE B 1 296 ? -4.98 -23.938 -23.672 1 95.94 296 PHE B N 1
ATOM 5098 C CA . PHE B 1 296 ? -4.10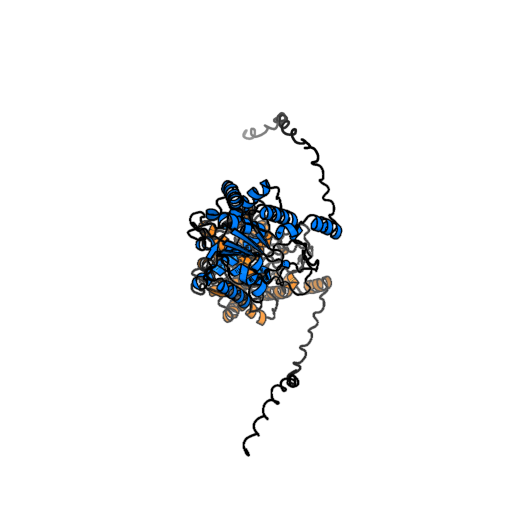5 -23.031 -24.406 1 95.94 296 PHE B CA 1
ATOM 5099 C C . PHE B 1 296 ? -4.441 -23.047 -25.891 1 95.94 296 PHE B C 1
ATOM 5101 O O . PHE B 1 296 ? -4.012 -23.938 -26.625 1 95.94 296 PHE B O 1
ATOM 5108 N N . TRP B 1 297 ? -5.223 -22.047 -26.266 1 91.88 297 TRP B N 1
ATOM 5109 C CA . TRP B 1 297 ? -5.711 -21.859 -27.625 1 91.88 297 TRP B CA 1
ATOM 5110 C C . TRP B 1 297 ? -5.938 -20.375 -27.922 1 91.88 297 TRP B C 1
ATOM 5112 O O . TRP B 1 297 ? -6.855 -19.766 -27.375 1 91.88 297 TRP B O 1
ATOM 5122 N N . PRO B 1 298 ? -5.098 -19.844 -28.812 1 91.56 298 PRO B N 1
ATOM 5123 C CA . PRO B 1 298 ? -5.129 -18.391 -28.984 1 91.56 298 PRO B CA 1
ATOM 5124 C C . PRO B 1 298 ? -6.152 -17.953 -30.031 1 91.56 298 PRO B C 1
ATOM 5126 O O . PRO B 1 298 ? -6.16 -16.781 -30.438 1 91.56 298 PRO B O 1
ATOM 5129 N N . PHE B 1 299 ? -7 -18.812 -30.484 1 88 299 PHE B N 1
ATOM 5130 C CA . PHE B 1 299 ? -7.898 -18.469 -31.578 1 88 299 PHE B CA 1
ATOM 5131 C C . PHE B 1 299 ? -9.352 -18.469 -31.109 1 88 299 PHE B C 1
ATOM 5133 O O . PHE B 1 299 ? -9.688 -19.125 -30.125 1 88 299 PHE B O 1
ATOM 5140 N N . ALA B 1 300 ? -10.133 -17.844 -31.906 1 88.5 300 ALA B N 1
ATOM 5141 C CA . ALA B 1 300 ? -11.5 -17.562 -31.469 1 88.5 300 ALA B CA 1
ATOM 5142 C C . ALA B 1 300 ? -12.453 -18.688 -31.906 1 88.5 300 ALA B C 1
ATOM 5144 O O . ALA B 1 300 ? -13.648 -18.641 -31.609 1 88.5 300 ALA B O 1
ATOM 5145 N N . TRP B 1 301 ? -11.945 -19.656 -32.531 1 85.56 301 TRP B N 1
ATOM 5146 C CA . TRP B 1 301 ? -12.781 -20.75 -33.031 1 85.56 301 TRP B CA 1
ATOM 5147 C C . TRP B 1 301 ? -12.281 -22.094 -32.531 1 85.56 301 TRP B C 1
ATOM 5149 O O . TRP B 1 301 ? -11.07 -22.328 -32.438 1 85.56 301 TRP B O 1
ATOM 5159 N N . GLU B 1 302 ? -13.156 -22.828 -32.219 1 85.44 302 GLU B N 1
ATOM 5160 C CA . GLU B 1 302 ? -12.82 -24.188 -31.766 1 85.44 302 GLU B CA 1
ATOM 5161 C C . GLU B 1 302 ? -12.086 -24.969 -32.844 1 85.44 302 GLU B C 1
ATOM 5163 O O . GLU B 1 302 ? -12.469 -24.906 -34.031 1 85.44 302 GLU B O 1
ATOM 5168 N N . PRO B 1 303 ? -11.031 -25.656 -32.469 1 83.69 303 PRO B N 1
ATOM 5169 C CA . PRO B 1 303 ? -10.133 -26.266 -33.469 1 83.69 303 PRO B CA 1
ATOM 5170 C C . PRO B 1 303 ? -10.789 -27.391 -34.25 1 83.69 303 PRO B C 1
ATOM 5172 O O . PRO B 1 303 ? -10.414 -27.641 -35.406 1 83.69 303 PRO B O 1
ATOM 5175 N N . ILE B 1 304 ? -11.773 -27.969 -33.781 1 79.06 304 ILE B N 1
ATOM 5176 C CA . ILE B 1 304 ? -12.375 -29.109 -34.438 1 79.06 304 ILE B CA 1
ATOM 5177 C C . ILE B 1 304 ? -13.688 -28.688 -35.094 1 79.06 304 ILE B C 1
ATOM 5179 O O . ILE B 1 304 ? -13.852 -28.797 -36.312 1 79.06 304 ILE B O 1
ATOM 5183 N N . SER B 1 305 ? -14.547 -28.125 -34.375 1 79.12 305 SER B N 1
ATOM 5184 C CA . SER B 1 305 ? -15.883 -27.797 -34.844 1 79.12 305 SER B CA 1
ATOM 5185 C C . SER B 1 305 ? -15.898 -26.469 -35.594 1 79.12 305 SER B C 1
ATOM 5187 O O . SER B 1 305 ? -16.766 -26.219 -36.438 1 79.12 305 SER B O 1
ATOM 5189 N N . GLY B 1 306 ? -15.078 -25.578 -35.25 1 84.12 306 GLY B N 1
ATOM 5190 C CA . GLY B 1 306 ? -15.062 -24.25 -35.844 1 84.12 306 GLY B CA 1
ATOM 5191 C C . GLY B 1 306 ? -16.031 -23.297 -35.188 1 84.12 306 GLY B C 1
ATOM 5192 O O . GLY B 1 306 ? -16.172 -22.156 -35.625 1 84.12 306 GLY B O 1
ATOM 5193 N N . ARG B 1 307 ? -16.656 -23.75 -34.188 1 83.75 307 ARG B N 1
ATOM 5194 C CA . ARG B 1 307 ? -17.562 -22.859 -33.469 1 83.75 307 ARG B CA 1
ATOM 5195 C C . ARG B 1 307 ? -16.812 -21.75 -32.75 1 83.75 307 ARG B C 1
ATOM 5197 O O . ARG B 1 307 ? -15.664 -21.938 -32.344 1 83.75 307 ARG B O 1
ATOM 5204 N N . PRO B 1 308 ? -17.562 -20.641 -32.562 1 86 308 PRO B N 1
ATOM 5205 C CA . PRO B 1 308 ? -16.922 -19.562 -31.844 1 86 308 PRO B CA 1
ATOM 5206 C C . PRO B 1 308 ? -16.641 -19.906 -30.375 1 86 308 PRO B C 1
ATOM 5208 O O . PRO B 1 308 ? -17.453 -20.578 -29.734 1 86 308 PRO B O 1
ATOM 5211 N N . LEU B 1 309 ? -15.57 -19.359 -29.828 1 89.19 309 LEU B N 1
ATOM 5212 C CA . LEU B 1 309 ? -15.148 -19.594 -28.453 1 89.19 309 LEU B CA 1
ATOM 5213 C C . LEU B 1 309 ? -15.047 -18.281 -27.688 1 89.19 309 LEU B C 1
ATOM 5215 O O . LEU B 1 309 ? -14.664 -17.25 -28.25 1 89.19 309 LEU B O 1
ATOM 5219 N N . PRO B 1 310 ? -15.484 -18.375 -26.469 1 90.94 310 PRO B N 1
ATOM 5220 C CA . PRO B 1 310 ? -15.078 -17.25 -25.625 1 90.94 310 PRO B CA 1
ATOM 5221 C C . PRO B 1 310 ? -13.578 -17.219 -25.344 1 90.94 310 PRO B C 1
ATOM 5223 O O . PRO B 1 310 ? -12.891 -18.219 -25.562 1 90.94 310 PRO B O 1
ATOM 5226 N N . TYR B 1 311 ? -13.133 -16.062 -24.859 1 92.38 311 TYR B N 1
ATOM 5227 C CA . TYR B 1 311 ? -11.711 -15.953 -24.562 1 92.38 311 TYR B CA 1
ATOM 5228 C C . TYR B 1 311 ? -11.328 -16.797 -23.359 1 92.38 311 TYR B C 1
ATOM 5230 O O . TYR B 1 311 ? -10.344 -17.531 -23.391 1 92.38 311 TYR B O 1
ATOM 5238 N N . HIS B 1 312 ? -12.125 -16.641 -22.25 1 94.81 312 HIS B N 1
ATOM 5239 C CA . HIS B 1 312 ? -11.953 -17.453 -21.047 1 94.81 312 HIS B CA 1
ATOM 5240 C C . HIS B 1 312 ? -13.125 -18.422 -20.859 1 94.81 312 HIS B C 1
ATOM 5242 O O . HIS B 1 312 ? -14.258 -18.094 -21.203 1 94.81 312 HIS B O 1
ATOM 5248 N N . TYR B 1 313 ? -12.797 -19.562 -20.141 1 94.38 313 TYR B N 1
ATOM 5249 C CA . TYR B 1 313 ? -13.859 -20.531 -19.906 1 94.38 313 TYR B CA 1
ATOM 5250 C C . TYR B 1 313 ? -14.852 -20.016 -18.875 1 94.38 313 TYR B C 1
ATOM 5252 O O . TYR B 1 313 ? -15.969 -20.531 -18.766 1 94.38 313 TYR B O 1
ATOM 5260 N N . TYR B 1 314 ? -14.492 -19.016 -18.141 1 94.62 314 TYR B N 1
ATOM 5261 C CA . TYR B 1 314 ? -15.375 -18.438 -17.125 1 94.62 314 TYR B CA 1
ATOM 5262 C C . TYR B 1 314 ? -15.891 -17.078 -17.562 1 94.62 314 TYR B C 1
ATOM 5264 O O . TYR B 1 314 ? -16.312 -16.281 -16.719 1 94.62 314 TYR B O 1
ATOM 5272 N N . ALA B 1 315 ? -15.688 -16.75 -18.797 1 92.06 315 ALA B N 1
ATOM 5273 C CA . ALA B 1 315 ? -16.25 -15.492 -19.297 1 92.06 315 ALA B CA 1
ATOM 5274 C C . ALA B 1 315 ? -17.766 -15.516 -19.266 1 92.06 315 ALA B C 1
ATOM 5276 O O . ALA B 1 315 ? -18.391 -16.578 -19.344 1 92.06 315 ALA B O 1
ATOM 5277 N N . ARG B 1 316 ? -18.203 -14.273 -19.219 1 83 316 ARG B N 1
ATOM 5278 C CA . ARG B 1 316 ? -19.656 -14.164 -19.266 1 83 316 ARG B CA 1
ATOM 5279 C C . ARG B 1 316 ? -20.188 -14.609 -20.625 1 83 316 ARG B C 1
ATOM 5281 O O . ARG B 1 316 ? -19.516 -14.445 -21.656 1 83 316 ARG B O 1
ATOM 5288 N N . ARG B 1 317 ? -21.344 -15.07 -20.547 1 84.69 317 ARG B N 1
ATOM 5289 C CA . ARG B 1 317 ? -21.984 -15.5 -21.781 1 84.69 317 ARG B CA 1
ATOM 5290 C C . ARG B 1 317 ? -22.078 -14.336 -22.781 1 84.69 317 ARG B C 1
ATOM 5292 O O . ARG B 1 317 ? -22.469 -13.227 -22.406 1 84.69 317 ARG B O 1
ATOM 5299 N N . GLY B 1 318 ? -21.625 -14.594 -24 1 76.56 318 GLY B N 1
ATOM 5300 C CA . GLY B 1 318 ? -21.734 -13.57 -25.031 1 76.56 318 GLY B CA 1
ATOM 5301 C C . GLY B 1 318 ? -20.516 -12.664 -25.094 1 76.56 318 GLY B C 1
ATOM 5302 O O . GLY B 1 318 ? -20.438 -11.789 -25.969 1 76.56 318 GLY B O 1
ATOM 5303 N N . ALA B 1 319 ? -19.688 -12.906 -24.219 1 79.31 319 ALA B N 1
ATOM 5304 C CA . ALA B 1 319 ? -18.5 -12.07 -24.25 1 79.31 319 ALA B CA 1
ATOM 5305 C C . ALA B 1 319 ? -17.703 -12.312 -25.531 1 79.31 319 ALA B C 1
ATOM 5307 O O . ALA B 1 319 ? -17.578 -13.445 -26 1 79.31 319 ALA B O 1
ATOM 5308 N N . ARG B 1 320 ? -17.25 -11.234 -26.125 1 79.69 320 ARG B N 1
ATOM 5309 C CA . ARG B 1 320 ? -16.469 -11.312 -27.359 1 79.69 320 ARG B CA 1
ATOM 5310 C C . ARG B 1 320 ? -15.031 -11.75 -27.062 1 79.69 320 ARG B C 1
ATOM 5312 O O . ARG B 1 320 ? -14.492 -11.461 -26 1 79.69 320 ARG B O 1
ATOM 5319 N N . PHE B 1 321 ? -14.578 -12.484 -28.016 1 80.81 321 PHE B N 1
ATOM 5320 C CA . PHE B 1 321 ? -13.18 -12.883 -27.953 1 80.81 321 PHE B CA 1
ATOM 5321 C C . PHE B 1 321 ? -12.266 -11.672 -28.094 1 80.81 321 PHE B C 1
ATOM 5323 O O . PHE B 1 321 ? -12.344 -10.938 -29.094 1 80.81 321 PHE B O 1
ATOM 5330 N N . THR B 1 322 ? -11.445 -11.508 -27.078 1 81.5 322 THR B N 1
ATOM 5331 C CA . THR B 1 322 ? -10.625 -10.305 -27.094 1 81.5 322 THR B CA 1
ATOM 5332 C C . THR B 1 322 ? -9.297 -10.562 -27.797 1 81.5 322 THR B C 1
ATOM 5334 O O . THR B 1 322 ? -8.812 -11.695 -27.812 1 81.5 322 THR B O 1
ATOM 5337 N N . THR B 1 323 ? -8.797 -9.5 -28.469 1 80.25 323 THR B N 1
ATOM 5338 C CA . THR B 1 323 ? -7.461 -9.547 -29.047 1 80.25 323 THR B CA 1
ATOM 5339 C C . THR B 1 323 ? -6.523 -8.57 -28.328 1 80.25 323 THR B C 1
ATOM 5341 O O . THR B 1 323 ? -5.441 -8.266 -28.828 1 80.25 323 THR B O 1
ATOM 5344 N N . ALA B 1 324 ? -6.961 -8.219 -27.203 1 82.06 324 ALA B N 1
ATOM 5345 C CA . ALA B 1 324 ? -6.172 -7.246 -26.438 1 82.06 324 ALA B CA 1
ATOM 5346 C C . ALA B 1 324 ? -4.824 -7.832 -26.031 1 82.06 324 ALA B C 1
ATOM 5348 O O . ALA B 1 324 ? -3.881 -7.09 -25.75 1 82.06 324 ALA B O 1
ATOM 5349 N N . TRP B 1 325 ? -4.734 -9.109 -26.062 1 82.88 325 TRP B N 1
ATOM 5350 C CA . TRP B 1 325 ? -3.5 -9.797 -25.703 1 82.88 325 TRP B CA 1
ATOM 5351 C C . TRP B 1 325 ? -2.379 -9.445 -26.688 1 82.88 325 TRP B C 1
ATOM 5353 O O . TRP B 1 325 ? -1.197 -9.555 -26.344 1 82.88 325 TRP B O 1
ATOM 5363 N N . GLN B 1 326 ? -2.654 -8.961 -27.828 1 83.88 326 GLN B N 1
ATOM 5364 C CA . GLN B 1 326 ? -1.674 -8.664 -28.859 1 83.88 326 GLN B CA 1
ATOM 5365 C C . GLN B 1 326 ? -0.745 -7.535 -28.438 1 83.88 326 GLN B C 1
ATOM 5367 O O . GLN B 1 326 ? 0.367 -7.402 -28.953 1 83.88 326 GLN B O 1
ATOM 5372 N N . GLU B 1 327 ? -1.23 -6.832 -27.531 1 82.62 327 GLU B N 1
ATOM 5373 C CA . GLU B 1 327 ? -0.421 -5.711 -27.062 1 82.62 327 GLU B CA 1
ATOM 5374 C C . GLU B 1 327 ? 0.768 -6.195 -26.234 1 82.62 327 GLU B C 1
ATOM 5376 O O . GLU B 1 327 ? 1.788 -5.508 -26.141 1 82.62 327 GLU B O 1
ATOM 5381 N N . ALA B 1 328 ? 0.603 -7.391 -25.766 1 88.12 328 ALA B N 1
ATOM 5382 C CA . ALA B 1 328 ? 1.615 -7.801 -24.797 1 88.12 328 ALA B CA 1
ATOM 5383 C C . ALA B 1 328 ? 2.219 -9.148 -25.172 1 88.12 328 ALA B C 1
ATOM 5385 O O . ALA B 1 328 ? 3.383 -9.422 -24.875 1 88.12 328 ALA B O 1
ATOM 5386 N N . HIS B 1 329 ? 1.493 -9.93 -25.875 1 90.56 329 HIS B N 1
ATOM 5387 C CA . HIS B 1 329 ? 1.876 -11.328 -26.062 1 90.56 329 HIS B CA 1
ATOM 5388 C C . HIS B 1 329 ? 1.946 -11.688 -27.547 1 90.56 329 HIS B C 1
ATOM 5390 O O . HIS B 1 329 ? 1.487 -10.914 -28.406 1 90.56 329 HIS B O 1
ATOM 5396 N N . GLN B 1 330 ? 2.668 -12.773 -27.828 1 92.31 330 GLN B N 1
ATOM 5397 C CA . GLN B 1 330 ? 2.641 -13.453 -29.125 1 92.31 330 GLN B CA 1
ATOM 5398 C C . GLN B 1 330 ? 2.049 -14.859 -29 1 92.31 330 GLN B C 1
ATOM 5400 O O . GLN B 1 330 ? 2.746 -15.852 -29.203 1 92.31 330 GLN B O 1
ATOM 5405 N N . LEU B 1 331 ? 0.748 -14.844 -28.797 1 92.44 331 LEU B N 1
ATOM 5406 C CA . LEU B 1 331 ? 0.094 -16.094 -28.406 1 92.44 331 LEU B CA 1
ATOM 5407 C C . LEU B 1 331 ? 0.151 -17.109 -29.531 1 92.44 331 LEU B C 1
ATOM 5409 O O . LEU B 1 331 ? 0.429 -18.297 -29.297 1 92.44 331 LEU B O 1
ATOM 5413 N N . PRO B 1 332 ? 0.014 -16.734 -30.812 1 90.75 332 PRO B N 1
ATOM 5414 C CA . PRO B 1 332 ? 0.135 -17.719 -31.891 1 90.75 332 PRO B CA 1
ATOM 5415 C C . PRO B 1 332 ? 1.543 -18.312 -32 1 90.75 332 PRO B C 1
ATOM 5417 O O . PRO B 1 332 ? 1.703 -19.5 -32.25 1 90.75 332 PRO B O 1
ATOM 5420 N N . ALA B 1 333 ? 2.488 -17.484 -31.797 1 92.88 333 ALA B N 1
ATOM 5421 C CA . ALA B 1 333 ? 3.869 -17.953 -31.828 1 92.88 333 ALA B CA 1
ATOM 5422 C C . ALA B 1 333 ? 4.164 -18.891 -30.656 1 92.88 333 ALA B C 1
ATOM 5424 O O . ALA B 1 333 ? 4.855 -19.891 -30.812 1 92.88 333 ALA B O 1
ATOM 5425 N N . GLU B 1 334 ? 3.68 -18.547 -29.531 1 94.88 334 GLU B N 1
ATOM 5426 C CA . GLU B 1 334 ? 3.832 -19.406 -28.375 1 94.88 334 GLU B CA 1
ATOM 5427 C C . GLU B 1 334 ? 3.119 -20.734 -28.578 1 94.88 334 GLU B C 1
ATOM 5429 O O . GLU B 1 334 ? 3.646 -21.797 -28.203 1 94.88 334 GLU B O 1
ATOM 5434 N N . PHE B 1 335 ? 2.047 -20.625 -29.172 1 94.12 335 PHE B N 1
ATOM 5435 C CA . PHE B 1 335 ? 1.287 -21.844 -29.438 1 94.12 335 PHE B CA 1
ATOM 5436 C C . PHE B 1 335 ? 2.033 -22.734 -30.422 1 94.12 335 PHE B C 1
ATOM 5438 O O . PHE B 1 335 ? 2.053 -23.953 -30.266 1 94.12 335 PHE B O 1
ATOM 5445 N N . ARG B 1 336 ? 2.615 -22.219 -31.438 1 92.62 336 ARG B N 1
ATOM 5446 C CA . ARG B 1 336 ? 3.402 -22.984 -32.375 1 92.62 336 ARG B CA 1
ATOM 5447 C C . ARG B 1 336 ? 4.539 -23.734 -31.688 1 92.62 336 ARG B C 1
ATOM 5449 O O . ARG B 1 336 ? 4.855 -24.875 -32.031 1 92.62 336 ARG B O 1
ATOM 5456 N N . LEU B 1 337 ? 5.055 -23.078 -30.781 1 93.75 337 LEU B N 1
ATOM 5457 C CA . LEU B 1 337 ? 6.105 -23.719 -30 1 93.75 337 LEU B CA 1
ATOM 5458 C C . LEU B 1 337 ? 5.551 -24.891 -29.188 1 93.75 337 LEU B C 1
ATOM 5460 O O . LEU B 1 337 ? 6.172 -25.953 -29.094 1 93.75 337 LEU B O 1
ATOM 5464 N N . PHE B 1 338 ? 4.441 -24.719 -28.625 1 94.69 338 PHE B N 1
ATOM 5465 C CA . PHE B 1 338 ? 3.785 -25.812 -27.906 1 94.69 338 PHE B CA 1
ATOM 5466 C C . PHE B 1 338 ? 3.492 -26.984 -28.844 1 94.69 338 PHE B C 1
ATOM 5468 O O . PHE B 1 338 ? 3.674 -28.141 -28.469 1 94.69 338 PHE B O 1
ATOM 5475 N N . GLN B 1 339 ? 3.082 -26.641 -29.984 1 93 339 GLN B N 1
ATOM 5476 C CA . GLN B 1 339 ? 2.791 -27.672 -30.969 1 93 339 GLN B CA 1
ATOM 5477 C C . GLN B 1 339 ? 4.051 -28.453 -31.328 1 93 339 GLN B C 1
ATOM 5479 O O . GLN B 1 339 ? 4.008 -29.688 -31.453 1 93 339 GLN B O 1
ATOM 5484 N N . GLN B 1 340 ? 5.066 -27.75 -31.5 1 93.06 340 GLN B N 1
ATOM 5485 C CA . GLN B 1 340 ? 6.34 -28.406 -31.812 1 93.06 340 GLN B CA 1
ATOM 5486 C C . GLN B 1 340 ? 6.777 -29.328 -30.672 1 93.06 340 GLN B C 1
ATOM 5488 O O . GLN B 1 340 ? 7.18 -30.469 -30.906 1 93.06 340 GLN B O 1
ATOM 5493 N N . LEU B 1 341 ? 6.672 -28.891 -29.531 1 94.88 341 LEU B N 1
ATOM 5494 C CA . LEU B 1 341 ? 7.055 -29.672 -28.359 1 94.88 341 LEU B CA 1
ATOM 5495 C C . LEU B 1 341 ? 6.129 -30.859 -28.188 1 94.88 341 LEU B C 1
ATOM 5497 O O . LEU B 1 341 ? 6.562 -31.922 -27.734 1 94.88 341 LEU B O 1
ATOM 5501 N N . HIS B 1 342 ? 4.898 -30.625 -28.453 1 94.75 342 HIS B N 1
ATOM 5502 C CA . HIS B 1 342 ? 3.953 -31.734 -28.469 1 94.75 342 HIS B CA 1
ATOM 5503 C C . HIS B 1 342 ? 4.391 -32.812 -29.453 1 94.75 342 HIS B C 1
ATOM 5505 O O . HIS B 1 342 ? 4.387 -34 -29.125 1 94.75 342 HIS B O 1
ATOM 5511 N N . GLY B 1 343 ? 4.762 -32.406 -30.641 1 93.81 343 GLY B N 1
ATOM 5512 C CA . GLY B 1 343 ? 5.215 -33.344 -31.672 1 93.81 343 GLY B CA 1
ATOM 5513 C C . GLY B 1 343 ? 6.469 -34.094 -31.281 1 93.81 343 GLY B C 1
ATOM 5514 O O . GLY B 1 343 ? 6.656 -35.25 -31.672 1 93.81 343 GLY B O 1
ATOM 5515 N N . GLN B 1 344 ? 7.246 -33.5 -30.422 1 94.5 344 GLN B N 1
ATOM 5516 C CA . GLN B 1 344 ? 8.5 -34.094 -29.969 1 94.5 344 GLN B CA 1
ATOM 5517 C C . GLN B 1 344 ? 8.266 -35 -28.766 1 94.5 344 GLN B C 1
ATOM 5519 O O . GLN B 1 344 ? 9.164 -35.75 -28.375 1 94.5 344 GLN B O 1
ATOM 5524 N N . GLY B 1 345 ? 7.059 -34.906 -28.234 1 96.25 345 GLY B N 1
ATOM 5525 C CA . GLY B 1 345 ? 6.746 -35.719 -27.062 1 96.25 345 GLY B CA 1
ATOM 5526 C C . GLY B 1 345 ? 7.215 -35.094 -25.766 1 96.25 345 GLY B C 1
ATOM 5527 O O . GLY B 1 345 ? 7.258 -35.781 -24.734 1 96.25 345 GLY B O 1
ATOM 5528 N N . ALA B 1 346 ? 7.582 -33.844 -25.828 1 97.12 346 ALA B N 1
ATOM 5529 C CA . ALA B 1 346 ? 8.086 -33.125 -24.641 1 97.12 346 ALA B CA 1
ATOM 5530 C C . ALA B 1 346 ? 6.934 -32.625 -23.766 1 97.12 346 ALA B C 1
ATOM 5532 O O . ALA B 1 346 ? 7.102 -32.469 -22.562 1 97.12 346 ALA B O 1
ATOM 5533 N N . LEU B 1 347 ? 5.84 -32.406 -24.406 1 97.88 347 LEU B N 1
ATOM 5534 C CA . LEU B 1 347 ? 4.602 -32.031 -23.719 1 97.88 347 LEU B CA 1
ATOM 5535 C C . LEU B 1 347 ? 3.387 -32.531 -24.5 1 97.88 347 LEU B C 1
ATOM 5537 O O . LEU B 1 347 ? 3.484 -32.812 -25.688 1 97.88 347 LEU B O 1
ATOM 5541 N N . ARG B 1 348 ? 2.32 -32.688 -23.766 1 96.5 348 ARG B N 1
ATOM 5542 C CA . ARG B 1 348 ? 1.054 -33.062 -24.391 1 96.5 348 ARG B CA 1
ATOM 5543 C C . ARG B 1 348 ? 0.087 -31.891 -24.406 1 96.5 348 ARG B C 1
ATOM 5545 O O . ARG B 1 348 ? -0.278 -31.375 -23.359 1 96.5 348 ARG B O 1
ATOM 5552 N N . LEU B 1 349 ? -0.298 -31.5 -25.562 1 94.75 349 LEU B N 1
ATOM 5553 C CA . LEU B 1 349 ? -1.275 -30.422 -25.734 1 94.75 349 LEU B CA 1
ATOM 5554 C C . LEU B 1 349 ? -2.678 -31 -25.922 1 94.75 349 LEU B C 1
ATOM 5556 O O . LEU B 1 349 ? -2.922 -31.781 -26.828 1 94.75 349 LEU B O 1
ATOM 5560 N N . HIS B 1 350 ? -3.545 -30.578 -25.047 1 91.88 350 HIS B N 1
ATOM 5561 C CA . HIS B 1 350 ? -4.934 -31.016 -25.141 1 91.88 350 HIS B CA 1
ATOM 5562 C C . HIS B 1 350 ? -5.82 -29.922 -25.719 1 91.88 350 HIS B C 1
ATOM 5564 O O . HIS B 1 350 ? -5.961 -28.844 -25.125 1 91.88 350 HIS B O 1
ATOM 5570 N N . LEU B 1 351 ? -6.531 -30.172 -26.812 1 86.56 351 LEU B N 1
ATOM 5571 C CA . LEU B 1 351 ? -7.352 -29.172 -27.469 1 86.56 351 LEU B CA 1
ATOM 5572 C C . LEU B 1 351 ? -8.781 -29.672 -27.672 1 86.56 351 LEU B C 1
ATOM 5574 O O . LEU B 1 351 ? -9.625 -28.953 -28.203 1 86.56 351 LEU B O 1
ATOM 5578 N N . GLY B 1 352 ? -9.07 -30.797 -27.188 1 80.88 352 GLY B N 1
ATOM 5579 C CA . GLY B 1 352 ? -10.398 -31.359 -27.406 1 80.88 352 GLY B CA 1
ATOM 5580 C C . GLY B 1 352 ? -11 -31.969 -26.156 1 80.88 352 GLY B C 1
ATOM 5581 O O . GLY B 1 352 ? -10.641 -31.578 -25.031 1 80.88 352 GLY B O 1
ATOM 5582 N N . SER B 1 353 ? -11.945 -32.812 -26.438 1 86.31 353 SER B N 1
ATOM 5583 C CA . SER B 1 353 ? -12.664 -33.469 -25.344 1 86.31 353 SER B CA 1
ATOM 5584 C C . SER B 1 353 ? -11.805 -34.531 -24.688 1 86.31 353 SER B C 1
ATOM 5586 O O . SER B 1 353 ? -11 -35.188 -25.359 1 86.31 353 SER B O 1
ATOM 5588 N N . CYS B 1 354 ? -11.906 -34.656 -23.453 1 88.56 354 CYS B N 1
ATOM 5589 C CA . CYS B 1 354 ? -11.188 -35.656 -22.703 1 88.56 354 CYS B CA 1
ATOM 5590 C C . CYS B 1 354 ? -12.086 -36.875 -22.406 1 88.56 354 CYS B C 1
ATOM 5592 O O . CYS B 1 354 ? -11.703 -37.781 -21.672 1 88.56 354 CYS B O 1
ATOM 5594 N N . THR B 1 355 ? -13.234 -36.812 -22.953 1 76.31 355 THR B N 1
ATOM 5595 C CA . THR B 1 355 ? -14.148 -37.938 -22.797 1 76.31 355 THR B CA 1
ATOM 5596 C C . THR B 1 355 ? -14.086 -38.844 -24 1 76.31 355 THR B C 1
ATOM 5598 O O . THR B 1 355 ? -13.742 -38.438 -25.109 1 76.31 355 THR B O 1
#